Protein AF-A0A1F8B3H7-F1 (afdb_monomer)

Foldseek 3Di:
DDDDDDDDDDDDDDDPDDPPCPVVVVVVVVVVVVVVVPPPDDPPPDPPCPPDPPVRVVVVVVVVVVVCVVCVVCVVVVVLVVLVVVQLVLQVVLLVLQCVLCVVVVQFGDAAFFKDASLCCCVPRSPDDSVPRDWRPCAQPDDQDDNHGFGKIKHAAPVRNKIKIWTWGPDDPATKIWMAINVGDTAIDRDDDNGRDDDPPHPDDPDDPDDPDDDPDDDDDDDDDDDDDDDDDDDDDDDDDDPDDPDDDDDDFFDDDPQDDPFADFPPDDRDPDPPDGGDDPVRGDGQAWEKAWQPFKAFLACQAQVSQQVSLQVQCVVLVNDFRKGFQAAADDPDGDFSCNRQAAPDQQHFYAYPVGHTFARGSVRQQQQFTPAFRQAHSNRDGHFAKAFRCHFSRRGGHPFRQNNSRHQPDWTATATRRHGGNSNRGPDTDGSRDMHITMMIGRD

Structure (mmCIF, N/CA/C/O backbone):
data_AF-A0A1F8B3H7-F1
#
_entry.id   AF-A0A1F8B3H7-F1
#
loop_
_atom_site.group_PDB
_atom_site.id
_atom_site.type_symbol
_atom_site.label_atom_id
_atom_site.label_alt_id
_atom_site.label_comp_id
_atom_site.label_asym_id
_atom_site.label_entity_id
_atom_site.label_seq_id
_atom_site.pdbx_PDB_ins_code
_atom_site.Cartn_x
_atom_site.Cartn_y
_atom_site.Cartn_z
_atom_site.occupancy
_atom_site.B_iso_or_equiv
_atom_site.auth_seq_id
_atom_site.auth_comp_id
_atom_site.auth_asym_id
_atom_site.auth_atom_id
_atom_site.pdbx_PDB_model_num
ATOM 1 N N . MET A 1 1 ? 15.443 19.346 68.747 1.00 44.47 1 MET A N 1
ATOM 2 C CA . MET A 1 1 ? 15.659 18.559 69.979 1.00 44.47 1 MET A CA 1
ATOM 3 C C . MET A 1 1 ? 14.924 17.227 69.849 1.00 44.47 1 MET A C 1
ATOM 5 O O . MET A 1 1 ? 13.708 17.200 69.948 1.00 44.47 1 MET A O 1
ATOM 9 N N . LYS A 1 2 ? 15.648 16.153 69.519 1.00 32.81 2 LYS A N 1
ATOM 10 C CA . LYS A 1 2 ? 15.251 14.740 69.668 1.00 32.81 2 LYS A CA 1
ATOM 11 C C . LYS A 1 2 ? 16.515 13.912 69.421 1.00 32.81 2 LYS A C 1
ATOM 13 O O . LYS A 1 2 ? 17.081 13.976 68.337 1.00 32.81 2 LYS A O 1
ATOM 18 N N . ILE A 1 3 ? 16.984 13.225 70.457 1.00 43.12 3 ILE A N 1
ATOM 19 C CA . ILE A 1 3 ? 18.082 12.248 70.400 1.00 43.12 3 ILE A CA 1
ATOM 20 C C . ILE A 1 3 ? 17.473 10.889 70.002 1.00 43.12 3 ILE A C 1
ATOM 22 O O . ILE A 1 3 ? 16.347 10.600 70.415 1.00 43.12 3 ILE A O 1
ATOM 26 N N . PRO A 1 4 ? 18.183 10.056 69.223 1.00 43.84 4 PRO A N 1
ATOM 27 C CA . PRO A 1 4 ? 18.566 8.723 69.720 1.00 43.84 4 PRO A CA 1
ATOM 28 C C . PRO A 1 4 ? 20.065 8.448 69.437 1.00 43.84 4 PRO A C 1
ATOM 30 O O . PRO A 1 4 ? 20.554 8.764 68.361 1.00 43.84 4 PRO A O 1
ATOM 33 N N . ARG A 1 5 ? 20.887 8.071 70.433 1.00 36.88 5 ARG A N 1
ATOM 34 C CA . ARG A 1 5 ? 21.118 6.694 70.948 1.00 36.88 5 ARG A CA 1
ATOM 35 C C . ARG A 1 5 ? 21.700 5.781 69.855 1.00 36.88 5 ARG A C 1
ATOM 37 O O . ARG A 1 5 ? 21.081 5.655 68.814 1.00 36.88 5 ARG A O 1
ATOM 44 N N . LEU A 1 6 ? 22.821 5.074 69.992 1.00 39.44 6 LEU A N 1
ATOM 45 C CA . LEU A 1 6 ? 23.669 4.558 71.088 1.00 39.44 6 LEU A CA 1
ATOM 46 C C . LEU A 1 6 ? 25.025 4.157 70.406 1.00 39.44 6 LEU A C 1
ATOM 48 O O . LEU A 1 6 ? 25.104 4.208 69.185 1.00 39.44 6 LEU A O 1
ATOM 52 N N . PHE A 1 7 ? 26.141 3.774 71.029 1.00 36.94 7 PHE A N 1
ATOM 53 C CA . PHE A 1 7 ? 26.380 2.668 71.962 1.00 36.94 7 PHE A CA 1
ATOM 54 C C . PHE A 1 7 ? 27.835 2.760 72.453 1.00 36.94 7 PHE A C 1
ATOM 56 O O . PHE A 1 7 ? 28.733 3.080 71.679 1.00 36.94 7 PHE A O 1
ATOM 63 N N . VAL A 1 8 ? 28.050 2.418 73.723 1.00 42.19 8 VAL A N 1
ATOM 64 C CA . VAL A 1 8 ? 29.364 2.181 74.334 1.00 42.19 8 VAL A CA 1
ATOM 65 C C . VAL A 1 8 ? 29.568 0.670 74.427 1.00 42.19 8 VAL A C 1
ATOM 67 O O . VAL A 1 8 ? 28.670 -0.034 74.892 1.00 42.19 8 VAL A O 1
ATOM 70 N N . ARG A 1 9 ? 30.743 0.178 74.023 1.00 37.53 9 ARG A N 1
ATOM 71 C CA . ARG A 1 9 ? 31.258 -1.141 74.408 1.00 37.53 9 ARG A CA 1
ATOM 72 C C . ARG A 1 9 ? 32.765 -1.014 74.663 1.00 37.53 9 ARG A C 1
ATOM 74 O O . ARG A 1 9 ? 33.465 -0.446 73.835 1.00 37.53 9 ARG A O 1
ATOM 81 N N . ASP A 1 10 ? 33.198 -1.507 75.821 1.00 45.53 10 ASP A N 1
ATOM 82 C CA . ASP A 1 10 ? 34.590 -1.763 76.229 1.00 45.53 10 ASP A CA 1
ATOM 83 C C . ASP A 1 10 ? 35.521 -0.568 76.516 1.00 45.53 10 ASP A C 1
ATOM 85 O O . ASP A 1 10 ? 36.687 -0.585 76.154 1.00 45.53 10 ASP A O 1
ATOM 89 N N . GLY A 1 11 ? 35.042 0.434 77.264 1.00 53.44 11 GLY A N 1
ATOM 90 C CA . GLY A 1 11 ? 35.881 1.165 78.237 1.00 53.44 11 GLY A CA 1
ATOM 91 C C . GLY A 1 11 ? 37.085 1.988 77.744 1.00 53.44 11 GLY A C 1
ATOM 92 O O . GLY A 1 11 ? 37.795 2.529 78.586 1.00 53.44 11 GLY A O 1
ATOM 93 N N . GLU A 1 12 ? 37.299 2.146 76.439 1.00 45.22 12 GLU A N 1
ATOM 94 C CA . GLU A 1 12 ? 38.399 2.934 75.869 1.00 45.22 12 GLU A CA 1
ATOM 95 C C . GLU A 1 12 ? 37.857 4.041 74.944 1.00 45.22 12 GLU A C 1
ATOM 97 O O . GLU A 1 12 ? 37.026 3.801 74.064 1.00 45.22 12 GLU A O 1
ATOM 102 N N . LEU A 1 13 ? 38.301 5.285 75.161 1.00 39.88 13 LEU A N 1
ATOM 103 C CA . LEU A 1 13 ? 37.990 6.441 74.312 1.00 39.88 13 LEU A CA 1
ATOM 104 C C . LEU A 1 13 ? 38.676 6.268 72.948 1.00 39.88 13 LEU A C 1
ATOM 106 O O . LEU A 1 13 ? 39.828 6.655 72.776 1.00 39.88 13 LEU A O 1
ATOM 110 N N . VAL A 1 14 ? 37.974 5.701 71.968 1.00 42.25 14 VAL A N 1
ATOM 111 C CA . VAL A 1 14 ? 38.456 5.658 70.582 1.00 42.25 14 VAL A CA 1
ATOM 112 C C . VAL A 1 14 ? 38.002 6.927 69.860 1.00 42.25 14 VAL A C 1
ATOM 114 O O . VAL A 1 14 ? 36.823 7.104 69.552 1.00 42.25 14 VAL A O 1
ATOM 117 N N . GLU A 1 15 ? 38.953 7.828 69.606 1.00 50.34 15 GLU A N 1
ATOM 118 C CA . GLU A 1 15 ? 38.793 8.974 68.705 1.00 50.34 15 GLU A CA 1
ATOM 119 C C . GLU A 1 15 ? 38.276 8.507 67.326 1.00 50.34 15 GLU A C 1
ATOM 121 O O . GLU A 1 15 ? 38.740 7.484 66.809 1.00 50.34 15 GLU A O 1
ATOM 126 N N . PRO A 1 16 ? 37.340 9.226 66.676 1.00 46.50 16 PRO A N 1
ATOM 127 C CA . PRO A 1 16 ? 36.876 8.848 65.348 1.00 46.50 16 PRO A CA 1
ATOM 128 C C . PRO A 1 16 ? 38.030 8.924 64.337 1.00 46.50 16 PRO A C 1
ATOM 130 O O . PRO A 1 16 ? 38.616 9.983 64.110 1.00 46.50 16 PRO A O 1
ATOM 133 N N . LEU A 1 17 ? 38.331 7.780 63.712 1.00 41.91 17 LEU A N 1
ATOM 134 C CA . LEU A 1 17 ? 39.289 7.620 62.617 1.00 41.91 17 LEU A CA 1
ATOM 135 C C . LEU A 1 17 ? 39.127 8.734 61.570 1.00 41.91 17 LEU A C 1
ATOM 137 O O . LEU A 1 17 ? 38.157 8.761 60.809 1.00 41.91 17 LEU A O 1
ATOM 141 N N . LYS A 1 18 ? 40.115 9.636 61.513 1.00 45.16 18 LYS A N 1
ATOM 142 C CA . LYS A 1 18 ? 40.239 10.652 60.464 1.00 45.16 18 LYS A CA 1
ATOM 143 C C . LYS A 1 18 ? 40.274 9.983 59.092 1.00 45.16 18 LYS A C 1
ATOM 145 O O . LYS A 1 18 ? 41.116 9.131 58.801 1.00 45.16 18 LYS A O 1
ATOM 150 N N . LEU A 1 19 ? 39.368 10.429 58.232 1.00 51.59 19 LEU A N 1
ATOM 151 C CA . LEU A 1 19 ? 39.150 9.963 56.867 1.00 51.59 19 LEU A CA 1
ATOM 152 C C . LEU A 1 19 ? 40.251 10.429 55.886 1.00 51.59 19 LEU A C 1
ATOM 154 O O . LEU A 1 19 ? 39.952 10.769 54.749 1.00 51.59 19 LEU A O 1
ATOM 158 N N . GLU A 1 20 ? 41.523 10.472 56.291 1.00 55.72 20 GLU A N 1
ATOM 159 C CA . GLU A 1 20 ? 42.613 10.969 55.429 1.00 55.72 20 GLU A CA 1
ATOM 160 C C . GLU A 1 20 ? 43.365 9.858 54.677 1.00 55.72 20 GLU A C 1
ATOM 162 O O . GLU A 1 20 ? 44.097 10.138 53.733 1.00 55.72 20 GLU A O 1
ATOM 167 N N . ASN A 1 21 ? 43.128 8.577 54.990 1.00 53.25 21 ASN A N 1
ATOM 168 C CA . ASN A 1 21 ? 43.921 7.467 54.433 1.00 53.25 21 ASN A CA 1
ATOM 169 C C . ASN A 1 21 ? 43.150 6.440 53.581 1.00 53.25 21 ASN A C 1
ATOM 171 O O . ASN A 1 21 ? 43.709 5.405 53.202 1.00 53.25 21 ASN A O 1
ATOM 175 N N . VAL A 1 22 ? 41.909 6.736 53.169 1.00 57.75 22 VAL A N 1
ATOM 176 C CA . VAL A 1 22 ? 41.135 5.868 52.251 1.00 57.75 22 VAL A CA 1
ATOM 177 C C . VAL A 1 22 ? 41.874 5.665 50.918 1.00 57.75 22 VAL A C 1
ATOM 179 O O . VAL A 1 22 ? 41.870 4.568 50.360 1.00 57.75 22 VAL A O 1
ATOM 182 N N . GLY A 1 23 ? 42.610 6.678 50.443 1.00 59.00 23 GLY A N 1
ATOM 183 C CA . GLY A 1 23 ? 43.410 6.588 49.217 1.00 59.00 23 GLY A CA 1
ATOM 184 C C . GLY A 1 23 ? 44.588 5.606 49.300 1.00 59.00 23 GLY A C 1
ATOM 185 O O . GLY A 1 23 ? 44.913 4.945 48.307 1.00 59.00 23 GLY A O 1
ATOM 186 N N . ALA A 1 24 ? 45.209 5.460 50.476 1.00 59.91 24 ALA A N 1
ATOM 187 C CA . ALA A 1 24 ? 46.300 4.509 50.692 1.00 59.91 24 ALA A CA 1
ATOM 188 C C . ALA A 1 24 ? 45.775 3.065 50.727 1.00 59.91 24 ALA A C 1
ATOM 190 O O . ALA A 1 24 ? 46.341 2.177 50.083 1.00 59.91 24 ALA A O 1
ATOM 191 N N . ILE A 1 25 ? 44.632 2.853 51.385 1.00 59.12 25 ILE A N 1
ATOM 192 C CA . ILE A 1 25 ? 43.960 1.552 51.466 1.00 59.12 25 ILE A CA 1
ATOM 193 C C . ILE A 1 25 ? 43.436 1.122 50.082 1.00 59.12 25 ILE A C 1
ATOM 195 O O . ILE A 1 25 ? 43.655 -0.024 49.680 1.00 59.12 25 ILE A O 1
ATOM 199 N N . LEU A 1 26 ? 42.874 2.042 49.283 1.00 58.91 26 LEU A N 1
ATOM 200 C CA . LEU A 1 26 ? 42.486 1.758 47.893 1.00 58.91 26 LEU A CA 1
ATOM 201 C C . LEU A 1 26 ? 43.695 1.411 47.012 1.00 58.91 26 LEU A C 1
ATOM 203 O O . LEU A 1 26 ? 43.603 0.514 46.177 1.00 58.91 26 LEU A O 1
ATOM 207 N N . LYS A 1 27 ? 44.845 2.078 47.188 1.00 61.81 27 LYS A N 1
ATOM 208 C CA . LYS A 1 27 ? 46.074 1.764 46.432 1.00 61.81 27 LYS A CA 1
ATOM 209 C C . LYS A 1 27 ? 46.621 0.376 46.767 1.00 61.81 27 LYS A C 1
ATOM 211 O O . LYS A 1 27 ? 47.060 -0.328 45.855 1.00 61.81 27 LYS A O 1
ATOM 216 N N . ILE A 1 28 ? 46.584 -0.031 48.037 1.00 62.78 28 ILE A N 1
ATOM 217 C CA . ILE A 1 28 ? 47.039 -1.362 48.466 1.00 62.78 28 ILE A CA 1
ATOM 218 C C . ILE A 1 28 ? 46.075 -2.441 47.963 1.00 62.78 28 ILE A C 1
ATOM 220 O O . ILE A 1 28 ? 46.531 -3.422 47.371 1.00 62.78 28 ILE A O 1
ATOM 224 N N . MET A 1 29 ? 44.757 -2.235 48.090 1.00 61.22 29 MET A N 1
ATOM 225 C CA . MET A 1 29 ? 43.766 -3.171 47.548 1.00 61.22 29 MET A CA 1
ATOM 226 C C . MET A 1 29 ? 43.853 -3.271 46.022 1.00 61.22 29 MET A C 1
ATOM 228 O O . MET A 1 29 ? 43.876 -4.379 45.496 1.00 61.22 29 MET A O 1
ATOM 232 N N . ARG A 1 30 ? 44.031 -2.152 45.305 1.00 61.25 30 ARG A N 1
ATOM 233 C CA . ARG A 1 30 ? 44.196 -2.135 43.840 1.00 61.25 30 ARG A CA 1
ATOM 234 C C . ARG A 1 30 ? 45.469 -2.856 43.393 1.00 61.25 30 ARG A C 1
ATOM 236 O O . ARG A 1 30 ? 45.427 -3.595 42.414 1.00 61.25 30 ARG A O 1
ATOM 243 N N . LYS A 1 31 ? 46.587 -2.716 44.120 1.00 59.28 31 LYS A N 1
ATOM 244 C CA . LYS A 1 31 ? 47.819 -3.478 43.837 1.00 59.28 31 LYS A CA 1
ATOM 245 C C . LYS A 1 31 ? 47.649 -4.977 44.100 1.00 59.28 31 LYS A C 1
ATOM 247 O O . LYS A 1 31 ? 48.152 -5.774 43.313 1.00 59.28 31 LYS A O 1
ATOM 252 N N . LYS A 1 32 ? 46.936 -5.371 45.161 1.00 57.06 32 LYS A N 1
ATOM 253 C CA . LYS A 1 32 ? 46.705 -6.788 45.501 1.00 57.06 32 LYS A CA 1
ATOM 254 C C . LYS A 1 32 ? 45.717 -7.458 44.530 1.00 57.06 32 LYS A C 1
ATOM 256 O O . LYS A 1 32 ? 45.974 -8.579 44.100 1.00 57.06 32 LYS A O 1
ATOM 261 N N . LEU A 1 33 ? 44.679 -6.739 44.086 1.00 55.28 33 LEU A N 1
ATOM 262 C CA . LEU A 1 33 ? 43.735 -7.191 43.051 1.00 55.28 33 LEU A CA 1
ATOM 263 C C . LEU A 1 33 ? 44.402 -7.328 41.674 1.00 55.28 33 LEU A C 1
ATOM 265 O O . LEU A 1 33 ? 44.228 -8.341 41.004 1.00 55.28 33 LEU A O 1
ATOM 269 N N . LEU A 1 34 ? 45.229 -6.357 41.270 1.00 56.84 34 LEU A N 1
ATOM 270 C CA . LEU A 1 34 ? 45.943 -6.416 39.988 1.00 56.84 34 LEU A CA 1
ATOM 271 C C . LEU A 1 34 ? 47.039 -7.493 39.958 1.00 56.84 34 LEU A C 1
ATOM 273 O O . LEU A 1 34 ? 47.350 -8.010 38.887 1.00 56.84 34 LEU A O 1
ATOM 277 N N . LYS A 1 35 ? 47.618 -7.856 41.112 1.00 56.50 35 LYS A N 1
ATOM 278 C CA . LYS A 1 35 ? 48.628 -8.923 41.189 1.00 56.50 35 LYS A CA 1
ATOM 279 C C . LYS A 1 35 ? 48.000 -10.320 41.072 1.00 56.50 35 LYS A C 1
ATOM 281 O O . LYS A 1 35 ? 48.575 -11.159 40.388 1.00 56.50 35 LYS A O 1
ATOM 286 N N . ASN A 1 36 ? 46.803 -10.533 41.632 1.00 47.34 36 ASN A N 1
ATOM 287 C CA . ASN A 1 36 ? 46.064 -11.801 41.505 1.00 47.34 36 ASN A CA 1
ATOM 288 C C . ASN A 1 36 ? 45.322 -11.968 40.169 1.00 47.34 36 ASN A C 1
ATOM 290 O O . ASN A 1 36 ? 45.057 -13.093 39.762 1.00 47.34 36 ASN A O 1
ATOM 294 N N . LEU A 1 37 ? 45.044 -10.886 39.435 1.00 52.16 37 LEU A N 1
ATOM 295 C CA . LEU A 1 37 ? 44.519 -10.978 38.064 1.00 52.16 37 LEU A CA 1
ATOM 296 C C . LEU A 1 37 ? 45.593 -11.340 37.020 1.00 52.16 37 LEU A C 1
ATOM 298 O O . LEU A 1 37 ? 45.259 -11.636 35.877 1.00 52.16 37 LEU A O 1
ATOM 302 N N . ARG A 1 38 ? 46.882 -11.341 37.396 1.00 52.66 38 ARG A N 1
ATOM 303 C CA . ARG A 1 38 ? 48.006 -11.670 36.500 1.00 52.66 38 ARG A CA 1
ATOM 304 C C . ARG A 1 38 ? 48.514 -13.112 36.610 1.00 52.66 38 ARG A C 1
ATOM 306 O O . ARG A 1 38 ? 49.355 -13.480 35.798 1.00 52.66 38 ARG A O 1
ATOM 313 N N . SER A 1 39 ? 48.039 -13.917 37.567 1.00 54.91 39 SER A N 1
ATOM 314 C CA . SER A 1 39 ? 48.552 -15.283 37.786 1.00 54.91 39 SER A CA 1
ATOM 315 C C . SER A 1 39 ? 47.704 -16.408 37.181 1.00 54.91 39 SER A C 1
ATOM 317 O O . SER A 1 39 ? 48.166 -17.540 37.189 1.00 54.91 39 SER A O 1
ATOM 319 N N . ASN A 1 40 ? 46.515 -16.120 36.632 1.00 46.81 40 ASN A N 1
ATOM 320 C CA . ASN A 1 40 ? 45.598 -17.145 36.095 1.00 46.81 40 ASN A CA 1
ATOM 321 C C . ASN A 1 40 ? 45.265 -17.002 34.598 1.00 46.81 40 ASN A C 1
ATOM 323 O O . ASN A 1 40 ? 44.392 -17.708 34.104 1.00 46.81 40 ASN A O 1
ATOM 327 N N . PHE A 1 41 ? 45.968 -16.145 33.855 1.00 53.78 41 PHE A N 1
ATOM 328 C CA . PHE A 1 41 ? 45.920 -16.177 32.392 1.00 53.78 41 PHE A CA 1
ATOM 329 C C . PHE A 1 41 ? 47.253 -16.703 31.862 1.00 53.78 41 PHE A C 1
ATOM 331 O O . PHE A 1 41 ? 48.226 -15.943 31.829 1.00 53.78 41 PHE A O 1
ATOM 338 N N . PRO A 1 42 ? 47.342 -17.986 31.462 1.00 52.88 42 PRO A N 1
ATOM 339 C CA . PRO A 1 42 ? 48.484 -18.443 30.698 1.00 52.88 42 PRO A CA 1
ATOM 340 C C . PRO A 1 42 ? 48.532 -17.604 29.422 1.00 52.88 42 PRO A C 1
ATOM 342 O O . PRO A 1 42 ? 47.614 -17.601 28.605 1.00 52.88 42 PRO A O 1
ATOM 345 N N . ILE A 1 43 ? 49.610 -16.836 29.304 1.00 50.72 43 ILE A N 1
ATOM 346 C CA . ILE A 1 43 ? 50.026 -16.153 28.089 1.00 50.72 43 ILE A CA 1
ATOM 347 C C . ILE A 1 43 ? 49.992 -17.204 26.979 1.00 50.72 43 ILE A C 1
ATOM 349 O O . ILE A 1 43 ? 50.808 -18.126 26.984 1.00 50.72 43 ILE A O 1
ATOM 353 N N . LEU A 1 44 ? 49.053 -17.069 26.038 1.00 50.69 44 LEU A N 1
ATOM 354 C CA . LEU A 1 44 ? 49.114 -17.744 24.747 1.00 50.69 44 LEU A CA 1
ATOM 355 C C . LEU A 1 44 ? 50.410 -17.287 24.066 1.00 50.69 44 LEU A C 1
ATOM 357 O O . LEU A 1 44 ? 50.469 -16.277 23.365 1.00 50.69 44 LEU A O 1
ATOM 361 N N . LYS A 1 45 ? 51.493 -18.018 24.331 1.00 53.62 45 LYS A N 1
ATOM 362 C CA . LYS A 1 45 ? 52.716 -17.997 23.542 1.00 53.62 45 LYS A CA 1
ATOM 363 C C . LYS A 1 45 ? 52.395 -18.665 22.211 1.00 53.62 45 LYS A C 1
ATOM 365 O O . LYS A 1 45 ? 52.528 -19.869 22.054 1.00 53.62 45 LYS A O 1
ATOM 370 N N . SER A 1 46 ? 51.965 -17.842 21.268 1.00 52.50 46 SER A N 1
ATOM 371 C CA . SER A 1 46 ? 52.086 -18.074 19.835 1.00 52.50 46 SER A CA 1
ATOM 372 C C . SER A 1 46 ? 51.875 -16.727 19.146 1.00 52.50 46 SER A C 1
ATOM 374 O O . SER A 1 46 ? 50.761 -16.338 18.808 1.00 52.50 46 SER A O 1
ATOM 376 N N . LYS A 1 47 ? 52.960 -15.961 18.976 1.00 58.00 47 LYS A N 1
ATOM 377 C CA . LYS A 1 47 ? 53.017 -14.965 17.902 1.00 58.00 47 LYS A CA 1
ATOM 378 C C . LYS A 1 47 ? 53.248 -15.744 16.612 1.00 58.00 47 LYS A C 1
ATOM 380 O O . LYS A 1 47 ? 54.375 -15.846 16.144 1.00 58.00 47 LYS A O 1
ATOM 385 N N . VAL A 1 48 ? 52.182 -16.289 16.050 1.00 58.44 48 VAL A N 1
ATOM 386 C CA . VAL A 1 48 ? 52.131 -16.528 14.613 1.00 58.44 48 VAL A CA 1
ATOM 387 C C . VAL A 1 48 ? 51.252 -15.412 14.074 1.00 58.44 48 VAL A C 1
ATOM 389 O O . VAL A 1 48 ? 50.034 -15.532 14.015 1.00 58.44 48 VAL A O 1
ATOM 392 N N . PHE A 1 49 ? 51.870 -14.281 13.725 1.00 58.75 49 PHE A N 1
ATOM 393 C CA . PHE A 1 49 ? 51.267 -13.433 12.704 1.00 58.75 49 PHE A CA 1
ATOM 394 C C . PHE A 1 49 ? 51.384 -14.239 11.409 1.00 58.75 49 PHE A C 1
ATOM 396 O O . PHE A 1 49 ? 52.380 -14.138 10.697 1.00 58.75 49 PHE A O 1
ATOM 403 N N . MET A 1 50 ? 50.393 -15.094 11.139 1.00 63.25 50 MET A N 1
ATOM 404 C CA . MET A 1 50 ? 50.077 -15.437 9.759 1.00 63.25 50 MET A CA 1
ATOM 405 C C . MET A 1 50 ? 49.641 -14.109 9.150 1.00 63.25 50 MET A C 1
ATOM 407 O O . MET A 1 50 ? 48.525 -13.647 9.375 1.00 63.25 50 MET A O 1
ATOM 411 N N . GLY A 1 51 ? 50.592 -13.399 8.546 1.00 65.12 51 GLY A N 1
ATOM 412 C CA . GLY A 1 51 ? 50.292 -12.183 7.817 1.00 65.12 51 GLY A CA 1
ATOM 413 C C . GLY A 1 51 ? 49.325 -12.556 6.708 1.00 65.12 51 GLY A C 1
ATOM 414 O O . GLY A 1 51 ? 49.641 -13.424 5.897 1.00 65.12 51 GLY A O 1
ATOM 415 N N . PHE A 1 52 ? 48.153 -11.927 6.701 1.00 71.31 52 PHE A N 1
ATOM 416 C CA . PHE A 1 52 ? 47.275 -11.965 5.543 1.00 71.31 52 PHE A CA 1
ATOM 417 C C . PHE A 1 52 ? 48.081 -11.486 4.336 1.00 71.31 52 PHE A C 1
ATOM 419 O O . PHE A 1 52 ? 48.824 -10.501 4.411 1.00 71.31 52 PHE A O 1
ATOM 426 N N . THR A 1 53 ? 47.988 -12.221 3.241 1.00 86.62 53 THR A N 1
ATOM 427 C CA . THR A 1 53 ? 48.636 -11.865 1.985 1.00 86.62 53 THR A CA 1
ATOM 428 C C . THR A 1 53 ? 48.160 -10.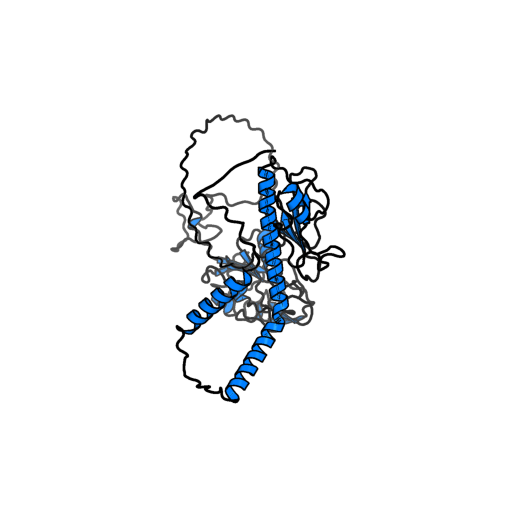480 1.528 1.00 86.62 53 THR A C 1
ATOM 430 O O . THR A 1 53 ? 47.038 -10.056 1.818 1.00 86.62 53 THR A O 1
ATOM 433 N N . PHE A 1 54 ? 49.002 -9.752 0.785 1.00 85.00 54 PHE A N 1
ATOM 434 C CA . PHE A 1 54 ? 48.624 -8.438 0.242 1.00 85.00 54 PHE A CA 1
ATOM 435 C C . PHE A 1 54 ? 47.326 -8.501 -0.581 1.00 85.00 54 PHE A C 1
ATOM 437 O O . PHE A 1 54 ? 46.535 -7.560 -0.549 1.00 85.00 54 PHE A O 1
ATOM 444 N N . ILE A 1 55 ? 47.083 -9.622 -1.270 1.00 88.56 55 ILE A N 1
ATOM 445 C CA . ILE A 1 55 ? 45.859 -9.845 -2.041 1.00 88.56 55 ILE A CA 1
ATOM 446 C C . ILE A 1 55 ? 44.627 -10.032 -1.141 1.00 88.56 55 ILE A C 1
ATOM 448 O O . ILE A 1 55 ? 43.570 -9.492 -1.455 1.00 88.56 55 ILE A O 1
ATOM 452 N N . GLU A 1 56 ? 44.750 -10.706 0.005 1.00 87.81 56 GLU A N 1
ATOM 453 C CA . GLU A 1 56 ? 43.637 -10.8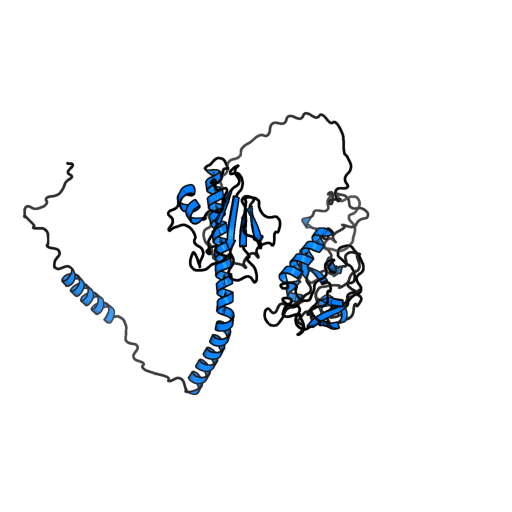89 0.948 1.00 87.81 56 GLU A CA 1
ATOM 454 C C . GLU A 1 56 ? 43.189 -9.562 1.560 1.00 87.81 56 GLU A C 1
ATOM 456 O O . GLU A 1 56 ? 41.994 -9.271 1.586 1.00 87.81 56 GLU A O 1
ATOM 461 N N . ILE A 1 57 ? 44.125 -8.713 1.994 1.00 90.00 57 ILE A N 1
ATOM 462 C CA . ILE A 1 57 ? 43.763 -7.393 2.530 1.00 90.00 57 ILE A CA 1
ATOM 463 C C . ILE A 1 57 ? 43.173 -6.498 1.431 1.00 90.00 57 ILE A C 1
ATOM 465 O O . ILE A 1 57 ? 42.206 -5.782 1.691 1.00 90.00 57 ILE A O 1
ATOM 469 N N . LEU A 1 58 ? 43.687 -6.563 0.198 1.00 88.69 58 LEU A N 1
ATOM 470 C CA . LEU A 1 58 ? 43.157 -5.783 -0.924 1.00 88.69 58 LEU A CA 1
ATOM 471 C C . LEU A 1 58 ? 41.707 -6.168 -1.246 1.00 88.69 58 LEU A C 1
ATOM 473 O O . LEU A 1 58 ? 40.856 -5.289 -1.389 1.00 88.69 58 LEU A O 1
ATOM 477 N N . VAL A 1 59 ? 41.406 -7.468 -1.302 1.00 93.06 59 VAL A N 1
ATOM 478 C CA . VAL A 1 59 ? 40.042 -7.955 -1.542 1.00 93.06 59 VAL A CA 1
ATOM 479 C C . VAL A 1 59 ? 39.116 -7.569 -0.389 1.00 93.06 59 VAL A C 1
ATOM 481 O O . VAL A 1 59 ? 38.005 -7.108 -0.637 1.00 93.06 59 VAL A O 1
ATOM 484 N N . VAL A 1 60 ? 39.565 -7.676 0.866 1.00 94.25 60 VAL A N 1
ATOM 485 C CA . VAL A 1 60 ? 38.747 -7.311 2.035 1.00 94.25 60 VAL A CA 1
ATOM 486 C C . VAL A 1 60 ? 38.424 -5.819 2.051 1.00 94.25 60 VAL A C 1
ATOM 488 O O . VAL A 1 60 ? 37.262 -5.460 2.223 1.00 94.25 60 VAL A O 1
ATOM 491 N N . VAL A 1 61 ? 39.404 -4.939 1.829 1.00 93.38 61 VAL A N 1
ATOM 492 C CA . VAL A 1 61 ? 39.150 -3.489 1.773 1.00 93.38 61 VAL A CA 1
ATOM 493 C C . VAL A 1 61 ? 38.263 -3.138 0.573 1.00 93.38 61 VAL A C 1
ATOM 495 O O . VAL A 1 61 ? 37.394 -2.276 0.697 1.00 93.38 61 VAL A O 1
ATOM 498 N N . GLY A 1 62 ? 38.401 -3.852 -0.550 1.00 94.81 62 GLY A N 1
ATOM 499 C CA . GLY A 1 62 ? 37.501 -3.735 -1.699 1.00 94.81 62 GLY A CA 1
ATOM 500 C C . GLY A 1 62 ? 36.055 -4.119 -1.369 1.00 94.81 62 GLY A C 1
ATOM 501 O O . GLY A 1 62 ? 35.138 -3.337 -1.619 1.00 94.81 62 GLY A O 1
ATOM 502 N N . ILE A 1 63 ? 35.839 -5.283 -0.748 1.00 94.56 63 ILE A N 1
ATOM 503 C CA . ILE A 1 63 ? 34.505 -5.752 -0.341 1.00 94.56 63 ILE A CA 1
ATOM 504 C C . ILE A 1 63 ? 33.903 -4.815 0.711 1.00 94.56 63 ILE A C 1
ATOM 506 O O . ILE A 1 63 ? 32.750 -4.410 0.574 1.00 94.56 63 ILE A O 1
ATOM 510 N N . VAL A 1 64 ? 34.670 -4.418 1.731 1.00 93.88 64 VAL A N 1
ATOM 511 C CA . VAL A 1 64 ? 34.209 -3.471 2.758 1.00 93.88 64 VAL A CA 1
ATOM 512 C C . VAL A 1 64 ? 33.861 -2.120 2.129 1.00 93.88 64 VAL A C 1
ATOM 514 O O . VAL A 1 64 ? 32.829 -1.554 2.474 1.00 93.88 64 VAL A O 1
ATOM 517 N N . GLY A 1 65 ? 34.644 -1.630 1.163 1.00 93.00 65 GLY A N 1
ATOM 518 C CA . GLY A 1 65 ? 34.342 -0.400 0.426 1.00 93.00 65 GLY A CA 1
ATOM 519 C C . GLY A 1 65 ? 33.014 -0.469 -0.335 1.00 93.00 65 GLY A C 1
ATOM 520 O O . GLY A 1 65 ? 32.202 0.453 -0.241 1.00 93.00 65 GLY A O 1
ATOM 521 N N . ILE A 1 66 ? 32.748 -1.586 -1.020 1.00 91.62 66 ILE A N 1
ATOM 522 C CA . ILE A 1 66 ? 31.477 -1.817 -1.728 1.00 91.62 66 ILE A CA 1
ATOM 523 C C . ILE A 1 66 ? 30.310 -1.897 -0.734 1.00 91.62 66 ILE A C 1
ATOM 525 O O . ILE A 1 66 ? 29.288 -1.238 -0.925 1.00 91.62 66 ILE A O 1
ATOM 529 N N . LEU A 1 67 ? 30.464 -2.662 0.351 1.00 90.81 67 LEU A N 1
ATOM 530 C CA . LEU A 1 67 ? 29.425 -2.818 1.372 1.00 90.81 67 LEU A CA 1
ATOM 531 C C . LEU A 1 67 ? 29.096 -1.485 2.060 1.00 90.81 67 LEU A C 1
ATOM 533 O O . LEU A 1 67 ? 27.921 -1.150 2.210 1.00 90.81 67 LEU A O 1
ATOM 537 N N . VAL A 1 68 ? 30.108 -0.690 2.425 1.00 88.25 68 VAL A N 1
ATOM 538 C CA . VAL A 1 68 ? 29.917 0.646 3.017 1.00 88.25 68 VAL A CA 1
ATOM 539 C C . VAL A 1 68 ? 29.229 1.588 2.026 1.00 88.25 68 VAL A C 1
ATOM 541 O O . VAL A 1 68 ? 28.320 2.317 2.425 1.00 88.25 68 VAL A O 1
ATOM 544 N N . GLY A 1 69 ? 29.585 1.526 0.739 1.00 83.00 69 GLY A N 1
ATOM 545 C CA . GLY A 1 69 ? 28.921 2.296 -0.317 1.00 83.00 69 GLY A CA 1
ATOM 546 C C . GLY A 1 69 ? 27.418 2.005 -0.424 1.00 83.00 69 GLY A C 1
ATOM 547 O O . GLY A 1 69 ? 26.615 2.935 -0.488 1.00 83.00 69 GLY A O 1
ATOM 548 N N . ILE A 1 70 ? 27.021 0.728 -0.366 1.00 81.06 70 ILE A N 1
ATOM 549 C CA . ILE A 1 70 ? 25.608 0.303 -0.430 1.00 81.06 70 ILE A CA 1
ATOM 550 C C . ILE A 1 70 ? 24.829 0.723 0.826 1.00 81.06 70 ILE A C 1
ATOM 552 O O . ILE A 1 70 ? 23.668 1.134 0.742 1.00 81.06 70 ILE A O 1
ATOM 556 N N . VAL A 1 71 ? 25.446 0.627 2.006 1.00 77.56 71 VAL A N 1
ATOM 557 C CA . VAL A 1 71 ? 24.791 0.988 3.271 1.00 77.56 71 VAL A CA 1
ATOM 558 C C . VAL A 1 71 ? 24.594 2.504 3.376 1.00 77.56 71 VAL A C 1
ATOM 560 O O . VAL A 1 71 ? 23.517 2.950 3.778 1.00 77.56 71 VAL A O 1
ATOM 563 N N . ALA A 1 72 ? 25.583 3.306 2.970 1.00 72.00 72 ALA A N 1
ATOM 564 C CA . ALA A 1 72 ? 25.556 4.763 3.117 1.00 72.00 72 ALA A CA 1
ATOM 565 C C . ALA A 1 72 ? 24.385 5.435 2.375 1.00 72.00 72 ALA A C 1
ATOM 567 O O . ALA A 1 72 ? 23.795 6.381 2.899 1.00 72.00 72 ALA A O 1
ATOM 568 N N . VAL A 1 73 ? 24.000 4.927 1.199 1.00 70.44 73 VAL A N 1
ATOM 569 C CA . VAL A 1 73 ? 22.911 5.513 0.393 1.00 70.44 73 VAL A CA 1
ATOM 570 C C . VAL A 1 73 ? 21.510 5.264 0.970 1.00 70.44 73 VAL A C 1
ATOM 572 O O . VAL A 1 73 ? 20.611 6.071 0.752 1.00 70.44 73 VAL A O 1
ATOM 575 N N . ASN A 1 74 ? 21.315 4.197 1.755 1.00 63.16 74 ASN A N 1
ATOM 576 C CA . ASN A 1 74 ? 19.999 3.801 2.286 1.00 63.16 74 ASN A CA 1
ATOM 577 C C . ASN A 1 74 ? 19.808 4.095 3.785 1.00 63.16 74 ASN A C 1
ATOM 579 O O . ASN A 1 74 ? 18.678 4.132 4.284 1.00 63.16 74 ASN A O 1
ATOM 583 N N . PHE A 1 75 ? 20.899 4.315 4.518 1.00 74.25 75 PHE A N 1
ATOM 584 C CA . PHE A 1 75 ? 20.881 4.477 5.971 1.00 74.25 75 PHE A CA 1
ATOM 585 C C . PHE A 1 75 ? 20.008 5.649 6.471 1.00 74.25 75 PHE A C 1
ATOM 587 O O . PHE A 1 75 ? 19.223 5.430 7.400 1.00 74.25 75 PHE A O 1
ATOM 594 N N . PRO A 1 76 ? 20.023 6.855 5.857 1.00 74.62 76 PRO A N 1
ATOM 595 C CA . PRO A 1 76 ? 19.202 7.970 6.338 1.00 74.62 76 PRO A CA 1
ATOM 596 C C . PRO A 1 76 ? 17.692 7.700 6.247 1.00 74.62 76 PRO A C 1
ATOM 598 O O . PRO A 1 76 ? 16.945 8.047 7.163 1.00 74.62 76 PRO A O 1
ATOM 601 N N . ALA A 1 77 ? 17.241 7.041 5.174 1.00 70.81 77 ALA A N 1
ATOM 602 C CA . ALA A 1 77 ? 15.832 6.699 4.976 1.00 70.81 77 ALA A CA 1
ATOM 603 C C . ALA A 1 77 ? 15.366 5.608 5.953 1.00 70.81 77 ALA A C 1
ATOM 605 O O . ALA A 1 77 ? 14.270 5.696 6.508 1.00 70.81 77 ALA A O 1
ATOM 606 N N . SER A 1 78 ? 16.214 4.605 6.213 1.00 78.31 78 SER A N 1
ATOM 607 C CA . SER A 1 78 ? 15.923 3.557 7.198 1.00 78.31 78 SER A CA 1
ATOM 608 C C . SER A 1 78 ? 15.806 4.121 8.614 1.00 78.31 78 SER A C 1
ATOM 610 O O . SER A 1 78 ? 14.904 3.740 9.361 1.00 78.31 78 SER A O 1
ATOM 612 N N . GLN A 1 79 ? 16.686 5.052 8.988 1.00 83.12 79 GLN A N 1
ATOM 613 C CA . GLN A 1 79 ? 16.614 5.697 10.296 1.00 83.12 79 GLN A CA 1
ATOM 614 C C . GLN A 1 79 ? 15.363 6.571 10.458 1.00 83.12 79 GLN A C 1
ATOM 616 O O . GLN A 1 79 ? 14.760 6.563 11.530 1.00 83.12 79 GLN A O 1
ATOM 621 N N . ALA A 1 80 ? 14.954 7.297 9.412 1.00 79.00 80 ALA A N 1
ATOM 622 C CA . ALA A 1 80 ? 13.731 8.101 9.442 1.00 79.00 80 ALA A CA 1
ATOM 623 C C . ALA A 1 80 ? 12.486 7.225 9.679 1.00 79.00 80 ALA A C 1
ATOM 625 O O . ALA A 1 80 ? 11.687 7.519 10.565 1.00 79.00 80 ALA A O 1
ATOM 626 N N . ARG A 1 81 ? 12.379 6.076 8.992 1.00 81.44 81 ARG A N 1
ATOM 627 C CA . ARG A 1 81 ? 11.286 5.103 9.203 1.00 81.44 81 ARG A CA 1
ATOM 628 C C . ARG A 1 81 ? 11.274 4.515 10.615 1.00 81.44 81 ARG A C 1
ATOM 630 O O . ARG A 1 81 ? 10.205 4.345 11.202 1.00 81.44 81 ARG A O 1
ATOM 637 N N . ALA A 1 82 ? 12.448 4.209 11.170 1.00 83.12 82 ALA A N 1
ATOM 638 C CA . ALA A 1 82 ? 12.560 3.715 12.541 1.00 83.12 82 ALA A CA 1
ATOM 639 C C . ALA A 1 82 ? 12.075 4.764 13.557 1.00 83.12 82 ALA A C 1
ATOM 641 O O . ALA A 1 82 ? 11.333 4.432 14.481 1.00 83.12 82 ALA A O 1
ATOM 642 N N . ARG A 1 83 ? 12.426 6.042 13.353 1.00 86.31 83 ARG A N 1
ATOM 643 C CA . ARG A 1 83 ? 11.931 7.152 14.182 1.00 86.31 83 ARG A CA 1
ATOM 644 C C . ARG A 1 83 ? 10.426 7.362 14.028 1.00 86.31 83 ARG A C 1
ATOM 646 O O . ARG A 1 83 ? 9.755 7.514 15.039 1.00 86.31 83 ARG A O 1
ATOM 653 N N . ASP A 1 84 ? 9.874 7.283 12.820 1.00 85.19 84 ASP A N 1
ATOM 654 C CA . ASP A 1 84 ? 8.419 7.356 12.606 1.00 85.19 84 ASP A CA 1
ATOM 655 C C . ASP A 1 84 ? 7.664 6.202 13.287 1.00 85.19 84 ASP A C 1
ATOM 657 O O . ASP A 1 84 ? 6.605 6.411 13.879 1.00 85.19 84 ASP A O 1
ATOM 661 N N . THR A 1 85 ? 8.234 4.994 13.278 1.00 86.12 85 THR A N 1
ATOM 662 C CA . THR A 1 85 ? 7.676 3.842 14.009 1.00 86.12 85 THR A CA 1
ATOM 663 C C . THR A 1 85 ? 7.691 4.095 15.518 1.00 86.12 85 THR A C 1
ATOM 665 O O . THR A 1 85 ? 6.703 3.836 16.207 1.00 86.12 85 THR A O 1
ATOM 668 N N . LYS A 1 86 ? 8.788 4.667 16.035 1.00 89.38 86 LYS A N 1
ATOM 669 C CA . LYS A 1 86 ? 8.894 5.079 17.439 1.00 89.38 86 LYS A CA 1
ATOM 670 C C . LYS A 1 86 ? 7.852 6.143 17.799 1.00 89.38 86 LYS A C 1
ATOM 672 O O . LYS A 1 86 ? 7.206 5.999 18.830 1.00 89.38 86 LYS A O 1
ATOM 677 N N . ARG A 1 87 ? 7.622 7.140 16.936 1.00 88.75 87 ARG A N 1
ATOM 678 C CA . ARG A 1 87 ? 6.584 8.170 17.128 1.00 88.75 87 ARG A CA 1
ATOM 679 C C . ARG A 1 87 ? 5.194 7.573 17.291 1.00 88.75 87 ARG A C 1
ATOM 681 O O . ARG A 1 87 ? 4.474 7.935 18.214 1.00 88.75 87 ARG A O 1
ATOM 688 N N . LEU A 1 88 ? 4.828 6.622 16.432 1.00 87.19 88 LEU A N 1
ATOM 689 C CA . LEU A 1 88 ? 3.541 5.934 16.539 1.00 87.19 88 LEU A CA 1
ATOM 690 C C . LEU A 1 88 ? 3.435 5.112 17.834 1.00 87.19 88 LEU A C 1
ATOM 692 O O . LEU A 1 88 ? 2.391 5.121 18.485 1.00 87.19 88 LEU A O 1
ATOM 696 N N . SER A 1 89 ? 4.510 4.425 18.228 1.00 90.38 89 SER A N 1
ATOM 697 C CA . SER A 1 89 ? 4.564 3.708 19.508 1.00 90.38 89 SER A CA 1
ATOM 698 C C . SER A 1 89 ? 4.349 4.648 20.698 1.00 90.38 89 SER A C 1
ATOM 700 O O . SER A 1 89 ? 3.613 4.301 21.619 1.00 90.38 89 SER A O 1
ATOM 702 N N . ASP A 1 90 ? 4.948 5.837 20.667 1.00 91.50 90 ASP A N 1
ATOM 703 C CA . ASP A 1 90 ? 4.835 6.832 21.738 1.00 91.50 90 ASP A CA 1
ATOM 704 C C . ASP A 1 90 ? 3.423 7.410 21.831 1.00 91.50 90 ASP A C 1
ATOM 706 O O . ASP A 1 90 ? 2.870 7.520 22.924 1.00 91.50 90 ASP A O 1
ATOM 710 N N . LEU A 1 91 ? 2.788 7.701 20.691 1.00 91.81 91 LEU A N 1
ATOM 711 C CA . LEU A 1 91 ? 1.386 8.124 20.659 1.00 91.81 91 LEU A CA 1
ATOM 712 C C . LEU A 1 91 ? 0.454 7.040 21.222 1.00 91.81 91 LEU A C 1
ATOM 714 O O . LEU A 1 91 ? -0.460 7.351 21.980 1.00 91.81 91 LEU A O 1
ATOM 718 N N . ASN A 1 92 ? 0.696 5.763 20.917 1.00 91.31 92 ASN A N 1
ATOM 719 C CA . ASN A 1 92 ? -0.087 4.669 21.498 1.00 91.31 92 ASN A CA 1
ATOM 720 C C . ASN A 1 92 ? 0.141 4.518 23.008 1.00 91.31 92 ASN A C 1
ATOM 722 O O . ASN A 1 92 ? -0.798 4.199 23.733 1.00 91.31 92 ASN A O 1
ATOM 726 N N . GLN A 1 93 ? 1.353 4.783 23.499 1.00 91.94 93 GLN A N 1
ATOM 727 C CA . GLN A 1 93 ? 1.612 4.827 24.936 1.00 91.94 93 GLN A CA 1
ATOM 728 C C . GLN A 1 93 ? 0.813 5.955 25.600 1.00 91.94 93 GLN A C 1
ATOM 730 O O . GLN A 1 93 ? 0.151 5.721 26.608 1.00 91.94 93 GLN A O 1
ATOM 735 N N . TYR A 1 94 ? 0.800 7.149 24.999 1.00 92.81 94 TYR A N 1
ATOM 736 C CA . TYR A 1 94 ? -0.015 8.266 25.476 1.00 92.81 94 TYR A CA 1
ATOM 737 C C . TYR A 1 94 ? -1.512 7.978 25.446 1.00 92.81 94 TYR A C 1
ATOM 739 O O . TYR A 1 94 ? -2.200 8.324 26.400 1.00 92.81 94 TYR A O 1
ATOM 747 N N . LYS A 1 95 ? -2.012 7.312 24.398 1.00 92.44 95 LYS A N 1
ATOM 748 C CA . LYS A 1 95 ? -3.400 6.841 24.338 1.00 92.44 95 LYS A CA 1
ATOM 749 C C . LYS A 1 95 ? -3.732 6.008 25.573 1.00 92.44 95 LYS A C 1
ATOM 751 O O . LYS A 1 95 ? -4.676 6.334 26.273 1.00 92.44 95 LYS A O 1
ATOM 756 N N . THR A 1 96 ? -2.937 4.983 25.877 1.00 91.81 96 THR A N 1
ATOM 757 C CA . THR A 1 96 ? -3.180 4.127 27.049 1.00 91.81 96 THR A CA 1
ATOM 758 C C . THR A 1 96 ? -3.223 4.928 28.351 1.00 91.81 96 THR A C 1
ATOM 760 O O . THR A 1 96 ? -4.091 4.681 29.182 1.00 91.81 96 THR A O 1
ATOM 763 N N . LEU A 1 97 ? -2.331 5.911 28.518 1.00 91.56 97 LEU A N 1
ATOM 764 C CA . LEU A 1 97 ? -2.325 6.771 29.704 1.00 91.56 97 LEU A CA 1
ATOM 765 C C . LEU A 1 97 ? -3.551 7.695 29.774 1.00 91.56 97 LEU A C 1
ATOM 767 O O . LEU A 1 97 ? -4.087 7.909 30.855 1.00 91.56 97 LEU A O 1
ATOM 771 N N . LEU A 1 98 ? -4.012 8.224 28.639 1.00 93.00 98 LEU A N 1
ATOM 772 C CA . LEU A 1 98 ? -5.217 9.055 28.568 1.00 93.00 98 LEU A CA 1
ATOM 773 C C . LEU A 1 98 ? -6.486 8.245 28.853 1.00 93.00 98 LEU A C 1
ATOM 775 O O . LEU A 1 98 ? -7.362 8.733 29.560 1.00 93.00 98 LEU A O 1
ATOM 779 N N . GLU A 1 99 ? -6.570 7.006 28.361 1.00 92.44 99 GLU A N 1
ATOM 780 C CA . GLU A 1 99 ? -7.679 6.106 28.700 1.00 92.44 99 GLU A CA 1
ATOM 781 C C . GLU A 1 99 ? -7.653 5.720 30.182 1.00 92.44 99 GLU A C 1
ATOM 783 O O . GLU A 1 99 ? -8.695 5.685 30.832 1.00 92.44 99 GLU A O 1
ATOM 788 N N . GLN A 1 100 ? -6.468 5.475 30.751 1.00 91.44 100 GLN A N 1
ATOM 789 C CA . GLN A 1 100 ? -6.338 5.251 32.190 1.00 91.44 100 GLN A CA 1
ATOM 790 C C . GLN A 1 100 ? -6.810 6.474 32.986 1.00 91.44 100 GLN A C 1
ATOM 792 O O . GLN A 1 100 ? -7.605 6.323 33.909 1.00 91.44 100 GLN A O 1
ATOM 797 N N . TYR A 1 101 ? -6.375 7.675 32.603 1.00 93.44 101 TYR A N 1
ATOM 798 C CA . TYR A 1 101 ? -6.811 8.914 33.241 1.00 93.44 101 TYR A CA 1
ATOM 799 C C . TYR A 1 101 ? -8.335 9.065 33.201 1.00 93.44 101 TYR A C 1
ATOM 801 O O . TYR A 1 101 ? -8.943 9.355 34.228 1.00 93.44 101 TYR A O 1
ATOM 809 N N . ALA A 1 102 ? -8.961 8.821 32.045 1.00 93.62 102 ALA A N 1
ATOM 810 C CA . ALA A 1 102 ? -10.411 8.900 31.902 1.00 93.62 102 ALA A CA 1
ATOM 811 C C . ALA A 1 102 ? -11.136 7.882 32.793 1.00 93.62 102 ALA A C 1
ATOM 813 O O . ALA A 1 102 ? -12.145 8.228 33.403 1.00 93.62 102 ALA A O 1
ATOM 814 N N . ASN A 1 103 ? -10.605 6.664 32.941 1.00 93.25 103 ASN A N 1
ATOM 815 C CA . ASN A 1 103 ? -11.160 5.671 33.869 1.00 93.25 103 ASN A CA 1
ATOM 816 C C . ASN A 1 103 ? -11.122 6.143 35.333 1.00 93.25 103 ASN A C 1
ATOM 818 O O . ASN A 1 103 ? -11.994 5.775 36.114 1.00 93.25 103 ASN A O 1
ATOM 822 N N . GLU A 1 104 ? -10.131 6.956 35.702 1.00 94.44 104 GLU A N 1
ATOM 823 C CA . GLU A 1 104 ? -9.999 7.543 37.041 1.00 94.44 104 GLU A CA 1
ATOM 824 C C . GLU A 1 104 ? -10.816 8.843 37.213 1.00 94.44 104 GLU A C 1
ATOM 826 O O . GLU A 1 104 ? -11.003 9.299 38.339 1.00 94.44 104 GLU A O 1
ATOM 831 N N . HIS A 1 105 ? -11.327 9.427 36.120 1.00 92.62 105 HIS A N 1
ATOM 832 C CA . HIS A 1 105 ? -12.006 10.731 36.083 1.00 92.62 105 HIS A CA 1
ATOM 833 C C . HIS A 1 105 ? -13.369 10.666 35.369 1.00 92.62 105 HIS A C 1
ATOM 835 O O . HIS A 1 105 ? -13.678 11.511 34.528 1.00 92.62 105 HIS A O 1
ATOM 841 N N . ASP A 1 106 ? -14.188 9.659 35.684 1.00 93.31 106 ASP A N 1
ATOM 842 C CA . ASP A 1 106 ? -15.581 9.523 35.212 1.00 93.31 106 ASP A CA 1
ATOM 843 C C . ASP A 1 106 ? -15.759 9.570 33.677 1.00 93.31 106 ASP A C 1
ATOM 845 O O . ASP A 1 106 ? -16.788 10.002 33.157 1.00 93.31 106 ASP A O 1
ATOM 849 N N . GLY A 1 107 ? -14.748 9.127 32.926 1.00 89.50 107 GLY A N 1
ATOM 850 C CA . GLY A 1 107 ? -14.739 9.141 31.462 1.00 89.50 107 GLY A CA 1
ATOM 851 C C . GLY A 1 107 ? -14.342 10.484 30.838 1.00 89.50 107 GLY A C 1
ATOM 852 O O . GLY A 1 107 ? -14.485 10.651 29.626 1.00 89.50 107 GLY A O 1
ATOM 853 N N . PHE A 1 108 ? -13.846 11.441 31.628 1.00 94.12 108 PHE A N 1
ATOM 854 C CA . PHE A 1 108 ? -13.389 12.741 31.138 1.00 94.12 108 PHE A CA 1
ATOM 855 C C . PHE A 1 108 ? -11.871 12.796 30.936 1.00 94.12 108 PHE A C 1
ATOM 857 O O . PHE A 1 108 ? -11.086 12.409 31.797 1.00 94.12 108 PHE A O 1
ATOM 864 N N . TYR A 1 109 ? -11.451 13.368 29.809 1.00 94.56 109 TYR A N 1
ATOM 865 C CA . TYR A 1 109 ? -10.052 13.636 29.475 1.00 94.56 109 TYR A CA 1
ATOM 866 C C . TYR A 1 109 ? -9.605 15.049 29.920 1.00 94.56 109 TYR A C 1
ATOM 868 O O . TYR A 1 109 ? -10.445 15.938 30.116 1.00 94.56 109 TYR A O 1
ATOM 876 N N . PRO A 1 110 ? -8.288 15.327 30.021 1.00 95.06 110 PRO A N 1
ATOM 877 C CA . PRO A 1 110 ? -7.775 16.664 30.333 1.00 95.06 110 PRO A CA 1
ATOM 878 C C . PRO A 1 110 ? -8.276 17.736 29.352 1.00 95.06 110 PRO A C 1
ATOM 880 O O . PRO A 1 110 ? -8.311 17.515 28.136 1.00 95.06 110 PRO A O 1
ATOM 883 N N . LEU A 1 111 ? -8.669 18.912 29.850 1.00 93.81 111 LEU A N 1
ATOM 884 C CA . LEU A 1 111 ? -9.292 19.958 29.027 1.00 93.81 111 LEU A CA 1
ATOM 885 C C . LEU A 1 111 ? -8.259 20.906 28.413 1.00 93.81 111 LEU A C 1
ATOM 887 O O . LEU A 1 111 ? -7.740 21.786 29.093 1.00 93.81 111 LEU A O 1
ATOM 891 N N . TYR A 1 112 ? -8.057 20.786 27.103 1.00 92.94 112 TYR A N 1
ATOM 892 C CA . TYR A 1 112 ? -7.206 21.665 26.311 1.00 92.94 112 TYR A CA 1
ATOM 893 C C . TYR A 1 112 ? -7.829 21.846 24.928 1.00 92.94 112 TYR A C 1
ATOM 895 O O . TYR A 1 112 ? -7.607 21.048 24.024 1.00 92.94 112 TYR A O 1
ATOM 903 N N . THR A 1 113 ? -8.613 22.908 24.755 1.00 89.62 113 THR A N 1
ATOM 904 C CA . THR A 1 113 ? -9.298 23.219 23.485 1.00 89.62 113 THR A CA 1
ATOM 905 C C . THR A 1 113 ? -8.372 23.809 22.418 1.00 89.62 113 THR A C 1
ATOM 907 O O . THR A 1 113 ? -8.786 23.999 21.277 1.00 89.62 113 THR A O 1
ATOM 910 N N . SER A 1 114 ? -7.111 24.056 22.775 1.00 88.88 114 SER A N 1
ATOM 911 C CA . SER A 1 114 ? -6.046 24.520 21.890 1.00 88.88 114 SER A CA 1
ATOM 912 C C . SER A 1 114 ? -4.890 23.527 21.894 1.00 88.88 114 SER A C 1
ATOM 914 O O . SER A 1 114 ? -4.650 22.837 22.889 1.00 88.88 114 SER A O 1
ATOM 916 N N . ARG A 1 115 ? -4.131 23.502 20.792 1.00 88.31 115 ARG A N 1
ATOM 917 C CA . ARG A 1 115 ? -2.916 22.690 20.645 1.00 88.31 115 ARG A CA 1
ATOM 918 C C . ARG A 1 115 ? -2.009 22.846 21.865 1.00 88.31 115 ARG A C 1
ATOM 920 O O . ARG A 1 115 ? -1.481 23.927 22.113 1.00 88.31 115 ARG A O 1
ATOM 927 N N . THR A 1 116 ? -1.779 21.741 22.562 1.00 90.69 116 THR A N 1
ATOM 928 C CA . THR A 1 116 ? -0.926 21.684 23.751 1.00 90.69 116 THR A CA 1
ATOM 929 C C . THR A 1 116 ? 0.081 20.551 23.607 1.00 90.69 116 THR A C 1
ATOM 931 O O . THR A 1 116 ? -0.213 19.533 22.988 1.00 90.69 116 THR A O 1
ATOM 934 N N . SER A 1 117 ? 1.293 20.725 24.135 1.00 90.50 117 SER A N 1
ATOM 935 C CA . SER A 1 117 ? 2.310 19.668 24.116 1.00 90.50 117 SER A CA 1
ATOM 936 C C . SER A 1 117 ? 1.894 18.497 25.005 1.00 90.50 117 SER A C 1
ATOM 938 O O . SER A 1 117 ? 1.554 18.697 26.172 1.00 90.50 117 SER A O 1
ATOM 940 N N . LEU A 1 118 ? 2.013 17.267 24.503 1.00 91.62 118 LEU A N 1
ATOM 941 C CA . LEU A 1 118 ? 1.760 16.057 25.292 1.00 91.62 118 LEU A CA 1
ATOM 942 C C . LEU A 1 118 ? 2.707 15.922 26.490 1.00 91.62 118 LEU A C 1
ATOM 944 O O . LEU A 1 118 ? 2.332 15.329 27.495 1.00 91.62 118 LEU A O 1
ATOM 948 N N . SER A 1 119 ? 3.904 16.516 26.441 1.00 88.25 119 SER A N 1
ATOM 949 C CA . SER A 1 119 ? 4.804 16.557 27.602 1.00 88.25 119 SER A CA 1
ATOM 950 C C . SER A 1 119 ? 4.246 17.392 28.763 1.00 88.25 119 SER A C 1
ATOM 952 O O . SER A 1 119 ? 4.486 17.060 29.925 1.00 88.25 119 SER A O 1
ATOM 954 N N . THR A 1 120 ? 3.468 18.437 28.461 1.00 89.94 120 THR A N 1
ATOM 955 C CA . THR A 1 120 ? 2.764 19.253 29.459 1.00 89.94 120 THR A CA 1
ATOM 956 C C . THR A 1 120 ? 1.621 18.461 30.081 1.00 89.94 120 THR A C 1
ATOM 958 O O . THR A 1 120 ? 1.560 18.374 31.302 1.00 89.94 120 THR A O 1
ATOM 961 N N . ILE A 1 121 ? 0.795 17.812 29.253 1.00 92.75 121 ILE A N 1
ATOM 962 C CA . ILE A 1 121 ? -0.312 16.953 29.715 1.00 92.75 121 ILE A CA 1
ATOM 963 C C . ILE A 1 121 ? 0.212 15.816 30.597 1.00 92.75 121 ILE A C 1
ATOM 965 O O . ILE A 1 121 ? -0.294 15.540 31.679 1.00 92.75 121 ILE A O 1
ATOM 969 N N . CYS A 1 122 ? 1.299 15.189 30.156 1.00 92.38 122 CYS A N 1
ATOM 970 C CA . CYS A 1 122 ? 1.968 14.118 30.879 1.00 92.38 122 CYS A CA 1
ATOM 971 C C . CYS A 1 122 ? 2.406 14.520 32.292 1.00 92.38 122 CYS A C 1
ATOM 973 O O . CYS A 1 122 ? 2.288 13.724 33.221 1.00 92.38 122 CYS A O 1
ATOM 975 N N . SER A 1 123 ? 2.884 15.759 32.441 1.00 90.94 123 SER A N 1
ATOM 976 C CA . SER A 1 123 ? 3.403 16.257 33.716 1.00 90.94 123 SER A CA 1
ATOM 977 C C . SER A 1 123 ? 2.322 16.807 34.637 1.00 90.94 123 SER A C 1
ATOM 979 O O . SER A 1 123 ? 2.394 16.615 35.847 1.00 90.94 123 SER A O 1
ATOM 981 N N . ASN A 1 124 ? 1.334 17.498 34.071 1.00 90.75 124 ASN A N 1
ATOM 982 C CA . ASN A 1 124 ? 0.340 18.236 34.843 1.00 90.75 124 ASN A CA 1
ATOM 983 C C . ASN A 1 124 ? -0.918 17.414 35.137 1.00 90.75 124 ASN A C 1
ATOM 985 O O . ASN A 1 124 ? -1.500 17.583 36.204 1.00 90.75 124 ASN A O 1
ATOM 989 N N . ASP A 1 125 ? -1.322 16.539 34.213 1.00 93.12 125 ASP A N 1
ATOM 990 C CA . ASP A 1 125 ? -2.586 15.804 34.300 1.00 93.12 125 ASP A CA 1
ATOM 991 C C . ASP A 1 125 ? -2.363 14.309 34.545 1.00 93.12 125 ASP A C 1
ATOM 993 O O . ASP A 1 125 ? -3.031 13.712 35.382 1.00 93.12 125 ASP A O 1
ATOM 997 N N . LEU A 1 126 ? -1.394 13.696 33.853 1.00 90.00 126 LEU A N 1
ATOM 998 C CA . LEU A 1 126 ? -1.152 12.246 33.940 1.00 90.00 126 LEU A CA 1
ATOM 999 C C . LEU A 1 126 ? -0.248 11.838 35.117 1.00 90.00 126 LEU A C 1
ATOM 1001 O O . LEU A 1 126 ? 0.000 10.652 35.311 1.00 90.00 126 LEU A O 1
ATOM 1005 N N . GLY A 1 127 ? 0.261 12.796 35.898 1.00 85.69 127 GLY A N 1
ATOM 1006 C CA . GLY A 1 127 ? 0.997 12.526 37.139 1.00 85.69 127 GLY A CA 1
ATOM 1007 C C . GLY A 1 127 ? 2.419 11.975 36.969 1.00 85.69 127 GLY A C 1
ATOM 1008 O O . GLY A 1 127 ? 2.996 11.480 37.940 1.00 85.69 127 GLY A O 1
ATOM 1009 N N . PHE A 1 128 ? 3.014 12.063 35.774 1.00 87.25 128 PHE A N 1
ATOM 1010 C CA . PHE A 1 128 ? 4.383 11.600 35.525 1.00 87.25 128 PHE A CA 1
ATOM 1011 C C . PHE A 1 128 ? 5.394 12.753 35.579 1.00 87.25 128 PHE A C 1
ATOM 1013 O O . PHE A 1 128 ? 5.120 13.848 35.106 1.00 87.25 128 PHE A O 1
ATOM 1020 N N . PRO A 1 129 ? 6.624 12.548 36.075 1.00 84.62 129 PRO A N 1
ATOM 1021 C CA . PRO A 1 129 ? 7.673 13.549 35.928 1.00 84.62 129 PRO A CA 1
ATOM 1022 C C . PRO A 1 129 ? 8.040 13.738 34.446 1.00 84.62 129 PRO A C 1
ATOM 1024 O O . PRO A 1 129 ? 8.136 12.774 33.686 1.00 84.62 129 PRO A O 1
ATOM 1027 N N . ALA A 1 130 ? 8.364 14.972 34.045 1.00 78.81 130 ALA A N 1
ATOM 1028 C CA . ALA A 1 130 ? 8.692 15.328 32.656 1.00 78.81 130 ALA A CA 1
ATOM 1029 C C . ALA A 1 130 ? 9.847 14.513 32.023 1.00 78.81 130 ALA A C 1
ATOM 1031 O O . ALA A 1 130 ? 10.002 14.491 30.800 1.00 78.81 130 ALA A O 1
ATOM 1032 N N . SER A 1 131 ? 10.688 13.865 32.838 1.00 82.69 131 SER A N 1
ATOM 1033 C CA . SER A 1 131 ? 11.766 12.968 32.399 1.00 82.69 131 SER A CA 1
ATOM 1034 C C . SER A 1 131 ? 11.282 11.584 31.951 1.00 82.69 131 SER A C 1
ATOM 1036 O O . SER A 1 131 ? 11.997 10.919 31.208 1.00 82.69 131 SER A O 1
ATOM 1038 N N . GLN A 1 132 ? 10.096 11.154 32.388 1.00 85.81 132 GLN A N 1
ATOM 1039 C CA . GLN A 1 132 ? 9.486 9.866 32.037 1.00 85.81 132 GLN A CA 1
ATOM 1040 C C . GLN A 1 132 ? 8.514 9.971 30.857 1.00 85.81 132 GLN A C 1
ATOM 1042 O O . GLN A 1 132 ? 8.113 8.957 30.293 1.00 85.81 132 GLN A O 1
ATOM 1047 N N . CYS A 1 133 ? 8.159 11.191 30.460 1.00 87.44 133 CYS A N 1
ATOM 1048 C CA . CYS A 1 133 ? 7.279 11.447 29.332 1.00 87.44 133 CYS A CA 1
ATOM 1049 C C . CYS A 1 133 ? 7.987 11.144 28.001 1.00 87.44 133 CYS A C 1
ATOM 1051 O O . CYS A 1 133 ? 9.076 11.683 27.769 1.00 87.44 133 CYS A O 1
ATOM 1053 N N . PRO A 1 134 ? 7.390 10.326 27.112 1.00 89.62 134 PRO A N 1
ATOM 1054 C CA . PRO A 1 134 ? 7.921 10.104 25.774 1.00 89.62 134 PRO A CA 1
ATOM 1055 C C . PRO A 1 134 ? 8.139 11.419 25.014 1.00 89.62 134 PRO A C 1
ATOM 1057 O O . PRO A 1 134 ? 7.259 12.275 24.943 1.00 89.62 134 PRO A O 1
ATOM 1060 N N . LYS A 1 135 ? 9.325 11.578 24.425 1.00 87.44 135 LYS A N 1
ATOM 1061 C CA . LYS A 1 135 ? 9.698 12.746 23.617 1.00 87.44 135 LYS A CA 1
ATOM 1062 C C . LYS A 1 135 ? 9.961 12.323 22.185 1.00 87.44 135 LYS A C 1
ATOM 1064 O O . LYS A 1 135 ? 10.423 11.206 21.945 1.00 87.44 135 LYS A O 1
ATOM 1069 N N . ASP A 1 136 ? 9.684 13.221 21.245 1.00 85.81 136 ASP A N 1
ATOM 1070 C CA . ASP A 1 136 ? 10.017 12.985 19.844 1.00 85.81 136 ASP A CA 1
ATOM 1071 C C . ASP A 1 136 ? 11.535 12.739 19.700 1.00 85.81 136 ASP A C 1
ATOM 1073 O O . ASP A 1 136 ? 12.333 13.431 20.337 1.00 85.81 136 ASP A O 1
ATOM 1077 N N . PRO A 1 137 ? 11.985 11.786 18.863 1.00 82.25 137 PRO A N 1
ATOM 1078 C CA . PRO A 1 137 ? 13.414 11.550 18.629 1.00 82.25 137 PRO A CA 1
ATOM 1079 C C . PRO A 1 137 ? 14.200 12.777 18.132 1.00 82.25 137 PRO A C 1
ATOM 1081 O O . PRO A 1 137 ? 15.427 12.794 18.216 1.00 82.25 137 PRO A O 1
ATOM 1084 N N . LYS A 1 138 ? 13.504 13.776 17.584 1.00 76.44 138 LYS A N 1
ATOM 1085 C CA . LYS A 1 138 ? 14.024 15.076 17.146 1.00 76.44 138 LYS A CA 1
ATOM 1086 C C . LYS A 1 138 ? 13.362 16.235 17.899 1.00 76.44 138 LYS A C 1
ATOM 1088 O O . LYS A 1 138 ? 13.297 17.346 17.369 1.00 76.44 138 LYS A O 1
ATOM 1093 N N . ASP A 1 139 ? 12.861 15.970 19.109 1.00 66.81 139 ASP A N 1
ATOM 1094 C CA . ASP A 1 139 ? 12.158 16.944 19.942 1.00 66.81 139 ASP A CA 1
ATOM 1095 C C . ASP A 1 139 ? 12.933 18.257 19.969 1.00 66.81 139 ASP A C 1
ATOM 1097 O O . ASP A 1 139 ? 14.124 18.293 20.295 1.00 66.81 139 ASP A O 1
ATOM 1101 N N . ASN A 1 140 ? 12.248 19.336 19.589 1.00 60.84 140 ASN A N 1
ATOM 1102 C CA . ASN A 1 140 ? 12.760 20.696 19.671 1.00 60.84 140 ASN A CA 1
ATOM 1103 C C . ASN A 1 140 ? 14.016 21.024 18.822 1.00 60.84 140 ASN A C 1
ATOM 1105 O O . ASN A 1 140 ? 14.467 22.174 18.862 1.00 60.84 140 ASN A O 1
ATOM 1109 N N . ALA A 1 141 ? 14.544 20.079 18.038 1.00 61.00 141 ALA A N 1
ATOM 1110 C CA . ALA A 1 141 ? 15.740 20.251 17.207 1.00 61.00 141 ALA A CA 1
ATOM 1111 C C . ALA A 1 141 ? 15.422 20.670 15.760 1.00 61.00 141 ALA A C 1
ATOM 1113 O O . ALA A 1 141 ? 16.176 21.445 15.181 1.00 61.00 141 ALA A O 1
ATOM 1114 N N . ASP A 1 142 ? 14.292 20.208 15.213 1.00 64.69 142 ASP A N 1
ATOM 1115 C CA . ASP A 1 142 ? 13.857 20.480 13.838 1.00 64.69 142 ASP A CA 1
ATOM 1116 C C . ASP A 1 142 ? 12.471 21.162 13.807 1.00 64.69 142 ASP A C 1
ATOM 1118 O O . ASP A 1 142 ? 11.648 21.015 14.720 1.00 64.69 142 ASP A O 1
ATOM 1122 N N . ILE A 1 143 ? 12.203 21.912 12.734 1.00 67.75 143 ILE A N 1
ATOM 1123 C CA . ILE A 1 143 ? 10.870 22.430 12.400 1.00 67.75 143 ILE A CA 1
ATOM 1124 C C . ILE A 1 143 ? 10.168 21.378 11.542 1.00 67.75 143 ILE A C 1
ATOM 1126 O O . ILE A 1 143 ? 10.648 21.028 10.465 1.00 67.75 143 ILE A O 1
ATOM 1130 N N . CYS A 1 144 ? 9.037 20.874 12.027 1.00 65.38 144 CYS A N 1
ATOM 1131 C CA . CYS A 1 144 ? 8.288 19.806 11.367 1.00 65.38 144 CYS A CA 1
ATOM 1132 C C . CYS A 1 144 ? 7.034 20.304 10.623 1.00 65.38 144 CYS A C 1
ATOM 1134 O O . CYS A 1 144 ? 6.521 19.586 9.771 1.00 65.38 144 CYS A O 1
ATOM 1136 N N . ASP A 1 145 ? 6.536 21.505 10.938 1.00 61.41 145 ASP A N 1
ATOM 1137 C CA . ASP A 1 145 ? 5.318 22.086 10.354 1.00 61.41 145 ASP A CA 1
ATOM 1138 C C . ASP A 1 145 ? 5.394 23.617 10.330 1.00 61.41 145 ASP A C 1
ATOM 1140 O O . ASP A 1 145 ? 5.163 24.251 11.359 1.00 61.41 145 ASP A O 1
ATOM 1144 N N . GLY A 1 146 ? 5.722 24.216 9.181 1.00 66.56 146 GLY A N 1
ATOM 1145 C CA . GLY A 1 146 ? 5.803 25.673 9.018 1.00 66.56 146 GLY A CA 1
ATOM 1146 C C . GLY A 1 146 ? 6.793 26.337 9.985 1.00 66.56 146 GLY A C 1
ATOM 1147 O O . GLY A 1 146 ? 7.971 26.433 9.671 1.00 66.56 146 GLY A O 1
ATOM 1148 N N . ASN A 1 147 ? 6.302 26.767 11.158 1.00 62.12 147 ASN A N 1
ATOM 1149 C CA . ASN A 1 147 ? 7.058 27.350 12.284 1.00 62.12 147 ASN A CA 1
ATOM 1150 C C . ASN A 1 147 ? 6.968 26.526 13.594 1.00 62.12 147 ASN A C 1
ATOM 1152 O O . ASN A 1 147 ? 7.413 26.969 14.653 1.00 62.12 147 ASN A O 1
ATOM 1156 N N . THR A 1 148 ? 6.365 25.339 13.554 1.00 67.25 148 THR A N 1
ATOM 1157 C CA . THR A 1 148 ? 6.124 24.471 14.712 1.00 67.25 148 THR A CA 1
ATOM 1158 C C . THR A 1 148 ? 7.243 23.440 14.844 1.00 67.25 148 THR A C 1
ATOM 1160 O O . THR A 1 148 ? 7.599 22.745 13.885 1.00 67.25 148 THR A O 1
ATOM 1163 N N . ARG A 1 149 ? 7.798 23.331 16.054 1.00 73.19 149 ARG A N 1
ATOM 1164 C CA . ARG A 1 149 ? 8.859 22.372 16.391 1.00 73.19 149 ARG A CA 1
ATOM 1165 C C . ARG A 1 149 ? 8.328 20.939 16.338 1.00 73.19 149 ARG A C 1
ATOM 1167 O O . ARG A 1 149 ? 7.154 20.697 16.599 1.00 73.19 149 ARG A O 1
ATOM 1174 N N . CYS A 1 150 ? 9.190 19.987 16.005 1.00 78.50 150 CYS A N 1
ATOM 1175 C CA . CYS A 1 150 ? 8.853 18.570 16.101 1.00 78.50 150 CYS A CA 1
ATOM 1176 C C . CYS A 1 150 ? 8.518 18.203 17.552 1.00 78.50 150 CYS A C 1
ATOM 1178 O O . CYS A 1 150 ? 9.286 18.516 18.462 1.00 78.50 150 CYS A O 1
ATOM 1180 N N . GLY A 1 151 ? 7.377 17.549 17.752 1.00 86.62 151 GLY A N 1
ATOM 1181 C CA . GLY A 1 151 ? 6.866 17.179 19.064 1.00 86.62 151 GLY A CA 1
ATOM 1182 C C . GLY A 1 151 ? 5.521 16.466 18.965 1.00 86.62 151 GLY A C 1
ATOM 1183 O O . GLY A 1 151 ? 4.932 16.360 17.884 1.00 86.62 151 GLY A O 1
ATOM 1184 N N . TYR A 1 152 ? 5.045 15.985 20.110 1.00 90.44 152 TYR A N 1
ATOM 1185 C CA . TYR A 1 152 ? 3.734 15.360 20.246 1.00 90.44 152 TYR A CA 1
ATOM 1186 C C . TYR A 1 152 ? 2.733 16.356 20.826 1.00 90.44 152 TYR A C 1
ATOM 1188 O O . TYR A 1 152 ? 3.027 17.051 21.801 1.00 90.44 152 TYR A O 1
ATOM 1196 N N . TYR A 1 153 ? 1.540 16.402 20.248 1.00 90.56 153 TYR A N 1
ATOM 1197 C CA . TYR A 1 153 ? 0.514 17.381 20.585 1.00 90.56 153 TYR A CA 1
ATOM 1198 C C . TYR A 1 153 ? -0.812 16.719 20.939 1.00 90.56 153 TYR A C 1
ATOM 1200 O O . TYR A 1 153 ? -1.087 15.598 20.516 1.00 90.56 153 TYR A O 1
ATOM 1208 N N . TYR A 1 154 ? -1.612 17.442 21.716 1.00 92.94 154 TYR A N 1
ATOM 1209 C CA . TYR A 1 154 ? -2.912 17.050 22.242 1.00 92.94 154 TYR A CA 1
ATOM 1210 C C . TYR A 1 154 ? -3.915 18.198 22.094 1.00 92.94 154 TYR A C 1
ATOM 1212 O O . TYR A 1 154 ? -3.565 19.371 22.268 1.00 92.94 154 TYR A O 1
ATOM 1220 N N . VAL A 1 155 ? -5.165 17.843 21.800 1.00 92.31 155 VAL A N 1
ATOM 1221 C CA . VAL A 1 155 ? -6.332 18.725 21.894 1.00 92.31 155 VAL A CA 1
ATOM 1222 C C . VAL A 1 155 ? -7.554 17.898 22.302 1.00 92.31 155 VAL A C 1
ATOM 1224 O O . VAL A 1 155 ? -7.734 16.777 21.818 1.00 92.31 155 VAL A O 1
ATOM 1227 N N . SER A 1 156 ? -8.404 18.450 23.165 1.00 92.75 156 SER A N 1
ATOM 1228 C CA . SER A 1 156 ? -9.691 17.868 23.561 1.00 92.75 156 SER A CA 1
ATOM 1229 C C . SER A 1 156 ? -10.868 18.784 23.247 1.00 92.75 156 SER A C 1
ATOM 1231 O O . SER A 1 156 ? -10.714 19.979 22.982 1.00 92.75 156 SER A O 1
ATOM 1233 N N . ASN A 1 157 ? -12.065 18.200 23.187 1.00 91.31 157 ASN A N 1
ATOM 1234 C CA . ASN A 1 157 ? -13.285 18.969 22.992 1.00 91.31 157 ASN A CA 1
ATOM 1235 C C . ASN A 1 157 ? -13.674 19.670 24.300 1.00 91.31 157 ASN A C 1
ATOM 1237 O O . ASN A 1 157 ? -13.297 19.253 25.394 1.00 91.31 157 ASN A O 1
ATOM 1241 N N . SER A 1 158 ? -14.500 20.712 24.203 1.00 91.69 158 SER A N 1
ATOM 1242 C CA . SER A 1 158 ? -14.982 21.443 25.383 1.00 91.69 158 SER A CA 1
ATOM 1243 C C . SER A 1 158 ? -15.762 20.560 26.369 1.00 91.69 158 SER A C 1
ATOM 1245 O O . SER A 1 158 ? -15.863 20.902 27.542 1.00 91.69 158 SER A O 1
ATOM 1247 N N . ALA A 1 159 ? -16.297 19.426 25.902 1.00 90.00 159 ALA A N 1
ATOM 1248 C CA . ALA A 1 159 ? -17.010 18.451 26.723 1.00 90.00 159 ALA A CA 1
ATOM 1249 C C . ALA A 1 159 ? -16.091 17.438 27.434 1.00 90.00 159 ALA A C 1
ATOM 1251 O O . ALA A 1 159 ? -16.594 16.641 28.216 1.00 90.00 159 ALA A O 1
ATOM 1252 N N . LYS A 1 160 ? -14.771 17.455 27.183 1.00 91.75 160 LYS A N 1
ATOM 1253 C CA . LYS A 1 160 ? -13.780 16.501 27.720 1.00 91.75 160 LYS A CA 1
ATOM 1254 C C . LYS A 1 160 ? -14.034 15.030 27.364 1.00 91.75 160 LYS A C 1
ATOM 1256 O O . LYS A 1 160 ? -13.447 14.149 27.973 1.00 91.75 160 LYS A O 1
ATOM 1261 N N . THR A 1 161 ? -14.891 14.748 26.390 1.00 89.62 161 THR A N 1
ATOM 1262 C CA . THR A 1 161 ? -15.285 13.386 25.994 1.00 89.62 161 THR A CA 1
ATOM 1263 C C . THR A 1 161 ? -14.529 12.866 24.779 1.00 89.62 161 THR A C 1
ATOM 1265 O O . THR A 1 161 ? -14.638 11.691 24.444 1.00 89.62 161 THR A O 1
ATOM 1268 N N . SER A 1 162 ? -13.779 13.723 24.087 1.00 90.25 162 SER A N 1
ATOM 1269 C CA . SER A 1 162 ? -12.978 13.315 22.940 1.00 90.25 162 SER A CA 1
ATOM 1270 C C . SER A 1 162 ? -11.657 14.061 22.898 1.00 90.25 162 SER A C 1
ATOM 1272 O O . SER A 1 162 ? -11.578 15.248 23.226 1.00 90.25 162 SER A O 1
ATOM 1274 N N . TYR A 1 163 ? -10.627 13.366 22.429 1.00 92.31 163 TYR A N 1
ATOM 1275 C CA . TYR A 1 163 ? -9.318 13.940 22.157 1.00 92.31 163 TYR A CA 1
ATOM 1276 C C . TYR A 1 163 ? -8.733 13.432 20.840 1.00 92.31 163 TYR A C 1
ATOM 1278 O O . TYR A 1 163 ? -9.108 12.364 20.333 1.00 92.31 163 TYR A O 1
ATOM 1286 N N . VAL A 1 164 ? -7.768 14.201 20.336 1.00 92.12 164 VAL A N 1
ATOM 1287 C CA . VAL A 1 164 ? -6.860 13.822 19.252 1.00 92.12 164 VAL A CA 1
ATOM 1288 C C . VAL A 1 164 ? -5.432 14.103 19.709 1.00 92.12 164 VAL A C 1
ATOM 1290 O O . VAL A 1 164 ? -5.135 15.192 20.205 1.00 92.12 164 VAL A O 1
ATOM 1293 N N . ILE A 1 165 ? -4.549 13.121 19.530 1.00 93.06 165 ILE A N 1
ATOM 1294 C CA . ILE A 1 165 ? -3.102 13.282 19.692 1.00 93.06 165 ILE A CA 1
ATOM 1295 C C . ILE A 1 165 ? -2.397 13.058 18.366 1.00 93.06 165 ILE A C 1
ATOM 1297 O O . ILE A 1 165 ? -2.816 12.215 17.573 1.00 93.06 165 ILE A O 1
ATOM 1301 N N . TRP A 1 166 ? -1.324 13.802 18.115 1.00 90.25 166 TRP A N 1
ATOM 1302 C CA . TRP A 1 166 ? -0.587 13.677 16.863 1.00 90.25 166 TRP A CA 1
ATOM 1303 C C . TRP A 1 166 ? 0.886 14.055 16.990 1.00 90.25 166 TRP A C 1
ATOM 1305 O O . TRP A 1 166 ? 1.300 14.744 17.921 1.00 90.25 166 TRP A O 1
ATOM 1315 N N . GLY A 1 167 ? 1.675 13.613 16.013 1.00 88.62 167 GLY A N 1
ATOM 1316 C CA . GLY A 1 167 ? 3.067 14.005 15.816 1.00 88.62 167 GLY A CA 1
ATOM 1317 C C . GLY A 1 167 ? 3.400 14.055 14.328 1.00 88.62 167 GLY A C 1
ATOM 1318 O O . GLY A 1 167 ? 2.860 13.282 13.537 1.00 88.62 167 GLY A O 1
ATOM 1319 N N . ALA A 1 168 ? 4.268 14.979 13.929 1.00 84.88 168 ALA A N 1
ATOM 1320 C CA . ALA A 1 168 ? 4.686 15.114 12.537 1.00 84.88 168 ALA A CA 1
ATOM 1321 C C . ALA A 1 168 ? 5.702 14.028 12.145 1.00 84.88 168 ALA A C 1
ATOM 1323 O O . ALA A 1 168 ? 6.596 13.686 12.921 1.00 84.88 168 ALA A O 1
ATOM 1324 N N . LYS A 1 169 ? 5.574 13.492 10.929 1.00 81.94 169 LYS A N 1
ATOM 1325 C CA . LYS A 1 169 ? 6.492 12.486 10.381 1.00 81.94 169 LYS A CA 1
ATOM 1326 C C . LYS A 1 169 ? 7.734 13.131 9.776 1.00 81.94 169 LYS A C 1
ATOM 1328 O O . LYS A 1 169 ? 7.710 14.276 9.328 1.00 81.94 169 LYS A O 1
ATOM 1333 N N . GLU A 1 170 ? 8.833 12.383 9.726 1.00 75.81 170 GLU A N 1
ATOM 1334 C CA . GLU A 1 170 ? 10.083 12.899 9.173 1.00 75.81 170 GLU A CA 1
ATOM 1335 C C . GLU A 1 170 ? 10.098 12.867 7.637 1.00 75.81 170 GLU A C 1
ATOM 1337 O O . GLU A 1 170 ? 10.045 11.805 7.023 1.00 75.81 170 GLU A O 1
ATOM 1342 N N . LYS A 1 171 ? 10.244 14.054 7.027 1.00 65.62 171 LYS A N 1
ATOM 1343 C CA . LYS A 1 171 ? 10.395 14.286 5.577 1.00 65.62 171 LYS A CA 1
ATOM 1344 C C . LYS A 1 171 ? 9.323 13.649 4.672 1.00 65.62 171 LYS A C 1
ATOM 1346 O O . LYS A 1 171 ? 9.657 12.792 3.848 1.00 65.62 171 LYS A O 1
ATOM 1351 N N . PRO A 1 172 ? 8.072 14.116 4.682 1.00 54.97 172 PRO A N 1
ATOM 1352 C CA . PRO A 1 172 ? 7.206 13.927 3.534 1.00 54.97 172 PRO A CA 1
ATOM 1353 C C . PRO A 1 172 ? 7.366 15.116 2.566 1.00 54.97 172 PRO A C 1
ATOM 1355 O O . PRO A 1 172 ? 7.829 16.195 2.930 1.00 54.97 172 PRO A O 1
ATOM 1358 N N . VAL A 1 173 ? 7.007 14.909 1.299 1.00 51.41 173 VAL A N 1
ATOM 1359 C CA . VAL A 1 173 ? 6.986 15.949 0.245 1.00 51.41 173 VAL A CA 1
ATOM 1360 C C . VAL A 1 173 ? 5.962 17.064 0.582 1.00 51.41 173 VAL A C 1
ATOM 1362 O O . VAL A 1 173 ? 5.968 18.128 -0.027 1.00 51.41 173 VAL A O 1
ATOM 1365 N N . GLN A 1 174 ? 5.102 16.818 1.582 1.00 64.00 174 GLN A N 1
ATOM 1366 C CA . GLN A 1 174 ? 4.123 17.715 2.210 1.00 64.00 174 GLN A CA 1
ATOM 1367 C C . GLN A 1 174 ? 4.111 17.471 3.731 1.00 64.00 174 GLN A C 1
ATOM 1369 O O . GLN A 1 174 ? 4.670 16.480 4.185 1.00 64.00 174 GLN A O 1
ATOM 1374 N N . TYR A 1 175 ? 3.471 18.318 4.539 1.00 68.75 175 TYR A N 1
ATOM 1375 C CA . TYR A 1 175 ? 3.293 18.028 5.968 1.00 68.75 175 TYR A CA 1
ATOM 1376 C C . TYR A 1 175 ? 2.433 16.764 6.134 1.00 68.75 175 TYR A C 1
ATOM 1378 O O . TYR A 1 175 ? 1.380 16.645 5.521 1.00 68.75 175 TYR A O 1
ATOM 1386 N N . THR A 1 176 ? 2.901 15.772 6.894 1.00 80.12 176 THR A N 1
ATOM 1387 C CA . THR A 1 176 ? 2.146 14.542 7.191 1.00 80.12 176 THR A CA 1
ATOM 1388 C C . THR A 1 176 ? 2.260 14.247 8.675 1.00 80.12 176 THR A C 1
ATOM 1390 O O . THR A 1 176 ? 3.364 14.223 9.224 1.00 80.12 176 THR A O 1
ATOM 1393 N N . TYR A 1 177 ? 1.127 13.995 9.316 1.00 83.00 177 TYR A N 1
ATOM 1394 C CA . TYR A 1 177 ? 1.020 13.767 10.749 1.00 83.00 177 TYR A CA 1
ATOM 1395 C C . TYR A 1 177 ? 0.496 12.365 11.008 1.00 83.00 177 TYR A C 1
ATOM 1397 O O . TYR A 1 177 ? -0.468 11.943 10.380 1.00 83.00 177 TYR A O 1
ATOM 1405 N N . SER A 1 178 ? 1.109 11.668 11.958 1.00 86.94 178 SER A N 1
ATOM 1406 C CA . SER A 1 178 ? 0.533 10.467 12.557 1.00 86.94 178 SER A CA 1
ATOM 1407 C C . SER A 1 178 ? -0.413 10.899 13.665 1.00 86.94 178 SER A C 1
ATOM 1409 O O . SER A 1 178 ? 0.002 11.648 14.551 1.00 86.94 178 SER A O 1
ATOM 1411 N N . LEU A 1 179 ? -1.655 10.428 13.632 1.00 88.19 179 LEU A N 1
ATOM 1412 C CA . LEU A 1 179 ? -2.692 10.794 14.590 1.00 88.19 179 LEU A CA 1
ATOM 1413 C C . LEU A 1 179 ? -3.353 9.572 15.231 1.00 88.19 179 LEU A C 1
ATOM 1415 O O . LEU A 1 179 ? -3.454 8.501 14.630 1.00 88.19 179 LEU A O 1
ATOM 1419 N N . VAL A 1 180 ? -3.770 9.743 16.484 1.00 90.06 180 VAL A N 1
ATOM 1420 C CA . VAL A 1 180 ? -4.493 8.753 17.285 1.00 90.06 180 VAL A CA 1
ATOM 1421 C C . VAL A 1 180 ? -5.645 9.458 17.994 1.00 90.06 180 VAL A C 1
ATOM 1423 O O . VAL A 1 180 ? -5.485 10.535 18.567 1.00 90.06 180 VAL A O 1
ATOM 1426 N N . CYS A 1 181 ? -6.813 8.839 17.945 1.00 89.56 181 CYS A N 1
ATOM 1427 C CA . CYS A 1 181 ? -8.060 9.375 18.459 1.00 89.56 181 CYS A CA 1
ATOM 1428 C C . CYS A 1 181 ? -8.566 8.608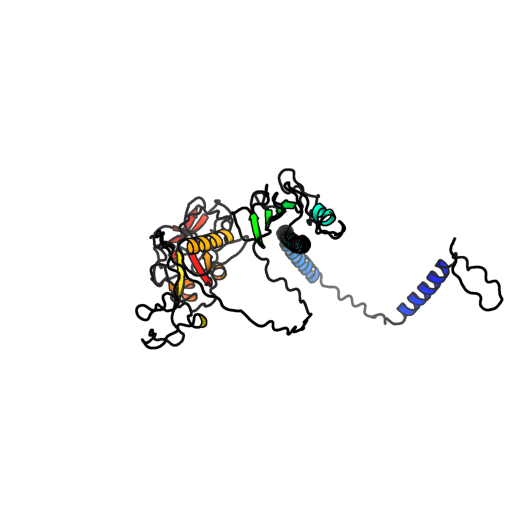 19.684 1.00 89.56 181 CYS A C 1
ATOM 1430 O O . CYS A 1 181 ? -8.334 7.404 19.814 1.00 89.56 181 CYS A O 1
ATOM 1432 N N . SER A 1 182 ? -9.348 9.301 20.516 1.00 88.88 182 SER A N 1
ATOM 1433 C CA . SER A 1 182 ? -10.124 8.735 21.643 1.00 88.88 182 SER A CA 1
ATOM 1434 C C . SER A 1 182 ? -11.030 7.553 21.263 1.00 88.88 182 SER A C 1
ATOM 1436 O O . SER A 1 182 ? -11.147 6.587 22.001 1.00 88.88 182 SER A O 1
ATOM 1438 N N . ASN A 1 183 ? -11.616 7.542 20.062 1.00 83.25 183 ASN A N 1
ATOM 1439 C CA . ASN A 1 183 ? -12.414 6.403 19.568 1.00 83.25 183 ASN A CA 1
ATOM 1440 C C . ASN A 1 183 ? -11.569 5.172 19.165 1.00 83.25 183 ASN A C 1
ATOM 1442 O O . ASN A 1 183 ? -12.066 4.233 18.546 1.00 83.25 183 ASN A O 1
ATOM 1446 N N . GLY A 1 184 ? -10.267 5.206 19.442 1.00 80.81 184 GLY A N 1
ATOM 1447 C CA . GLY A 1 184 ? -9.322 4.141 19.165 1.00 80.81 184 GLY A CA 1
ATOM 1448 C C . GLY A 1 184 ? -8.776 4.104 17.742 1.00 80.81 184 GLY A C 1
ATOM 1449 O O . GLY A 1 184 ? -7.852 3.326 17.494 1.00 80.81 184 GLY A O 1
ATOM 1450 N N . THR A 1 185 ? -9.284 4.945 16.842 1.00 82.69 185 THR A N 1
ATOM 1451 C CA . THR A 1 185 ? -8.785 5.036 15.467 1.00 82.69 185 THR A CA 1
ATOM 1452 C C . THR A 1 185 ? -7.415 5.713 15.413 1.00 82.69 185 THR A C 1
ATOM 1454 O O . THR A 1 185 ? -7.099 6.601 16.206 1.00 82.69 185 THR A O 1
ATOM 1457 N N . SER A 1 186 ? -6.577 5.277 14.477 1.00 85.62 186 SER A N 1
ATOM 1458 C CA . SER A 1 186 ? -5.283 5.890 14.181 1.00 85.62 186 SER A CA 1
ATOM 1459 C C . SER A 1 186 ? -5.076 5.963 12.672 1.00 85.62 186 SER A C 1
ATOM 1461 O O . SER A 1 186 ? -5.664 5.193 11.908 1.00 85.62 186 SER A O 1
ATOM 1463 N N . GLY A 1 187 ? -4.272 6.918 12.222 1.00 81.50 187 GLY A N 1
ATOM 1464 C CA . GLY A 1 187 ? -4.116 7.196 10.800 1.00 81.50 187 GLY A CA 1
ATOM 1465 C C . GLY A 1 187 ? -3.097 8.285 10.516 1.00 81.50 187 GLY A C 1
ATOM 1466 O O . GLY A 1 187 ? -2.391 8.749 11.413 1.00 81.50 187 GLY A O 1
ATOM 1467 N N . GLU A 1 188 ? -3.020 8.665 9.246 1.00 84.81 188 GLU A N 1
ATOM 1468 C CA . GLU A 1 188 ? -2.186 9.765 8.771 1.00 84.81 188 GLU A CA 1
ATOM 1469 C C . GLU A 1 188 ? -3.051 10.855 8.140 1.00 84.81 188 GLU A C 1
ATOM 1471 O O . GLU A 1 188 ? -4.020 10.538 7.451 1.00 84.81 188 GLU A O 1
ATOM 1476 N N . ASP A 1 189 ? -2.675 12.117 8.335 1.00 81.31 189 ASP A N 1
ATOM 1477 C CA . ASP A 1 189 ? -3.326 13.266 7.697 1.00 81.31 189 ASP A CA 1
ATOM 1478 C C . ASP A 1 189 ? -2.292 14.292 7.216 1.00 81.31 189 ASP A C 1
ATOM 1480 O O . ASP A 1 189 ? -1.147 14.302 7.673 1.00 81.31 189 ASP A O 1
ATOM 1484 N N . VAL A 1 190 ? -2.687 15.136 6.265 1.00 78.56 190 VAL A N 1
ATOM 1485 C CA . VAL A 1 190 ? -1.847 16.170 5.637 1.00 78.56 190 VAL A CA 1
ATOM 1486 C C . VAL A 1 190 ? -2.009 17.553 6.274 1.00 78.56 190 VAL A C 1
ATOM 1488 O O . VAL A 1 190 ? -1.274 18.482 5.945 1.00 78.56 190 VAL A O 1
ATOM 1491 N N . ALA A 1 191 ? -2.952 17.693 7.207 1.00 78.44 191 ALA A N 1
ATOM 1492 C CA . ALA A 1 191 ? -3.163 18.895 8.002 1.00 78.44 191 ALA A CA 1
ATOM 1493 C C . ALA A 1 191 ? -3.041 18.581 9.497 1.00 78.44 191 ALA A C 1
ATOM 1495 O O . ALA A 1 191 ? -3.396 17.495 9.956 1.00 78.44 191 ALA A O 1
ATOM 1496 N N . SER A 1 192 ? -2.536 19.542 10.273 1.00 76.31 192 SER A N 1
ATOM 1497 C CA . SER A 1 192 ? -2.522 19.399 11.725 1.00 76.31 192 SER A CA 1
ATOM 1498 C C . SER A 1 192 ? -3.938 19.585 12.291 1.00 76.31 192 SER A C 1
ATOM 1500 O O . SER A 1 192 ? -4.642 20.508 11.873 1.00 76.31 192 SER A O 1
ATOM 1502 N N . PRO A 1 193 ? -4.364 18.760 13.264 1.00 78.88 193 PRO A N 1
ATOM 1503 C CA . PRO A 1 193 ? -5.655 18.930 13.919 1.00 78.88 193 PRO A CA 1
ATOM 1504 C C . PRO A 1 193 ? -5.808 20.324 14.546 1.00 78.88 193 PRO A C 1
ATOM 1506 O O . PRO A 1 193 ? -4.922 20.805 15.261 1.00 78.88 193 PRO A O 1
ATOM 1509 N N . SER A 1 194 ? -6.948 20.970 14.288 1.00 71.88 194 SER A N 1
ATOM 1510 C CA . SER A 1 194 ? -7.332 22.261 14.882 1.00 71.88 194 SER A CA 1
ATOM 1511 C C . SER A 1 194 ? -8.404 22.131 15.970 1.00 71.88 194 SER A C 1
ATOM 1513 O O . SER A 1 194 ? -8.703 23.105 16.653 1.00 71.88 194 SER A O 1
ATOM 1515 N N . ALA A 1 195 ? -8.991 20.945 16.127 1.00 74.25 195 ALA A N 1
ATOM 1516 C CA . ALA A 1 195 ? -10.011 20.624 17.117 1.00 74.25 195 ALA A CA 1
ATOM 1517 C C . ALA A 1 195 ? -9.954 19.126 17.453 1.00 74.25 195 ALA A C 1
ATOM 1519 O O . ALA A 1 195 ? -9.339 18.342 16.734 1.00 74.25 195 ALA A O 1
ATOM 1520 N N . ALA A 1 196 ? -10.637 18.712 18.521 1.00 71.12 196 ALA A N 1
ATOM 1521 C CA . ALA A 1 196 ? -10.719 17.307 18.934 1.00 71.12 196 ALA A CA 1
ATOM 1522 C C . ALA A 1 196 ? -11.685 16.451 18.097 1.00 71.12 196 ALA A C 1
ATOM 1524 O O . ALA A 1 196 ? -12.155 15.405 18.549 1.00 71.12 196 ALA A O 1
ATOM 1525 N N . THR A 1 197 ? -12.013 16.913 16.892 1.00 70.69 197 THR A N 1
ATOM 1526 C CA . THR A 1 197 ? -12.723 16.146 15.875 1.00 70.69 197 THR A CA 1
ATOM 1527 C C . THR A 1 197 ? -11.702 15.317 15.110 1.00 70.69 197 THR A C 1
ATOM 1529 O O . THR A 1 197 ? -10.762 15.860 14.538 1.00 70.69 197 THR A O 1
ATOM 1532 N N . CYS A 1 198 ? -11.881 13.999 15.093 1.00 68.06 198 CYS A N 1
ATOM 1533 C CA . CYS A 1 198 ? -11.050 13.119 14.279 1.00 68.06 198 CYS A CA 1
ATOM 1534 C C . CYS A 1 198 ? -11.294 13.421 12.793 1.00 68.06 198 CYS A C 1
ATOM 1536 O O . CYS A 1 198 ? -12.438 13.291 12.346 1.00 68.06 198 CYS A O 1
ATOM 1538 N N . PRO A 1 199 ? -10.276 13.844 12.027 1.00 62.47 199 PRO A N 1
ATOM 1539 C CA . PRO A 1 199 ? -10.455 14.140 10.614 1.00 62.47 199 PRO A CA 1
ATOM 1540 C C . PRO A 1 199 ? -10.787 12.858 9.835 1.00 62.47 199 PRO A C 1
ATOM 1542 O O . PRO A 1 199 ? -10.127 11.828 9.966 1.00 62.47 199 PRO A O 1
ATOM 1545 N N . PHE A 1 200 ? -11.845 12.914 9.022 1.00 50.06 200 PHE A N 1
ATOM 1546 C CA . PHE A 1 200 ? -12.344 11.794 8.215 1.00 50.06 200 PHE A CA 1
ATOM 1547 C C . PHE A 1 200 ? -11.618 11.675 6.864 1.00 50.06 200 PHE A C 1
ATOM 1549 O O . PHE A 1 200 ? -12.242 11.625 5.805 1.00 50.06 200 PHE A O 1
ATOM 1556 N N . THR A 1 201 ? -10.291 11.593 6.886 1.00 50.84 201 THR A N 1
ATOM 1557 C CA . THR A 1 201 ? -9.454 11.274 5.716 1.00 50.84 201 THR A CA 1
ATOM 1558 C C . THR A 1 201 ? -8.496 10.139 6.073 1.00 50.84 201 THR A C 1
ATOM 1560 O O . THR A 1 201 ? -7.282 10.258 5.973 1.00 50.84 201 THR A O 1
ATOM 1563 N N . PHE A 1 202 ? -9.039 9.004 6.526 1.00 43.31 202 PHE A N 1
ATOM 1564 C CA . PHE A 1 202 ? -8.232 7.858 6.949 1.00 43.31 202 PHE A CA 1
ATOM 1565 C C . PHE A 1 202 ? -7.379 7.296 5.802 1.00 43.31 202 PHE A C 1
ATOM 1567 O O . PHE A 1 202 ? -7.861 6.536 4.960 1.00 43.31 202 PHE A O 1
ATOM 1574 N N . ARG A 1 203 ? -6.073 7.581 5.830 1.00 53.16 203 ARG A N 1
ATOM 1575 C CA . ARG A 1 203 ? -5.056 6.653 5.332 1.00 53.16 203 ARG A CA 1
ATOM 1576 C C . ARG A 1 203 ? -4.635 5.791 6.527 1.00 53.16 203 ARG A C 1
ATOM 1578 O O . ARG A 1 203 ? -4.068 6.344 7.472 1.00 53.16 203 ARG A O 1
ATOM 1585 N N . PRO A 1 204 ? -4.946 4.481 6.564 1.00 46.22 204 PRO A N 1
ATOM 1586 C CA . PRO A 1 204 ? -4.484 3.631 7.654 1.00 46.22 204 PRO A CA 1
ATOM 1587 C C . PRO A 1 204 ? -2.957 3.699 7.699 1.00 46.22 204 PRO A C 1
ATOM 1589 O O . PRO A 1 204 ? -2.291 3.484 6.683 1.00 46.22 204 PRO A O 1
ATOM 1592 N N . SER A 1 205 ? -2.409 4.045 8.866 1.00 45.75 205 SER A N 1
ATOM 1593 C CA . SER A 1 205 ? -0.963 4.020 9.066 1.00 45.75 205 SER A CA 1
ATOM 1594 C C . SER A 1 205 ? -0.493 2.574 8.856 1.00 45.75 205 SER A C 1
ATOM 1596 O O . SER A 1 205 ? -1.091 1.666 9.443 1.00 45.75 205 SER A O 1
ATOM 1598 N N . PRO A 1 206 ? 0.502 2.314 7.989 1.00 41.38 206 PRO A N 1
ATOM 1599 C CA . PRO A 1 206 ? 0.960 0.959 7.733 1.00 41.38 206 PRO A CA 1
ATOM 1600 C C . PRO A 1 206 ? 1.449 0.349 9.046 1.00 41.38 206 PRO A C 1
ATOM 1602 O O . PRO A 1 206 ? 2.420 0.817 9.639 1.00 41.38 206 PRO A O 1
ATOM 1605 N N . THR A 1 207 ? 0.754 -0.690 9.508 1.00 41.97 207 THR A N 1
ATOM 1606 C CA . THR A 1 207 ? 1.173 -1.491 10.654 1.00 41.97 207 THR A CA 1
ATOM 1607 C C . THR A 1 207 ? 2.587 -1.992 10.376 1.00 41.97 207 THR A C 1
ATOM 1609 O O . THR A 1 207 ? 2.817 -2.705 9.398 1.00 41.97 207 THR A O 1
ATOM 1612 N N . ALA A 1 208 ? 3.545 -1.550 11.193 1.00 40.03 208 ALA A N 1
ATOM 1613 C CA . ALA A 1 208 ? 4.926 -1.993 11.110 1.00 40.03 208 ALA A CA 1
ATOM 1614 C C . ALA A 1 208 ? 4.975 -3.530 11.140 1.00 40.03 208 ALA A C 1
ATOM 1616 O O . ALA A 1 208 ? 4.222 -4.170 11.877 1.00 40.03 208 ALA A O 1
ATOM 1617 N N . GLY A 1 209 ? 5.844 -4.106 10.305 1.00 44.03 209 GLY A N 1
ATOM 1618 C CA . GLY A 1 209 ? 6.085 -5.546 10.244 1.00 44.03 209 GLY A CA 1
ATOM 1619 C C . GLY A 1 209 ? 6.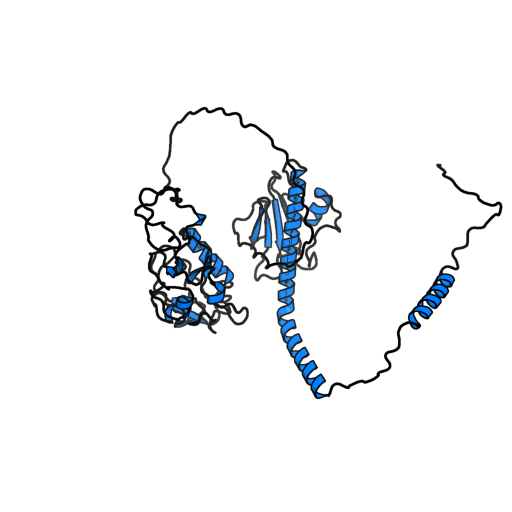460 -6.151 11.606 1.00 44.03 209 GLY A C 1
ATOM 1620 O O . GLY A 1 209 ? 6.739 -5.423 12.563 1.00 44.03 209 GLY A O 1
ATOM 1621 N N . PRO A 1 210 ? 6.463 -7.491 11.709 1.00 33.44 210 PRO A N 1
ATOM 1622 C CA . PRO A 1 210 ? 6.522 -8.196 12.982 1.00 33.44 210 PRO A CA 1
ATOM 1623 C C . PRO A 1 210 ? 7.781 -7.806 13.759 1.00 33.44 210 PRO A C 1
ATOM 1625 O O . PRO A 1 210 ? 8.906 -8.099 13.356 1.00 33.44 210 PRO A O 1
ATOM 1628 N N . THR A 1 211 ? 7.579 -7.141 14.894 1.00 37.00 211 THR A N 1
ATOM 1629 C CA . THR A 1 211 ? 8.627 -6.929 15.889 1.00 37.00 211 THR A CA 1
ATOM 1630 C C . THR A 1 211 ? 8.785 -8.234 16.658 1.00 37.00 211 THR A C 1
ATOM 1632 O O . THR A 1 211 ? 7.930 -8.603 17.460 1.00 37.00 211 THR A O 1
ATOM 1635 N N . ILE A 1 212 ? 9.870 -8.960 16.386 1.00 44.38 212 ILE A N 1
ATOM 1636 C CA . ILE A 1 212 ? 10.316 -10.089 17.205 1.00 44.38 212 ILE A CA 1
ATOM 1637 C C . ILE A 1 212 ? 10.888 -9.563 18.525 1.00 44.38 212 ILE A C 1
ATOM 1639 O O . ILE A 1 212 ? 12.093 -9.400 18.688 1.00 44.38 212 IL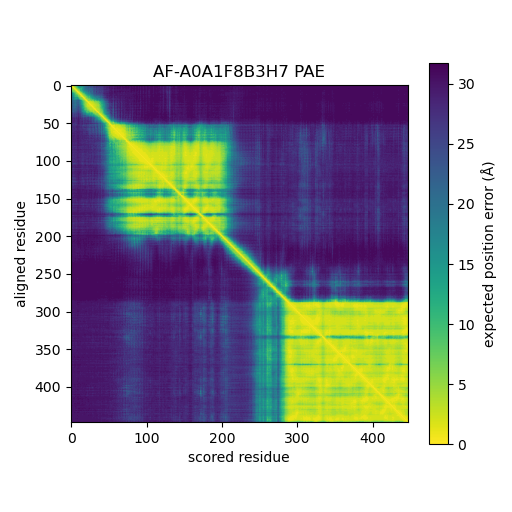E A O 1
ATOM 1643 N N . THR A 1 213 ? 10.019 -9.301 19.491 1.00 37.72 213 THR A N 1
ATOM 1644 C CA . THR A 1 213 ? 10.420 -9.223 20.898 1.00 37.72 213 THR A CA 1
ATOM 1645 C C . THR A 1 213 ? 9.804 -10.409 21.631 1.00 37.72 213 THR A C 1
ATOM 1647 O O . THR A 1 213 ? 8.577 -10.487 21.704 1.00 37.72 213 THR A O 1
ATOM 1650 N N . PRO A 1 214 ? 10.605 -11.358 22.148 1.00 34.22 214 PRO A N 1
ATOM 1651 C CA . PRO A 1 214 ? 10.076 -12.481 22.902 1.00 34.22 214 PRO A CA 1
ATOM 1652 C C . PRO A 1 214 ? 9.650 -11.987 24.288 1.00 34.22 214 PRO A C 1
ATOM 1654 O O . PRO A 1 214 ? 10.485 -11.587 25.097 1.00 34.22 214 PRO A O 1
ATOM 1657 N N . THR A 1 215 ? 8.351 -12.015 24.577 1.00 38.31 215 THR A N 1
ATOM 1658 C CA . THR A 1 215 ? 7.840 -11.864 25.944 1.00 38.31 215 THR A CA 1
ATOM 1659 C C . THR A 1 215 ? 7.606 -13.257 26.515 1.00 38.31 215 THR A C 1
ATOM 1661 O O . THR A 1 215 ? 6.609 -13.909 26.219 1.00 38.31 215 THR A O 1
ATOM 1664 N N . SER A 1 216 ? 8.553 -13.738 27.318 1.00 44.78 216 SER A N 1
ATOM 1665 C CA . SER A 1 216 ? 8.426 -14.968 28.098 1.00 44.78 216 SER A CA 1
ATOM 1666 C C . SER A 1 216 ? 7.887 -14.652 29.492 1.00 44.78 216 SER A C 1
ATOM 1668 O O . SER A 1 216 ? 8.668 -14.548 30.434 1.00 44.78 216 SER A O 1
ATOM 1670 N N . VAL A 1 217 ? 6.569 -14.503 29.638 1.00 45.91 217 VAL A N 1
ATOM 1671 C CA . VAL A 1 217 ? 5.898 -14.661 30.941 1.00 45.91 217 VAL A CA 1
ATOM 1672 C C . VAL A 1 217 ? 4.482 -15.209 30.712 1.00 45.91 217 VAL A C 1
ATOM 1674 O O . VAL A 1 217 ? 3.646 -14.492 30.164 1.00 45.91 217 VAL A O 1
ATOM 1677 N N . PRO A 1 218 ? 4.176 -16.457 31.113 1.00 35.50 218 PRO A N 1
ATOM 1678 C CA . PRO A 1 218 ? 2.810 -16.946 31.182 1.00 35.50 218 PRO A CA 1
ATOM 1679 C C . PRO A 1 218 ? 2.244 -16.633 32.573 1.00 35.50 218 PRO A C 1
ATOM 1681 O O . PRO A 1 218 ? 2.683 -17.211 33.565 1.00 35.50 218 PRO A O 1
ATOM 1684 N N . THR A 1 219 ? 1.253 -15.748 32.658 1.00 43.12 219 THR A N 1
ATOM 1685 C CA . THR A 1 219 ? 0.461 -15.588 33.886 1.00 43.12 219 THR A CA 1
ATOM 1686 C C . THR A 1 219 ? -0.877 -16.281 33.688 1.00 43.12 219 THR A C 1
ATOM 1688 O O . THR A 1 219 ? -1.807 -15.724 33.110 1.00 43.12 219 THR A O 1
ATOM 1691 N N . ALA A 1 220 ? -0.955 -17.526 34.154 1.00 42.12 220 ALA A N 1
ATOM 1692 C CA . ALA A 1 220 ? -2.212 -18.220 34.373 1.00 42.12 220 ALA A CA 1
ATOM 1693 C C . ALA A 1 220 ? -2.754 -17.821 35.751 1.00 42.12 220 ALA A C 1
ATOM 1695 O O . ALA A 1 220 ? -2.174 -18.185 36.771 1.00 42.12 220 ALA A O 1
ATOM 1696 N N . VAL A 1 221 ? -3.877 -17.107 35.777 1.00 45.06 221 VAL A N 1
ATOM 1697 C CA . VAL A 1 221 ? -4.774 -17.071 36.938 1.00 45.06 221 VAL A CA 1
ATOM 1698 C C . VAL A 1 221 ? -6.207 -17.177 36.408 1.00 45.06 221 VAL A C 1
ATOM 1700 O O . VAL A 1 221 ? -6.656 -16.266 35.713 1.00 45.06 221 VAL A O 1
ATOM 1703 N N . PRO A 1 222 ? -6.928 -18.279 36.679 1.00 36.09 222 PRO A N 1
ATOM 1704 C CA . PRO A 1 222 ? -8.346 -18.383 36.383 1.00 36.09 222 PRO A CA 1
ATOM 1705 C C . PRO A 1 222 ? -9.135 -17.820 37.568 1.00 36.09 222 PRO A C 1
ATOM 1707 O O . PRO A 1 222 ? -9.092 -18.374 38.665 1.00 36.09 222 PRO A O 1
ATOM 1710 N N . THR A 1 223 ? -9.876 -16.735 37.360 1.00 42.72 223 THR A N 1
ATOM 1711 C CA . THR A 1 223 ? -10.825 -16.245 38.366 1.00 42.72 223 THR A CA 1
ATOM 1712 C C . THR A 1 223 ? -12.214 -16.766 38.020 1.00 42.72 223 THR A C 1
ATOM 1714 O O . THR A 1 223 ? -12.864 -16.295 37.090 1.00 42.72 223 THR A O 1
ATOM 1717 N N . SER A 1 224 ? -12.656 -17.779 38.760 1.00 41.62 224 SER A N 1
ATOM 1718 C CA . SER A 1 224 ? -14.013 -18.317 38.733 1.00 41.62 224 SER A CA 1
ATOM 1719 C C . SER A 1 224 ? -14.920 -17.495 39.649 1.00 41.62 224 SER A C 1
ATOM 1721 O O . SER A 1 224 ? -14.875 -17.667 40.867 1.00 41.62 224 SER A O 1
ATOM 1723 N N . VAL A 1 225 ? -15.774 -16.643 39.084 1.00 46.09 225 VAL A N 1
ATOM 1724 C CA . VAL A 1 225 ? -16.959 -16.138 39.793 1.00 46.09 225 VAL A CA 1
ATOM 1725 C C . VAL A 1 225 ? -18.152 -16.153 38.831 1.00 46.09 225 VAL A C 1
ATOM 1727 O O . VAL A 1 225 ? -18.125 -15.436 37.832 1.00 46.09 225 VAL A O 1
ATOM 1730 N N . PRO A 1 226 ? -19.186 -16.974 39.090 1.00 38.34 226 PRO A N 1
ATOM 1731 C CA . PRO A 1 226 ? -20.433 -16.954 38.343 1.00 38.34 226 PRO A CA 1
ATOM 1732 C C . PRO A 1 226 ? -21.417 -15.974 38.996 1.00 38.34 226 PRO A C 1
ATOM 1734 O O . PRO A 1 226 ? -21.699 -16.074 40.189 1.00 38.34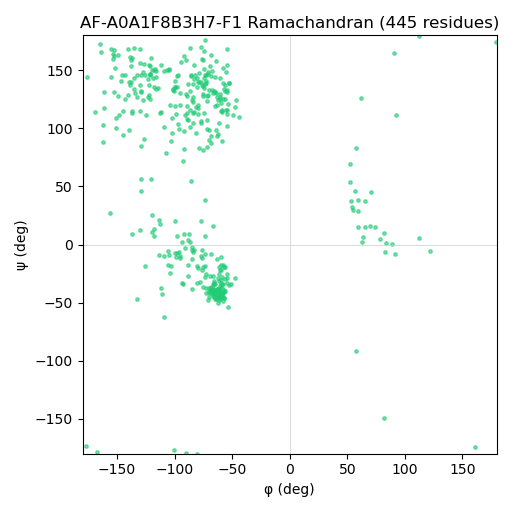 226 PRO A O 1
ATOM 1737 N N . THR A 1 227 ? -21.992 -15.067 38.210 1.00 44.97 227 THR A N 1
ATOM 1738 C CA . THR A 1 227 ? -23.144 -14.254 38.632 1.00 44.97 227 THR A CA 1
ATOM 1739 C C . THR A 1 227 ? -24.400 -14.812 37.961 1.00 44.97 227 THR A C 1
ATOM 1741 O O . THR A 1 227 ? -24.430 -14.866 36.729 1.00 44.97 227 THR A O 1
ATOM 1744 N N . PRO A 1 228 ? -25.429 -15.258 38.706 1.00 45.22 228 PRO A N 1
ATOM 1745 C CA . PRO A 1 228 ? -26.647 -15.781 38.106 1.00 45.22 228 PRO A CA 1
ATOM 1746 C C . PRO A 1 228 ? -27.748 -14.714 37.968 1.00 45.22 228 PRO A C 1
ATOM 1748 O O . PRO A 1 228 ? -27.839 -13.778 38.758 1.00 45.22 228 PRO A O 1
ATOM 1751 N N . VAL A 1 229 ? -28.646 -15.009 37.019 1.00 44.19 229 VAL A N 1
ATOM 1752 C CA . VAL A 1 229 ? -30.036 -14.538 36.835 1.00 44.19 229 VAL A CA 1
ATOM 1753 C C . VAL A 1 229 ? -30.270 -13.294 35.953 1.00 44.19 229 VAL A C 1
ATOM 1755 O O . VAL A 1 229 ? -30.033 -12.168 36.382 1.00 44.19 229 VAL A O 1
ATOM 1758 N N . PRO A 1 230 ? -30.901 -13.474 34.773 1.00 36.81 230 PRO A N 1
ATOM 1759 C CA . PRO A 1 230 ? -31.744 -12.471 34.135 1.00 36.81 230 PRO A CA 1
ATOM 1760 C C . PRO A 1 230 ? -33.232 -12.765 34.407 1.00 36.81 230 PRO A C 1
ATOM 1762 O O . PRO A 1 230 ? -33.759 -13.810 34.021 1.00 36.81 230 PRO A O 1
ATOM 1765 N N . THR A 1 231 ? -33.922 -11.829 35.058 1.00 43.22 231 THR A N 1
ATOM 1766 C CA . THR A 1 231 ? -35.382 -11.860 35.226 1.00 43.22 231 THR A CA 1
ATOM 1767 C C . THR A 1 231 ? -36.049 -11.251 33.995 1.00 43.22 231 THR A C 1
ATOM 1769 O O . THR A 1 231 ? -35.768 -10.115 33.618 1.00 43.22 231 THR A O 1
ATOM 1772 N N . ALA A 1 232 ? -36.935 -12.025 33.373 1.00 39.31 232 ALA A N 1
ATOM 1773 C CA . ALA A 1 232 ? -37.762 -11.629 32.244 1.00 39.31 232 ALA A CA 1
ATOM 1774 C C . ALA A 1 232 ? -38.887 -10.671 32.660 1.00 39.31 232 ALA A C 1
ATOM 1776 O O . ALA A 1 232 ? -39.582 -10.936 33.638 1.00 39.31 232 ALA A O 1
ATOM 1777 N N . VAL A 1 233 ? -39.143 -9.646 31.840 1.00 42.25 233 VAL A N 1
ATOM 1778 C CA . VAL A 1 233 ? -40.483 -9.063 31.658 1.00 42.25 233 VAL A CA 1
ATOM 1779 C C . VAL A 1 233 ? -40.645 -8.655 30.183 1.00 42.25 233 VAL A C 1
ATOM 1781 O O . VAL A 1 233 ? -39.812 -7.899 29.680 1.00 42.25 233 VAL A O 1
ATOM 1784 N N . PRO A 1 234 ? -41.687 -9.133 29.477 1.00 40.66 234 PRO A N 1
ATOM 1785 C CA . PRO A 1 234 ? -42.038 -8.698 28.131 1.00 40.66 234 PRO A CA 1
ATOM 1786 C C . PRO A 1 234 ? -43.179 -7.673 28.173 1.00 40.66 234 PRO A C 1
ATOM 1788 O O . PRO A 1 234 ? -44.197 -7.921 28.815 1.00 40.66 234 PRO A O 1
ATOM 1791 N N . THR A 1 235 ? -43.078 -6.586 27.406 1.00 41.91 235 THR A N 1
ATOM 1792 C CA . THR A 1 235 ? -44.267 -5.803 27.036 1.00 41.91 235 THR A CA 1
ATOM 1793 C C . THR A 1 235 ? -44.117 -5.250 25.625 1.00 41.91 235 THR A C 1
ATOM 1795 O O . THR A 1 235 ? -43.237 -4.442 25.340 1.00 41.91 235 THR A O 1
ATOM 1798 N N . ALA A 1 236 ? -44.987 -5.728 24.739 1.00 37.31 236 ALA A N 1
ATOM 1799 C CA . ALA A 1 236 ? -45.156 -5.272 23.371 1.00 37.31 236 ALA A CA 1
ATOM 1800 C C . ALA A 1 236 ? -46.056 -4.033 23.313 1.00 37.31 236 ALA A C 1
ATOM 1802 O O . ALA A 1 236 ? -47.083 -4.017 23.984 1.00 37.31 236 ALA A O 1
ATOM 1803 N N . VAL A 1 237 ? -45.738 -3.083 22.426 1.00 40.69 237 VAL A N 1
ATOM 1804 C CA . VAL A 1 237 ? -46.726 -2.293 21.665 1.00 40.69 237 VAL A CA 1
ATOM 1805 C C . VAL A 1 237 ? -46.102 -1.921 20.304 1.00 40.69 237 VAL A C 1
ATOM 1807 O O . VAL A 1 237 ? -44.996 -1.380 20.285 1.00 40.69 237 VAL A O 1
ATOM 1810 N N . PRO A 1 238 ? -46.773 -2.192 19.167 1.00 43.16 238 PRO A N 1
ATOM 1811 C CA . PRO A 1 238 ? -46.342 -1.784 17.833 1.00 43.16 238 PRO A CA 1
ATOM 1812 C C . PRO A 1 238 ? -47.093 -0.526 17.372 1.00 43.16 238 PRO A C 1
ATOM 1814 O O . PRO A 1 238 ? -48.305 -0.439 17.547 1.00 43.16 238 PRO A O 1
ATOM 1817 N N . THR A 1 239 ? -46.436 0.418 16.696 1.00 39.81 239 THR A N 1
ATOM 1818 C CA . THR A 1 239 ? -47.121 1.303 15.733 1.00 39.81 239 THR A CA 1
ATOM 1819 C C . THR A 1 239 ? -46.145 1.775 14.655 1.00 39.81 239 THR A C 1
ATOM 1821 O O . THR A 1 239 ? -45.016 2.169 14.931 1.00 39.81 239 THR A O 1
ATOM 1824 N N . ALA A 1 240 ? -46.602 1.629 13.415 1.00 38.59 240 ALA A N 1
ATOM 1825 C CA . ALA A 1 240 ? -45.885 1.715 12.155 1.00 38.59 240 ALA A CA 1
ATOM 1826 C C . ALA A 1 240 ? -45.489 3.138 11.738 1.00 38.59 240 ALA A C 1
ATOM 1828 O O . ALA A 1 240 ? -46.290 4.043 11.926 1.00 38.59 240 ALA A O 1
ATOM 1829 N N . VAL A 1 241 ? -44.329 3.268 11.071 1.00 38.00 241 VAL A N 1
ATOM 1830 C CA . VAL A 1 241 ? -44.161 3.764 9.680 1.00 38.00 241 VAL A CA 1
ATOM 1831 C C . VAL A 1 241 ? -42.772 3.316 9.168 1.00 38.00 241 VAL A C 1
ATOM 1833 O O . VAL A 1 241 ? -41.770 3.765 9.722 1.00 38.00 241 VAL A O 1
ATOM 1836 N N . PRO A 1 242 ? -42.649 2.491 8.107 1.00 35.28 242 PRO A N 1
ATOM 1837 C CA . PRO A 1 242 ? -41.410 2.370 7.347 1.00 35.28 242 PRO A CA 1
ATOM 1838 C C . PRO A 1 242 ? -41.524 3.157 6.035 1.00 35.28 242 PRO A C 1
ATOM 1840 O O . PRO A 1 242 ? -42.214 2.752 5.101 1.00 35.28 242 PRO A O 1
ATOM 1843 N N . THR A 1 243 ? -40.800 4.271 5.942 1.00 41.06 243 THR A N 1
ATOM 1844 C CA . THR A 1 243 ? -40.445 4.867 4.651 1.00 41.06 243 THR A CA 1
ATOM 1845 C C . THR A 1 243 ? -39.307 4.025 4.084 1.00 41.06 243 THR A C 1
ATOM 1847 O O . THR A 1 243 ? -38.185 4.073 4.586 1.00 41.06 243 THR A O 1
ATOM 1850 N N . ALA A 1 244 ? -39.609 3.189 3.090 1.00 37.75 244 ALA A N 1
ATOM 1851 C CA . ALA A 1 244 ? -38.633 2.330 2.433 1.00 37.75 244 ALA A CA 1
ATOM 1852 C C . ALA A 1 244 ? -37.572 3.172 1.703 1.00 37.75 244 ALA A C 1
ATOM 1854 O O . ALA A 1 244 ? -37.778 3.636 0.583 1.00 37.75 244 ALA A O 1
ATOM 1855 N N . VAL A 1 245 ? -36.421 3.347 2.346 1.00 37.75 245 VAL A N 1
ATOM 1856 C CA . VAL A 1 245 ? -35.141 3.567 1.669 1.00 37.75 245 VAL A CA 1
ATOM 1857 C C . VAL A 1 245 ? -34.576 2.173 1.376 1.00 37.75 245 VAL A C 1
ATOM 1859 O O . VAL A 1 245 ? -34.598 1.332 2.275 1.00 37.75 245 VAL A O 1
ATOM 1862 N N . PRO A 1 246 ? -34.103 1.870 0.154 1.00 39.16 246 PRO A N 1
ATOM 1863 C CA . PRO A 1 246 ? -33.550 0.558 -0.146 1.00 39.16 246 PRO A CA 1
ATOM 1864 C C . PRO A 1 246 ? -32.208 0.400 0.577 1.00 39.16 246 PRO A C 1
ATOM 1866 O O . PRO A 1 246 ? -31.176 0.894 0.127 1.00 39.16 246 PRO A O 1
ATOM 1869 N N . THR A 1 247 ? -32.224 -0.276 1.721 1.00 35.00 247 THR A N 1
ATOM 1870 C CA . THR A 1 247 ? -31.023 -0.780 2.392 1.00 35.00 247 THR A CA 1
ATOM 1871 C C . THR A 1 247 ? -30.528 -2.021 1.634 1.00 35.00 247 THR A C 1
ATOM 1873 O O . THR A 1 247 ? -31.339 -2.864 1.240 1.00 35.00 247 THR A O 1
ATOM 1876 N N . PRO A 1 248 ? -29.212 -2.144 1.389 1.00 39.19 248 PRO A N 1
ATOM 1877 C CA . PRO A 1 248 ? -28.632 -3.217 0.592 1.00 39.19 248 PRO A CA 1
ATOM 1878 C C . PRO A 1 248 ? -28.822 -4.550 1.301 1.00 39.19 248 PRO A C 1
ATOM 1880 O O . PRO A 1 248 ? -28.520 -4.656 2.483 1.00 39.19 248 PRO A O 1
ATOM 1883 N N . ASN A 1 249 ? -29.303 -5.543 0.557 1.00 34.59 249 ASN A N 1
ATOM 1884 C CA . ASN A 1 249 ? -29.553 -6.907 1.003 1.00 34.59 249 ASN A CA 1
ATOM 1885 C C . ASN A 1 249 ? -28.277 -7.513 1.637 1.00 34.59 249 ASN A C 1
ATOM 1887 O O . ASN A 1 249 ? -27.373 -7.914 0.897 1.00 34.59 249 ASN A O 1
ATOM 1891 N N . PRO A 1 250 ? -28.155 -7.601 2.976 1.00 37.03 250 PRO A N 1
ATOM 1892 C CA . PRO A 1 250 ? -27.139 -8.426 3.604 1.00 37.03 250 PRO A CA 1
ATOM 1893 C C . PRO A 1 250 ? -27.660 -9.863 3.540 1.00 37.03 250 PRO A C 1
ATOM 1895 O O . PRO A 1 250 ? -28.852 -10.105 3.721 1.00 37.03 250 PRO A O 1
ATOM 1898 N N . CYS A 1 251 ? -26.794 -10.829 3.254 1.00 29.92 251 CYS A N 1
ATOM 1899 C CA . CYS A 1 251 ? -27.196 -12.233 3.208 1.00 29.92 251 CYS A CA 1
ATOM 1900 C C . CYS A 1 251 ? -27.874 -12.644 4.527 1.00 29.92 251 CYS A C 1
ATOM 1902 O O . CYS A 1 251 ? -27.221 -12.710 5.567 1.00 29.92 251 CYS A O 1
ATOM 1904 N N . THR A 1 252 ? -29.175 -12.926 4.487 1.00 36.41 252 THR A N 1
ATOM 1905 C CA . THR A 1 252 ? -29.896 -13.588 5.572 1.00 36.41 252 THR A CA 1
ATOM 1906 C C . THR A 1 252 ? -29.549 -15.073 5.559 1.00 36.41 252 THR A C 1
ATOM 1908 O O . THR A 1 252 ? -29.608 -15.745 4.526 1.00 36.41 252 THR A O 1
ATOM 1911 N N . VAL A 1 253 ? -29.159 -15.588 6.725 1.00 35.62 253 VAL A N 1
ATOM 1912 C CA . VAL A 1 253 ? -28.946 -17.019 6.967 1.00 35.62 253 VAL A CA 1
ATOM 1913 C C . VAL A 1 253 ? -30.216 -17.772 6.549 1.00 35.62 253 VAL A C 1
ATOM 1915 O O . VAL A 1 253 ? -31.291 -17.483 7.066 1.00 35.62 253 VAL A O 1
ATOM 1918 N N . GLY A 1 254 ? -30.097 -18.704 5.596 1.00 37.38 254 GLY A N 1
ATOM 1919 C CA . GLY A 1 254 ? -31.180 -19.630 5.231 1.00 37.38 254 GLY A CA 1
ATOM 1920 C C . GLY A 1 254 ? -31.825 -19.482 3.846 1.00 37.38 254 GLY A C 1
ATOM 1921 O O . GLY A 1 254 ? -32.758 -20.222 3.565 1.00 37.38 254 GLY A O 1
ATOM 1922 N N . SER A 1 255 ? -31.350 -18.610 2.949 1.00 40.28 255 SER A N 1
ATOM 1923 C CA . SER A 1 255 ? -31.933 -18.501 1.593 1.00 40.28 255 SER A CA 1
ATOM 1924 C C . SER A 1 255 ? -31.012 -19.078 0.511 1.00 40.28 255 SER A C 1
ATOM 1926 O O . SER A 1 255 ? -30.333 -18.339 -0.199 1.00 40.28 255 SER A O 1
ATOM 1928 N N . CYS A 1 256 ? -30.983 -20.405 0.367 1.00 37.28 256 CYS A N 1
ATOM 1929 C CA . CYS A 1 256 ? -30.466 -21.047 -0.845 1.00 37.28 256 CYS A CA 1
ATOM 1930 C C . CYS A 1 256 ? -31.567 -21.036 -1.914 1.00 37.28 256 CYS A C 1
ATOM 1932 O O . CYS A 1 256 ? -32.406 -21.931 -1.934 1.00 37.28 256 CYS A O 1
ATOM 1934 N N . ASN A 1 257 ? -31.572 -20.059 -2.821 1.00 38.41 257 ASN A N 1
ATOM 1935 C CA . ASN A 1 257 ? -32.364 -20.192 -4.043 1.00 38.41 257 ASN A CA 1
ATOM 1936 C C . ASN A 1 257 ? -31.572 -21.046 -5.043 1.00 38.41 257 ASN A C 1
ATOM 1938 O O . ASN A 1 257 ? -30.472 -20.681 -5.451 1.00 38.41 257 ASN A O 1
ATOM 1942 N N . SER A 1 258 ? -32.137 -22.196 -5.418 1.00 41.19 258 SER A N 1
ATOM 1943 C CA . SER A 1 258 ? -31.641 -23.068 -6.495 1.00 41.19 258 SER A CA 1
ATOM 1944 C C . SER A 1 258 ? -30.271 -23.730 -6.264 1.00 41.19 258 SER A C 1
ATOM 1946 O O . SER A 1 258 ? -29.495 -23.891 -7.202 1.00 41.19 258 SER A O 1
ATOM 1948 N N . GLY A 1 259 ? -29.965 -24.149 -5.029 1.00 37.81 259 GLY A N 1
ATOM 1949 C CA . GLY A 1 259 ? -28.843 -25.065 -4.760 1.00 37.81 259 GLY A CA 1
ATOM 1950 C C . GLY A 1 259 ? -27.433 -24.490 -4.964 1.00 37.81 259 GLY A C 1
ATOM 1951 O O . GLY A 1 259 ? -26.472 -25.256 -5.016 1.00 37.81 259 GLY A O 1
ATOM 1952 N N . ALA A 1 260 ? -27.292 -23.165 -5.050 1.00 40.66 260 ALA A N 1
ATOM 1953 C CA . ALA A 1 260 ? -26.003 -22.488 -5.116 1.00 40.66 260 ALA A CA 1
ATOM 1954 C C . ALA A 1 260 ? -25.849 -21.505 -3.949 1.00 40.66 260 ALA A C 1
ATOM 1956 O O . ALA A 1 260 ? -26.651 -20.586 -3.783 1.00 40.66 260 ALA A O 1
ATOM 1957 N N . CYS A 1 261 ? -24.772 -21.653 -3.174 1.00 39.19 261 CYS A N 1
ATOM 1958 C CA . CYS A 1 261 ? -24.281 -20.552 -2.358 1.00 39.19 261 CYS A CA 1
ATOM 1959 C C . CYS A 1 261 ? -23.818 -19.440 -3.316 1.00 39.19 261 CYS A C 1
ATOM 1961 O O . CYS A 1 261 ? -23.018 -19.725 -4.211 1.00 39.19 261 CYS A O 1
ATOM 1963 N N . PRO A 1 262 ? -24.217 -18.170 -3.126 1.00 46.50 262 PRO A N 1
ATOM 1964 C CA . PRO A 1 262 ? -23.749 -17.071 -3.976 1.00 46.50 262 PRO A CA 1
ATOM 1965 C C . PRO A 1 262 ? -22.215 -16.878 -3.955 1.00 46.50 262 PRO A C 1
ATOM 1967 O O . PRO A 1 262 ? -21.676 -16.160 -4.799 1.00 46.50 262 PRO A O 1
ATOM 1970 N N . PHE A 1 263 ? -21.500 -17.550 -3.036 1.00 49.00 263 PHE A N 1
ATOM 1971 C CA . PHE A 1 263 ? -20.076 -17.344 -2.761 1.00 49.00 263 PHE A CA 1
ATOM 1972 C C . PHE A 1 263 ? -19.183 -18.597 -2.732 1.00 49.00 263 PHE A C 1
ATOM 1974 O O . PHE A 1 263 ? -18.040 -18.459 -2.318 1.00 49.00 263 PHE A O 1
ATOM 1981 N N . GLY A 1 264 ? -19.596 -19.794 -3.173 1.00 51.41 264 GLY A N 1
ATOM 1982 C CA . GLY A 1 264 ? -18.636 -20.914 -3.248 1.00 51.41 264 GLY A CA 1
ATOM 1983 C C . GLY A 1 264 ? -19.209 -22.328 -3.318 1.00 51.41 264 GLY A C 1
ATOM 1984 O O . GLY A 1 264 ? -20.417 -22.520 -3.413 1.00 51.41 264 GLY A O 1
ATOM 1985 N N . SER A 1 265 ? -18.305 -23.311 -3.266 1.00 44.53 265 SER A N 1
ATOM 1986 C CA . SER A 1 265 ? -18.589 -24.753 -3.269 1.00 44.53 265 SER A CA 1
ATOM 1987 C C . SER A 1 265 ? -17.974 -25.419 -2.036 1.00 44.53 265 SER A C 1
ATOM 1989 O O . SER A 1 265 ? -16.860 -25.075 -1.642 1.00 44.53 265 SER A O 1
ATOM 1991 N N . VAL A 1 266 ? -18.668 -26.398 -1.454 1.00 37.91 266 VAL A N 1
ATOM 1992 C CA . VAL A 1 266 ? -18.129 -27.240 -0.372 1.00 37.91 266 VAL A CA 1
ATOM 1993 C C . VAL A 1 266 ? -17.053 -28.214 -0.893 1.00 37.91 266 VAL A C 1
ATOM 1995 O O . VAL A 1 266 ? -17.139 -28.654 -2.046 1.00 37.91 266 VAL A O 1
ATOM 1998 N N . PRO A 1 267 ? -16.038 -28.576 -0.082 1.00 37.91 267 PRO A N 1
ATOM 1999 C CA . PRO A 1 267 ? -15.042 -29.582 -0.455 1.00 37.91 267 PRO A CA 1
ATOM 2000 C C . PRO A 1 267 ? -15.712 -30.948 -0.678 1.00 37.91 267 PRO A C 1
ATOM 2002 O O . PRO A 1 267 ? -16.391 -31.442 0.216 1.00 37.91 267 PRO A O 1
ATOM 2005 N N . GLY A 1 268 ? -15.528 -31.554 -1.856 1.00 43.03 268 GLY A N 1
ATOM 2006 C CA . GLY A 1 268 ? -16.089 -32.876 -2.189 1.00 43.03 268 GLY A CA 1
ATOM 2007 C C . GLY A 1 268 ? -17.002 -32.930 -3.418 1.00 43.03 268 GLY A C 1
ATOM 2008 O O . GLY A 1 268 ? -17.350 -34.022 -3.837 1.00 43.03 268 GLY A O 1
ATOM 2009 N N . GLY A 1 269 ? -17.331 -31.790 -4.035 1.00 44.81 269 GLY A N 1
ATOM 2010 C CA . GLY A 1 269 ? -17.847 -31.734 -5.407 1.00 44.81 269 GLY A CA 1
ATOM 2011 C C . GLY A 1 269 ? -19.120 -32.540 -5.698 1.00 44.81 269 GLY A C 1
ATOM 2012 O O . GLY A 1 269 ? -19.048 -33.590 -6.307 1.00 44.81 269 GLY A O 1
ATOM 2013 N N . THR A 1 270 ? -20.277 -31.959 -5.397 1.00 35.31 270 THR A N 1
ATOM 2014 C CA . THR A 1 270 ? -21.419 -31.790 -6.315 1.00 35.31 270 THR A CA 1
ATOM 2015 C C . THR A 1 270 ? -22.285 -30.700 -5.701 1.00 35.31 270 THR A C 1
ATOM 2017 O O . THR A 1 270 ? -22.548 -30.706 -4.500 1.00 35.31 270 THR A O 1
ATOM 2020 N N . THR A 1 271 ? -22.683 -29.719 -6.501 1.00 44.53 271 THR A N 1
ATOM 2021 C CA . THR A 1 271 ? -23.638 -28.678 -6.113 1.00 44.53 271 THR A CA 1
ATOM 2022 C C . THR A 1 271 ? -24.986 -29.312 -5.790 1.00 44.53 271 THR A C 1
ATOM 2024 O O . THR A 1 271 ? -25.787 -29.545 -6.690 1.00 44.53 271 THR A O 1
ATOM 2027 N N . SER A 1 272 ? -25.239 -29.598 -4.517 1.00 38.53 272 SER A N 1
ATOM 2028 C CA . SER A 1 272 ? -26.590 -29.827 -4.013 1.00 38.53 272 SER A CA 1
ATOM 2029 C C . SER A 1 272 ? -26.619 -29.692 -2.494 1.00 38.53 272 SER A C 1
ATOM 2031 O O . SER A 1 272 ? -26.259 -30.617 -1.770 1.00 38.53 272 SER A O 1
ATOM 2033 N N . CYS A 1 273 ? -27.112 -28.559 -2.001 1.00 37.50 273 CYS A N 1
ATOM 2034 C CA . CYS A 1 273 ? -27.867 -28.580 -0.754 1.00 37.50 273 CYS A CA 1
ATOM 2035 C C . CYS A 1 273 ? -29.209 -29.239 -1.106 1.00 37.50 273 CYS A C 1
ATOM 2037 O O . CYS A 1 273 ? -29.999 -28.659 -1.851 1.00 37.50 273 CYS A O 1
ATOM 2039 N N . GLY A 1 274 ? -29.425 -30.486 -0.683 1.00 36.47 274 GLY A N 1
ATOM 2040 C CA . GLY A 1 274 ? -30.719 -31.146 -0.852 1.00 36.47 274 GLY A CA 1
ATOM 2041 C C . GLY A 1 274 ? -31.810 -30.426 -0.042 1.00 36.47 274 GLY A C 1
ATOM 2042 O O . GLY A 1 274 ? -31.488 -29.757 0.940 1.00 36.47 274 GLY A O 1
ATOM 2043 N N . PRO A 1 275 ? -33.099 -30.575 -0.396 1.00 39.69 275 PRO A N 1
ATOM 2044 C CA . PRO A 1 275 ? -34.230 -29.887 0.247 1.00 39.69 275 PRO A CA 1
ATOM 2045 C C . PRO A 1 275 ? -34.495 -30.296 1.715 1.00 39.69 275 PRO A C 1
ATOM 2047 O O . PRO A 1 275 ? -35.576 -30.037 2.238 1.00 39.69 275 PRO A O 1
ATOM 2050 N N . SER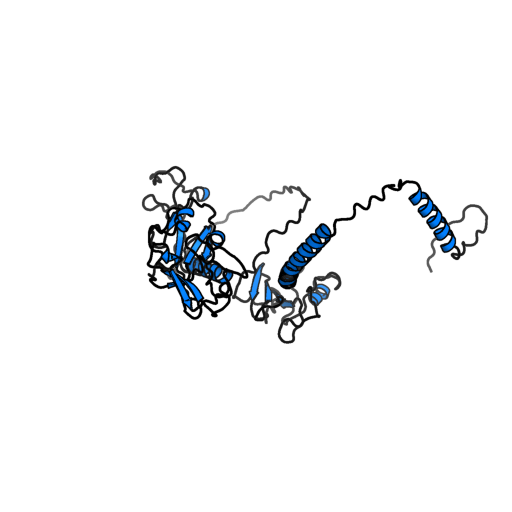 A 1 276 ? -33.548 -30.951 2.394 1.00 38.47 276 SER A N 1
ATOM 2051 C CA . SER A 1 276 ? -33.724 -31.493 3.750 1.00 38.47 276 SER A CA 1
ATOM 2052 C C . SER A 1 276 ? -32.541 -31.248 4.700 1.00 38.47 276 SER A C 1
ATOM 2054 O O . SER A 1 276 ? -32.551 -31.764 5.811 1.00 38.47 276 SER A O 1
ATOM 2056 N N . GLU A 1 277 ? -31.553 -30.432 4.321 1.00 36.28 277 GLU A N 1
ATOM 2057 C CA . GLU A 1 277 ? -30.421 -30.060 5.187 1.00 36.28 277 GLU A CA 1
ATOM 2058 C C . GLU A 1 277 ? -30.505 -28.558 5.525 1.00 36.28 277 GLU A C 1
ATOM 2060 O O . GLU A 1 277 ? -30.407 -27.700 4.650 1.00 36.28 277 GLU A O 1
ATOM 2065 N N . VAL A 1 278 ? -30.745 -28.236 6.802 1.00 39.62 278 VAL A N 1
ATOM 2066 C CA . VAL A 1 278 ? -31.215 -26.913 7.273 1.00 39.62 278 VAL A CA 1
ATOM 2067 C C . VAL A 1 278 ? -30.091 -25.897 7.546 1.00 39.62 278 VAL A C 1
ATOM 2069 O O . VAL A 1 278 ? -30.379 -24.774 7.948 1.00 39.62 278 VAL A O 1
ATOM 2072 N N . SER A 1 279 ? -28.805 -26.194 7.320 1.00 40.78 279 SER A N 1
ATOM 2073 C CA . SER A 1 279 ? -27.768 -25.216 7.691 1.00 40.78 279 SER A CA 1
ATOM 2074 C C . SER A 1 279 ? -26.497 -25.257 6.844 1.00 40.78 279 SER A C 1
ATOM 2076 O O . SER A 1 279 ? -25.645 -26.127 7.005 1.00 40.78 279 SER A O 1
ATOM 2078 N N . CYS A 1 280 ? -26.305 -24.232 6.007 1.00 38.84 280 CYS A N 1
ATOM 2079 C CA . CYS A 1 280 ? -24.981 -23.862 5.510 1.00 38.84 280 CYS A CA 1
ATOM 2080 C C . CYS A 1 280 ? -24.196 -23.232 6.668 1.00 38.84 280 CYS A C 1
ATOM 2082 O O . CYS A 1 280 ? -24.384 -22.058 6.985 1.00 38.84 280 CYS A O 1
ATOM 2084 N N . ILE A 1 281 ? -23.325 -23.998 7.327 1.00 44.44 281 ILE A N 1
ATOM 2085 C CA . ILE A 1 281 ? -22.445 -23.447 8.363 1.00 44.44 281 ILE A CA 1
ATOM 2086 C C . ILE A 1 281 ? -21.379 -22.577 7.661 1.00 44.44 281 ILE A C 1
ATOM 2088 O O . ILE A 1 281 ? -20.652 -23.105 6.809 1.00 44.44 281 ILE A O 1
ATOM 2092 N N . PRO A 1 282 ? -21.228 -21.278 7.998 1.00 43.28 282 PRO A N 1
ATOM 2093 C CA . PRO A 1 282 ? -20.283 -20.363 7.340 1.00 43.28 282 PRO A CA 1
ATOM 2094 C C . PRO A 1 282 ? -18.828 -20.853 7.322 1.00 43.28 282 PRO A C 1
ATOM 2096 O O . PRO A 1 282 ? -18.069 -20.495 6.428 1.00 43.28 282 PRO A O 1
ATOM 2099 N N . SER A 1 283 ? -18.441 -21.706 8.274 1.00 43.78 283 SER A N 1
ATOM 2100 C CA . SER A 1 283 ? -17.092 -22.274 8.400 1.00 43.78 283 SER A CA 1
ATOM 2101 C C . SER A 1 283 ? -16.747 -23.354 7.365 1.00 43.78 283 SER A C 1
ATOM 2103 O O . SER A 1 283 ? -15.595 -23.772 7.297 1.00 43.78 283 SER A O 1
ATOM 2105 N N . SER A 1 284 ? -17.713 -23.805 6.558 1.00 45.25 284 SER A N 1
ATOM 2106 C CA . SER A 1 284 ? -17.524 -24.846 5.530 1.00 45.25 284 SER A CA 1
ATOM 2107 C C . SER A 1 284 ? -17.585 -24.322 4.088 1.00 45.25 284 SER A C 1
ATOM 2109 O O . SER A 1 284 ? -17.241 -25.038 3.146 1.00 45.25 284 SER A O 1
ATOM 2111 N N . CYS A 1 285 ? -17.997 -23.065 3.898 1.00 46.19 285 CYS A N 1
ATOM 2112 C CA . CYS A 1 285 ? -18.091 -22.440 2.583 1.00 46.19 285 CYS A CA 1
ATOM 2113 C C . CYS A 1 285 ? -16.745 -21.819 2.209 1.00 46.19 285 CYS A C 1
ATOM 2115 O O . CYS A 1 285 ? -16.394 -20.734 2.669 1.00 46.19 285 CYS A O 1
ATOM 2117 N N . VAL A 1 286 ? -15.986 -22.506 1.358 1.00 55.28 286 VAL A N 1
ATOM 2118 C CA . VAL A 1 286 ? -14.747 -21.962 0.800 1.00 55.28 286 VAL A CA 1
ATOM 2119 C C . VAL A 1 286 ? -15.091 -21.217 -0.493 1.00 55.28 286 VAL A C 1
ATOM 2121 O O . VAL A 1 286 ? -15.735 -21.804 -1.370 1.00 55.28 286 VAL A O 1
ATOM 2124 N N . PRO A 1 287 ? -14.678 -19.947 -0.659 1.00 63.06 287 PRO A N 1
ATOM 2125 C CA . PRO A 1 287 ? -14.896 -19.253 -1.915 1.00 63.06 287 PRO A CA 1
ATOM 2126 C C . PRO A 1 287 ? -14.195 -19.986 -3.057 1.00 63.06 287 PRO A C 1
ATOM 2128 O O . PRO A 1 287 ? -13.002 -20.282 -2.993 1.00 63.06 287 PRO A O 1
ATOM 2131 N N . ALA A 1 288 ? -14.967 -20.318 -4.093 1.00 72.38 288 ALA A N 1
ATOM 2132 C CA . ALA A 1 288 ? -14.505 -21.133 -5.220 1.00 72.38 288 ALA A CA 1
ATOM 2133 C C . ALA A 1 288 ? -13.610 -20.350 -6.200 1.00 72.38 288 ALA A C 1
ATOM 2135 O O . ALA A 1 288 ? -12.991 -20.932 -7.090 1.00 72.38 288 ALA A O 1
ATOM 2136 N N . PHE A 1 289 ? -13.557 -19.026 -6.054 1.00 85.19 289 PHE A N 1
ATOM 2137 C CA . PHE A 1 289 ? -12.840 -18.120 -6.939 1.00 85.19 289 PHE A CA 1
ATOM 2138 C C . PHE A 1 289 ? -12.425 -16.847 -6.194 1.00 85.19 289 PHE A C 1
ATOM 2140 O O . PHE A 1 289 ? -13.016 -16.477 -5.180 1.00 85.19 289 PHE A O 1
ATOM 2147 N N . TYR A 1 290 ? -11.434 -16.167 -6.753 1.00 93.19 290 TYR A N 1
ATOM 2148 C CA . TYR A 1 290 ? -11.048 -14.799 -6.457 1.00 93.19 290 TYR A CA 1
ATOM 2149 C C . TYR A 1 290 ? -11.663 -13.842 -7.473 1.00 93.19 290 TYR A C 1
ATOM 2151 O O . TYR A 1 290 ? -11.794 -14.173 -8.652 1.00 93.19 290 TYR A O 1
ATOM 2159 N N . TYR A 1 291 ? -12.016 -12.637 -7.040 1.00 94.88 291 TYR A N 1
ATOM 2160 C CA . TYR A 1 291 ? -12.461 -11.585 -7.947 1.00 94.88 291 TYR A CA 1
ATOM 2161 C C . TYR A 1 291 ? -11.287 -10.841 -8.590 1.00 94.88 291 TYR A C 1
ATOM 2163 O O . TYR A 1 291 ? -10.258 -10.593 -7.960 1.00 94.88 291 TYR A O 1
ATOM 2171 N N . ALA A 1 292 ? -11.475 -10.420 -9.838 1.00 97.44 292 ALA A N 1
ATOM 2172 C CA . ALA A 1 292 ? -10.588 -9.495 -10.530 1.00 97.44 292 ALA A CA 1
ATOM 2173 C C . ALA A 1 292 ? -11.393 -8.483 -11.351 1.00 97.44 292 ALA A C 1
ATOM 2175 O O . ALA A 1 292 ? -12.394 -8.832 -11.983 1.00 97.44 292 ALA A O 1
ATOM 2176 N N . PHE A 1 293 ? -10.962 -7.224 -11.352 1.00 98.06 293 PHE A N 1
ATOM 2177 C CA . PHE A 1 293 ? -11.626 -6.149 -12.090 1.00 98.06 293 PHE A CA 1
ATOM 2178 C C . PHE A 1 293 ? -10.668 -5.002 -12.428 1.00 98.06 293 PHE A C 1
ATOM 2180 O O . PHE A 1 293 ? -9.563 -4.904 -11.904 1.00 98.06 293 PHE A O 1
ATOM 2187 N N . VAL A 1 294 ? -11.113 -4.103 -13.299 1.00 98.31 294 VAL A N 1
ATOM 2188 C CA . VAL A 1 294 ? -10.455 -2.832 -13.625 1.00 98.31 294 VAL A CA 1
ATOM 2189 C C . VAL A 1 294 ? -10.941 -1.739 -12.667 1.00 98.31 294 VAL A C 1
ATOM 2191 O O . VAL A 1 294 ? -12.138 -1.642 -12.388 1.00 98.31 294 VAL A O 1
ATOM 2194 N N . SER A 1 295 ? -10.052 -0.882 -12.166 1.00 97.12 295 SER A N 1
ATOM 2195 C CA . SER A 1 295 ? -10.451 0.262 -11.334 1.00 97.12 295 SER A CA 1
ATOM 2196 C C . SER A 1 295 ? -11.496 1.142 -12.042 1.00 97.12 295 SER A C 1
ATOM 2198 O O . SER A 1 295 ? -11.604 1.173 -13.266 1.00 97.12 295 SER A O 1
ATOM 2200 N N . THR A 1 296 ? -12.318 1.870 -11.293 1.00 93.62 296 THR A N 1
ATOM 2201 C CA . THR A 1 296 ? -13.213 2.894 -11.865 1.00 93.62 296 THR A CA 1
ATOM 2202 C C . THR A 1 296 ? -12.518 4.249 -11.962 1.00 93.62 296 THR A C 1
ATOM 2204 O O . THR A 1 296 ? -12.807 5.031 -12.868 1.00 93.62 296 THR A O 1
ATOM 2207 N N . THR A 1 297 ? -11.546 4.479 -11.085 1.00 92.44 297 THR A N 1
ATOM 2208 C CA . THR A 1 297 ? -10.647 5.630 -11.070 1.00 92.44 297 THR A CA 1
ATOM 2209 C C . THR A 1 297 ? -9.499 5.485 -12.059 1.00 92.44 297 THR A C 1
ATOM 2211 O O . THR A 1 297 ? -8.975 4.394 -12.302 1.00 92.44 297 THR A O 1
ATOM 2214 N N . THR A 1 298 ? -9.136 6.618 -12.652 1.00 94.44 298 THR A N 1
ATOM 2215 C CA . THR A 1 298 ? -8.010 6.776 -13.572 1.00 94.44 298 THR A CA 1
ATOM 2216 C C . THR A 1 298 ? -6.858 7.478 -12.870 1.00 94.44 298 THR A C 1
ATOM 2218 O O . THR A 1 298 ? -7.079 8.337 -12.019 1.00 94.44 298 THR A O 1
ATOM 2221 N N . PHE A 1 299 ? -5.645 7.165 -13.292 1.00 94.75 299 PHE A N 1
ATOM 2222 C CA . PHE A 1 299 ? -4.405 7.664 -12.733 1.00 94.75 299 PHE A CA 1
ATOM 2223 C C . PHE A 1 299 ? -3.492 8.133 -13.845 1.00 94.75 299 PHE A C 1
ATOM 2225 O O . PHE A 1 299 ? -3.426 7.497 -14.895 1.00 94.75 299 PHE A O 1
ATOM 2232 N N . THR A 1 300 ? -2.722 9.181 -13.583 1.00 94.50 300 THR A N 1
ATOM 2233 C CA . THR A 1 300 ? -1.462 9.373 -14.301 1.00 94.50 300 THR A CA 1
ATOM 2234 C C . THR A 1 300 ? -0.424 8.370 -13.781 1.00 94.50 300 THR A C 1
ATOM 2236 O O . THR A 1 300 ? -0.672 7.628 -12.831 1.00 94.50 300 THR A O 1
ATOM 2239 N N . GLY A 1 301 ? 0.764 8.341 -14.379 1.00 89.75 301 GLY A N 1
ATOM 2240 C CA . GLY A 1 301 ? 1.881 7.523 -13.905 1.00 89.75 301 GLY A CA 1
ATOM 2241 C C . GLY A 1 301 ? 2.301 7.817 -12.460 1.00 89.75 301 GLY A C 1
ATOM 2242 O O . GLY A 1 301 ? 2.927 6.966 -11.837 1.00 89.75 301 GLY A O 1
ATOM 2243 N N . ASN A 1 302 ? 1.904 8.962 -11.892 1.00 91.56 302 ASN A N 1
ATOM 2244 C CA . ASN A 1 302 ? 2.103 9.259 -10.481 1.00 91.56 302 ASN A CA 1
ATOM 2245 C C . ASN A 1 302 ? 0.892 8.820 -9.641 1.00 91.56 302 ASN A C 1
ATOM 2247 O O . ASN A 1 302 ? -0.090 9.548 -9.497 1.00 91.56 302 ASN A O 1
ATOM 2251 N N . MET A 1 303 ? 0.997 7.642 -9.031 1.00 92.62 303 MET A N 1
ATOM 2252 C CA . MET A 1 303 ? 0.043 7.136 -8.039 1.00 92.62 303 MET A CA 1
ATOM 2253 C C . MET A 1 303 ? 0.522 7.382 -6.601 1.00 92.62 303 MET A C 1
ATOM 2255 O O . MET A 1 303 ? -0.087 6.894 -5.649 1.00 92.62 303 MET A O 1
ATOM 2259 N N . ASN A 1 304 ? 1.617 8.127 -6.411 1.00 87.00 304 ASN A N 1
ATOM 2260 C CA . ASN A 1 304 ? 2.346 8.225 -5.147 1.00 87.00 304 ASN A CA 1
ATOM 2261 C C . ASN A 1 304 ? 2.721 6.826 -4.598 1.00 87.00 304 ASN A C 1
ATOM 2263 O O . ASN A 1 304 ? 2.674 6.568 -3.391 1.00 87.00 304 ASN A O 1
ATOM 2267 N N . GLY A 1 305 ? 3.069 5.911 -5.510 1.00 87.81 305 GLY A N 1
ATOM 2268 C CA . GLY A 1 305 ? 3.502 4.544 -5.230 1.00 87.81 305 GLY A CA 1
ATOM 2269 C C . GLY A 1 305 ? 2.393 3.483 -5.188 1.00 87.81 305 GLY A C 1
ATOM 2270 O O . GLY A 1 305 ? 1.200 3.756 -5.043 1.00 87.81 305 GLY A O 1
ATOM 2271 N N . ILE A 1 306 ? 2.820 2.217 -5.259 1.00 91.62 306 ILE A N 1
ATOM 2272 C CA . ILE A 1 306 ? 1.943 1.033 -5.339 1.00 91.62 306 ILE A CA 1
ATOM 2273 C C . ILE A 1 306 ? 0.974 0.889 -4.154 1.00 91.62 306 ILE A C 1
ATOM 2275 O O . ILE A 1 306 ? -0.123 0.354 -4.305 1.00 91.62 306 ILE A O 1
ATOM 2279 N N . SER A 1 307 ? 1.330 1.405 -2.973 1.00 91.75 307 SER A N 1
ATOM 2280 C CA . SER A 1 307 ? 0.457 1.342 -1.794 1.00 91.75 307 SER A CA 1
ATOM 2281 C C . SER A 1 307 ? -0.870 2.062 -2.018 1.00 91.75 307 SER A C 1
ATOM 2283 O O . SER A 1 307 ? -1.897 1.586 -1.546 1.00 91.75 307 SER A O 1
ATOM 2285 N N . ASN A 1 308 ? -0.872 3.192 -2.724 1.00 90.56 308 ASN A N 1
ATOM 2286 C CA . ASN A 1 308 ? -2.111 3.925 -2.973 1.00 90.56 308 ASN A CA 1
ATOM 2287 C C . ASN A 1 308 ? -2.934 3.267 -4.079 1.00 90.56 308 ASN A C 1
ATOM 2289 O O . ASN A 1 308 ? -4.157 3.252 -3.986 1.00 90.56 308 ASN A O 1
ATOM 2293 N N . ALA A 1 309 ? -2.280 2.651 -5.065 1.00 94.75 309 ALA A N 1
ATOM 2294 C CA . ALA A 1 309 ? -2.957 1.807 -6.042 1.00 94.75 309 ALA A CA 1
ATOM 2295 C C . ALA A 1 309 ? -3.671 0.620 -5.361 1.00 94.75 309 ALA A C 1
ATOM 2297 O O . ALA A 1 309 ? -4.827 0.332 -5.667 1.00 94.75 309 ALA A O 1
ATOM 2298 N N . ASN A 1 310 ? -3.033 -0.014 -4.367 1.00 95.88 310 ASN A N 1
ATOM 2299 C CA . ASN A 1 310 ? -3.659 -1.053 -3.542 1.00 95.88 310 ASN A CA 1
ATOM 2300 C C . ASN A 1 310 ? -4.867 -0.511 -2.755 1.00 95.88 310 ASN A C 1
ATOM 2302 O O . ASN A 1 310 ? -5.938 -1.118 -2.785 1.00 95.88 310 ASN A O 1
ATOM 2306 N N . THR A 1 311 ? -4.721 0.641 -2.088 1.00 95.25 311 THR A N 1
ATOM 2307 C CA . THR A 1 311 ? -5.827 1.298 -1.367 1.00 95.25 311 THR A CA 1
ATOM 2308 C C . THR A 1 311 ? -6.999 1.597 -2.292 1.00 95.25 311 THR A C 1
ATOM 2310 O O . THR A 1 311 ? -8.150 1.358 -1.931 1.00 95.25 311 THR A O 1
ATOM 2313 N N . GLU A 1 312 ? -6.724 2.074 -3.503 1.00 94.06 312 GLU A N 1
ATOM 2314 C CA . GLU A 1 312 ? -7.770 2.377 -4.468 1.00 94.06 312 GLU A CA 1
ATOM 2315 C C . GLU A 1 312 ? -8.491 1.112 -4.942 1.00 94.06 312 GLU A C 1
ATOM 2317 O O . GLU A 1 312 ? -9.719 1.111 -5.047 1.00 94.06 312 GLU A O 1
ATOM 2322 N N . CYS A 1 313 ? -7.769 0.011 -5.157 1.00 97.81 313 CYS A N 1
ATOM 2323 C CA . CYS A 1 313 ? -8.388 -1.276 -5.457 1.00 97.81 313 CYS A CA 1
ATOM 2324 C C . CYS A 1 313 ? -9.341 -1.732 -4.349 1.00 97.81 313 CYS A C 1
ATOM 2326 O O . CYS A 1 313 ? -10.475 -2.118 -4.643 1.00 97.81 313 CYS A O 1
ATOM 2328 N N . GLN A 1 314 ? -8.933 -1.617 -3.081 1.00 96.62 314 GLN A N 1
ATOM 2329 C CA . GLN A 1 314 ? -9.813 -1.941 -1.959 1.00 96.62 314 GLN A CA 1
ATOM 2330 C C . GLN A 1 314 ? -11.022 -0.999 -1.890 1.00 96.62 314 GLN A C 1
ATOM 2332 O O . GLN A 1 314 ? -12.145 -1.447 -1.669 1.00 96.62 314 GLN A O 1
ATOM 2337 N N . LYS A 1 315 ? -10.819 0.302 -2.123 1.00 94.06 315 LYS A N 1
ATOM 2338 C CA . LYS A 1 315 ? -11.903 1.290 -2.155 1.00 94.06 315 LYS A CA 1
ATOM 2339 C C . LYS A 1 315 ? -12.932 0.961 -3.235 1.00 94.06 315 LYS A C 1
ATOM 2341 O O . LYS A 1 315 ? -14.124 0.976 -2.953 1.00 94.06 315 LYS A O 1
ATOM 2346 N N . ASN A 1 316 ? -12.482 0.611 -4.439 1.00 92.88 316 ASN A N 1
ATOM 2347 C CA . ASN A 1 316 ? -13.361 0.221 -5.541 1.00 92.88 316 ASN A CA 1
ATOM 2348 C C . ASN A 1 316 ? -14.171 -1.028 -5.188 1.00 92.88 316 ASN A C 1
ATOM 2350 O O . ASN A 1 316 ? -15.379 -1.037 -5.397 1.00 92.88 316 ASN A O 1
ATOM 2354 N N . ALA A 1 317 ? -13.536 -2.048 -4.608 1.00 89.88 317 ALA A N 1
ATOM 2355 C CA . ALA A 1 317 ? -14.243 -3.243 -4.159 1.00 89.88 317 ALA A CA 1
ATOM 2356 C C . ALA A 1 317 ? -15.343 -2.896 -3.143 1.00 89.88 317 ALA A C 1
ATOM 2358 O O . ALA A 1 317 ? -16.499 -3.268 -3.334 1.00 89.88 317 ALA A O 1
ATOM 2359 N N . ASN A 1 318 ? -15.012 -2.090 -2.129 1.00 86.88 318 ASN A N 1
ATOM 2360 C CA . ASN A 1 318 ? -15.957 -1.678 -1.092 1.00 86.88 318 ASN A CA 1
ATOM 2361 C C . ASN A 1 318 ? -17.128 -0.856 -1.659 1.00 86.88 318 ASN A C 1
ATOM 2363 O O . ASN A 1 318 ? -18.275 -1.093 -1.289 1.00 86.88 318 ASN A O 1
ATOM 2367 N N . SER A 1 319 ? -16.861 0.086 -2.573 1.00 85.38 319 SER A N 1
ATOM 2368 C CA . SER A 1 319 ? -17.894 0.943 -3.177 1.00 85.38 319 SER A CA 1
ATOM 2369 C C . SER A 1 319 ? -18.937 0.169 -3.983 1.00 85.38 319 SER A C 1
ATOM 2371 O O . SER A 1 319 ? -20.077 0.614 -4.069 1.00 85.38 319 SER A O 1
ATOM 2373 N N . TYR A 1 320 ? -18.562 -0.977 -4.555 1.00 84.19 320 TYR A N 1
ATOM 2374 C CA . TYR A 1 320 ? -19.457 -1.821 -5.353 1.00 84.19 320 TYR A CA 1
ATOM 2375 C C . TYR A 1 320 ? -19.760 -3.165 -4.684 1.00 84.19 320 TYR A C 1
ATOM 2377 O O . TYR A 1 320 ? -20.225 -4.088 -5.346 1.00 84.19 320 TYR A O 1
ATOM 2385 N N . LEU A 1 321 ? -19.515 -3.266 -3.371 1.00 80.44 321 LEU A N 1
ATOM 2386 C CA . LEU A 1 321 ? -19.815 -4.441 -2.548 1.00 80.44 321 LEU A CA 1
ATOM 2387 C C . LEU A 1 321 ? -19.201 -5.747 -3.088 1.00 80.44 321 LEU A C 1
ATOM 2389 O O . LEU A 1 321 ? -19.765 -6.828 -2.919 1.00 80.44 321 LEU A O 1
ATOM 2393 N N . VAL A 1 322 ? -18.031 -5.659 -3.727 1.00 82.81 322 VAL A N 1
ATOM 2394 C CA . VAL A 1 322 ? -17.259 -6.833 -4.142 1.00 82.81 322 VAL A CA 1
ATOM 2395 C C . VAL A 1 322 ? -16.507 -7.356 -2.910 1.00 82.81 322 VAL A C 1
ATOM 2397 O O . VAL A 1 322 ? -15.682 -6.626 -2.356 1.00 82.81 322 VAL A O 1
ATOM 2400 N N . PRO A 1 323 ? -16.775 -8.587 -2.439 1.00 81.56 323 PRO A N 1
ATOM 2401 C CA . PRO A 1 323 ? -16.188 -9.089 -1.203 1.00 81.56 323 PRO A CA 1
ATOM 2402 C C . PRO A 1 323 ? -14.711 -9.458 -1.381 1.00 81.56 323 PRO A C 1
ATOM 2404 O O . PRO A 1 323 ? -14.290 -9.888 -2.455 1.00 81.56 323 PRO A O 1
ATOM 2407 N N . GLY A 1 324 ? -13.947 -9.351 -0.293 1.00 86.00 324 GLY A N 1
ATOM 2408 C CA . GLY A 1 324 ? -12.551 -9.784 -0.226 1.00 86.00 324 GLY A CA 1
ATOM 2409 C C . GLY A 1 324 ? -11.544 -8.651 -0.073 1.00 86.00 324 GLY A C 1
ATOM 2410 O O . GLY A 1 324 ? -11.892 -7.466 -0.017 1.00 86.00 324 GLY A O 1
ATOM 2411 N N . LYS A 1 325 ? -10.267 -9.033 0.010 1.00 91.81 325 LYS A N 1
ATOM 2412 C CA . LYS A 1 325 ? -9.153 -8.079 0.059 1.00 91.81 325 LYS A CA 1
ATOM 2413 C C . LYS A 1 325 ? -8.486 -7.958 -1.298 1.00 91.81 325 LYS A C 1
ATOM 2415 O O . LYS A 1 325 ? -8.134 -8.972 -1.896 1.00 91.81 325 LYS A O 1
ATOM 2420 N N . PHE A 1 326 ? -8.256 -6.726 -1.744 1.00 97.25 326 PHE A N 1
ATOM 2421 C CA . PHE A 1 326 ? -7.763 -6.425 -3.085 1.00 97.25 326 PHE A CA 1
ATOM 2422 C C . PHE A 1 326 ? -6.449 -5.660 -3.071 1.00 97.25 326 PHE A C 1
ATOM 2424 O O . PHE A 1 326 ? -6.196 -4.817 -2.210 1.00 97.25 326 PHE A O 1
ATOM 2431 N N . LYS A 1 327 ? -5.630 -5.935 -4.082 1.00 97.56 327 LYS A N 1
ATOM 2432 C CA . LYS A 1 327 ? -4.398 -5.209 -4.387 1.00 97.56 327 LYS A CA 1
ATOM 2433 C C . LYS A 1 327 ? -4.265 -5.012 -5.894 1.00 97.56 327 LYS A C 1
ATOM 2435 O O . LYS A 1 327 ? -4.921 -5.694 -6.682 1.00 97.56 327 LYS A O 1
ATOM 2440 N N . ALA A 1 328 ? -3.432 -4.060 -6.284 1.00 97.88 328 ALA A N 1
ATOM 2441 C CA . ALA A 1 328 ? -3.204 -3.710 -7.673 1.00 97.88 328 ALA A CA 1
ATOM 2442 C C . ALA A 1 328 ? -2.235 -4.687 -8.354 1.00 97.88 328 ALA A C 1
ATOM 2444 O O . ALA A 1 328 ? -1.207 -5.061 -7.788 1.00 97.88 328 ALA A O 1
ATOM 2445 N N . TRP A 1 329 ? -2.516 -5.050 -9.602 1.00 97.44 329 TRP A N 1
ATOM 2446 C CA . TRP A 1 329 ? -1.531 -5.702 -10.467 1.00 97.44 329 TRP A CA 1
ATOM 2447 C C . TRP A 1 329 ? -0.584 -4.647 -11.029 1.00 97.44 329 TRP A C 1
ATOM 2449 O O . TRP A 1 329 ? -0.790 -4.110 -12.118 1.00 97.44 329 TRP A O 1
ATOM 2459 N N . LEU A 1 330 ? 0.414 -4.300 -10.225 1.00 96.12 330 LEU A N 1
ATOM 2460 C CA . LEU A 1 330 ? 1.448 -3.351 -10.590 1.00 96.12 330 LEU A CA 1
ATOM 2461 C C . LEU A 1 330 ? 2.800 -3.867 -10.127 1.00 96.12 330 LEU A C 1
ATOM 2463 O O . LEU A 1 330 ? 2.923 -4.363 -9.007 1.00 96.12 330 LEU A O 1
ATOM 2467 N N . SER A 1 331 ? 3.818 -3.693 -10.959 1.00 96.31 331 SER A N 1
ATOM 2468 C CA . SER A 1 331 ? 5.202 -3.877 -10.535 1.00 96.31 331 SER A CA 1
ATOM 2469 C C . SER A 1 331 ? 5.907 -2.529 -10.400 1.00 96.31 331 SER A C 1
ATOM 2471 O O . SER A 1 331 ? 5.599 -1.571 -11.111 1.00 96.31 331 SER A O 1
ATOM 2473 N N . THR A 1 332 ? 6.879 -2.449 -9.499 1.00 93.44 332 THR A N 1
ATOM 2474 C CA . THR A 1 332 ? 7.739 -1.277 -9.299 1.00 93.44 332 THR A CA 1
ATOM 2475 C C . THR A 1 332 ? 9.203 -1.657 -9.496 1.00 93.44 332 THR A C 1
ATOM 2477 O O . THR A 1 332 ? 9.611 -2.776 -9.188 1.00 93.44 332 THR A O 1
ATOM 2480 N N . SER A 1 333 ? 10.003 -0.739 -10.035 1.00 84.38 333 SER A N 1
ATOM 2481 C CA . SER A 1 333 ? 11.469 -0.811 -10.111 1.00 84.38 333 SER A CA 1
ATOM 2482 C C . SER A 1 333 ? 12.033 0.594 -10.433 1.00 84.38 333 SER A C 1
ATOM 2484 O O . SER A 1 333 ? 11.262 1.477 -10.811 1.00 84.38 333 SER A O 1
ATOM 2486 N N . PRO A 1 334 ? 13.341 0.871 -10.280 1.00 70.00 334 PRO A N 1
ATOM 2487 C CA . PRO A 1 334 ? 14.354 0.068 -9.596 1.00 70.00 334 PRO A CA 1
ATOM 2488 C C . PRO A 1 334 ? 14.458 0.372 -8.089 1.00 70.00 334 PRO A C 1
ATOM 2490 O O . PRO A 1 334 ? 15.014 -0.432 -7.350 1.00 70.00 334 PRO A O 1
ATOM 2493 N N . PHE A 1 335 ? 13.931 1.509 -7.617 1.00 65.56 335 PHE A N 1
ATOM 2494 C CA . PHE A 1 335 ? 14.167 2.017 -6.254 1.00 65.56 335 PHE A CA 1
ATOM 2495 C C . PHE A 1 335 ? 13.420 1.248 -5.158 1.00 65.56 335 PHE A C 1
ATOM 2497 O O . PHE A 1 335 ? 13.867 1.178 -4.016 1.00 65.56 335 PHE A O 1
ATOM 2504 N N . SER A 1 336 ? 12.280 0.657 -5.502 1.00 72.62 336 SER A N 1
ATOM 2505 C CA . SER A 1 336 ? 11.541 -0.266 -4.650 1.00 72.62 336 SER A CA 1
ATOM 2506 C C . SER A 1 336 ? 11.041 -1.375 -5.553 1.00 72.62 336 SER A C 1
ATOM 2508 O O . SER A 1 336 ? 10.088 -1.170 -6.294 1.00 72.62 336 SER A O 1
ATOM 2510 N N . VAL A 1 337 ? 11.733 -2.513 -5.584 1.00 84.88 337 VAL A N 1
ATOM 2511 C CA . VAL A 1 337 ? 11.337 -3.621 -6.456 1.00 84.88 337 VAL A CA 1
ATOM 2512 C C . VAL A 1 337 ? 10.187 -4.379 -5.806 1.00 84.88 337 VAL A C 1
ATOM 2514 O O . VAL A 1 337 ? 10.367 -5.009 -4.767 1.00 84.88 337 VAL A O 1
ATOM 2517 N N . VAL A 1 338 ? 9.009 -4.303 -6.419 1.00 92.31 338 VAL A N 1
ATOM 2518 C CA . VAL A 1 338 ? 7.843 -5.119 -6.069 1.00 92.31 338 VAL A CA 1
ATOM 2519 C C . VAL A 1 338 ? 7.365 -5.768 -7.354 1.00 92.31 338 VAL A C 1
ATOM 2521 O O . VAL A 1 338 ? 7.099 -5.078 -8.337 1.00 92.31 338 VAL A O 1
ATOM 2524 N N . ASN A 1 339 ? 7.277 -7.093 -7.360 1.00 95.00 339 ASN A N 1
ATOM 2525 C CA . ASN A 1 339 ? 6.697 -7.828 -8.475 1.00 95.00 339 ASN A CA 1
ATOM 2526 C C . ASN A 1 339 ? 5.176 -7.848 -8.298 1.00 95.00 339 ASN A C 1
ATOM 2528 O O . ASN A 1 339 ? 4.698 -8.096 -7.188 1.00 95.00 339 ASN A O 1
ATOM 2532 N N . ALA A 1 340 ? 4.406 -7.659 -9.370 1.00 96.00 340 ALA A N 1
ATOM 2533 C CA . ALA A 1 340 ? 2.948 -7.737 -9.301 1.00 96.00 340 ALA A CA 1
ATOM 2534 C C . ALA A 1 340 ? 2.478 -9.084 -8.733 1.00 96.00 340 ALA A C 1
ATOM 2536 O O . ALA A 1 340 ? 1.592 -9.112 -7.881 1.00 96.00 340 ALA A O 1
ATOM 2537 N N . LYS A 1 341 ? 3.140 -10.184 -9.127 1.00 94.62 341 LYS A N 1
ATOM 2538 C CA . LYS A 1 341 ? 2.853 -11.534 -8.615 1.00 94.62 341 LYS A CA 1
ATOM 2539 C C . LYS A 1 341 ? 3.017 -11.657 -7.095 1.00 94.62 341 LYS A C 1
ATOM 2541 O O . LYS A 1 341 ? 2.213 -12.317 -6.449 1.00 94.62 341 LYS A O 1
ATOM 2546 N N . ASP A 1 342 ? 4.008 -10.982 -6.516 1.00 94.75 342 ASP A N 1
ATOM 2547 C CA . ASP A 1 342 ? 4.242 -11.019 -5.070 1.00 94.75 342 ASP A CA 1
ATOM 2548 C C . ASP A 1 342 ? 3.282 -10.059 -4.353 1.00 94.75 342 ASP A C 1
ATOM 2550 O O . ASP A 1 342 ? 2.813 -10.339 -3.251 1.00 94.75 342 ASP A O 1
ATOM 2554 N N . ASN A 1 343 ? 2.926 -8.937 -4.994 1.00 94.56 343 ASN A N 1
ATOM 2555 C CA . ASN A 1 343 ? 1.953 -7.996 -4.446 1.00 94.56 343 ASN A CA 1
ATOM 2556 C C . ASN A 1 343 ? 0.583 -8.665 -4.265 1.00 94.56 343 ASN A C 1
ATOM 2558 O O . ASN A 1 343 ? -0.021 -8.521 -3.201 1.00 94.56 343 ASN A O 1
ATOM 2562 N N . ILE A 1 344 ? 0.119 -9.416 -5.269 1.00 95.88 344 ILE A N 1
ATOM 2563 C CA . ILE A 1 344 ? -1.198 -10.069 -5.272 1.00 95.88 344 ILE A CA 1
ATOM 2564 C C . ILE A 1 344 ? -1.156 -11.560 -4.902 1.00 95.88 344 ILE A C 1
ATOM 2566 O O . ILE A 1 344 ? -2.087 -12.285 -5.247 1.00 95.88 344 ILE A O 1
ATOM 2570 N N . GLN A 1 345 ? -0.096 -12.028 -4.231 1.00 94.19 345 GLN A N 1
ATOM 2571 C CA . GLN A 1 345 ? 0.068 -13.445 -3.902 1.00 94.19 345 GLN A CA 1
ATOM 2572 C C . GLN A 1 345 ? -1.157 -13.978 -3.128 1.00 94.19 345 GLN A C 1
ATOM 2574 O O . GLN A 1 345 ? -1.412 -13.513 -2.012 1.00 94.19 345 GLN A O 1
ATOM 2579 N N . PRO A 1 346 ? -1.922 -14.930 -3.695 1.00 93.56 346 PRO A N 1
ATOM 2580 C CA . PRO A 1 346 ? -3.162 -15.394 -3.086 1.00 93.56 346 PRO A CA 1
ATOM 2581 C C . PRO A 1 346 ? -2.921 -16.375 -1.938 1.00 93.56 346 PRO A C 1
ATOM 2583 O O . PRO A 1 346 ? -2.024 -17.217 -2.007 1.00 93.56 346 PRO A O 1
ATOM 2586 N N . THR A 1 347 ? -3.798 -16.345 -0.933 1.00 90.50 347 THR A N 1
ATOM 2587 C CA . THR A 1 347 ? -3.812 -17.314 0.177 1.00 90.50 347 THR A CA 1
ATOM 2588 C C . THR A 1 347 ? -4.009 -18.754 -0.322 1.00 90.50 347 THR A C 1
ATOM 2590 O O . THR A 1 347 ? -3.440 -19.689 0.238 1.00 90.50 347 THR A O 1
ATOM 2593 N N . VAL A 1 348 ? -4.789 -18.951 -1.394 1.00 87.12 348 VAL A N 1
ATOM 2594 C CA . VAL A 1 348 ? -5.049 -20.265 -2.006 1.00 87.12 348 VAL A CA 1
ATOM 2595 C C . VAL A 1 348 ? -4.732 -20.223 -3.510 1.00 87.12 348 VAL A C 1
ATOM 2597 O O . VAL A 1 348 ? -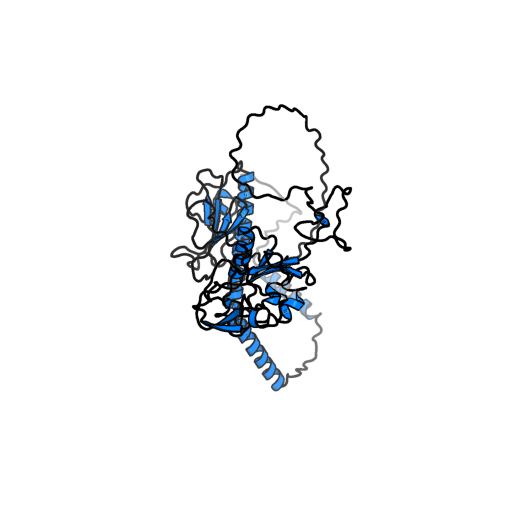5.617 -19.925 -4.314 1.00 87.12 348 VAL A O 1
ATOM 2600 N N . PRO A 1 349 ? -3.492 -20.546 -3.930 1.00 90.81 349 PRO A N 1
ATOM 2601 C CA . PRO A 1 349 ? -3.042 -20.387 -5.321 1.00 90.81 349 PRO A CA 1
ATOM 2602 C C . PRO A 1 349 ? -3.801 -21.204 -6.371 1.00 90.81 349 PRO A C 1
ATOM 2604 O O . PRO A 1 349 ? -3.737 -20.884 -7.555 1.00 90.81 349 PRO A O 1
ATOM 2607 N N . THR A 1 350 ? -4.515 -22.252 -5.959 1.00 89.12 350 THR A N 1
ATOM 2608 C CA . THR A 1 350 ? -5.297 -23.132 -6.840 1.00 89.12 350 THR A CA 1
ATOM 2609 C C . THR A 1 350 ? -6.695 -22.599 -7.163 1.00 89.12 350 THR A C 1
ATOM 2611 O O . THR A 1 350 ? -7.392 -23.200 -7.978 1.00 89.12 350 THR A O 1
ATOM 2614 N N . ARG A 1 351 ? -7.135 -21.497 -6.537 1.00 86.00 351 ARG A N 1
ATOM 2615 C CA . ARG A 1 351 ? -8.448 -20.897 -6.815 1.00 86.00 351 ARG A CA 1
ATOM 2616 C C . ARG A 1 351 ? -8.457 -20.163 -8.153 1.00 86.00 351 ARG A C 1
ATOM 2618 O O . ARG A 1 351 ? -7.503 -19.471 -8.499 1.00 86.00 351 ARG A O 1
ATOM 2625 N N . LYS A 1 352 ? -9.591 -20.253 -8.847 1.00 92.44 352 LYS A N 1
ATOM 2626 C CA . LYS A 1 352 ? -9.840 -19.559 -10.118 1.00 92.44 352 LYS A CA 1
ATOM 2627 C C . LYS A 1 352 ? -9.971 -18.055 -9.914 1.00 92.44 352 LYS A C 1
ATOM 2629 O O . LYS A 1 352 ? -10.453 -17.625 -8.871 1.00 92.44 352 LYS A O 1
ATOM 2634 N N . TYR A 1 353 ? -9.660 -17.261 -10.930 1.00 95.06 353 TYR A N 1
ATOM 2635 C CA . TYR A 1 353 ? -9.989 -15.838 -10.968 1.00 95.06 353 TYR A CA 1
ATOM 2636 C C . TYR A 1 353 ? -11.210 -15.588 -11.849 1.00 95.06 353 TYR A C 1
ATOM 2638 O O . TYR A 1 353 ? -11.307 -16.086 -12.972 1.00 95.06 353 TYR A O 1
ATOM 2646 N N . ARG A 1 354 ? -12.142 -14.782 -11.345 1.00 94.06 354 ARG A N 1
ATOM 2647 C CA . ARG A 1 354 ? -13.425 -14.475 -11.973 1.00 94.06 354 ARG A CA 1
ATOM 2648 C C . ARG A 1 354 ? -13.654 -12.968 -12.019 1.00 94.06 354 ARG A C 1
ATOM 2650 O O . ARG A 1 354 ? -13.431 -12.257 -11.042 1.00 94.06 354 ARG A O 1
ATOM 2657 N N . ARG A 1 355 ? -14.157 -12.476 -13.146 1.00 93.50 355 ARG A N 1
ATOM 2658 C CA . ARG A 1 355 ? -14.670 -11.110 -13.278 1.00 93.50 355 ARG A CA 1
ATOM 2659 C C . ARG A 1 355 ? -15.945 -10.906 -12.469 1.00 93.50 355 ARG A C 1
ATOM 2661 O O . ARG A 1 355 ? -16.650 -11.855 -12.130 1.00 93.50 355 ARG A O 1
ATOM 2668 N N . VAL A 1 356 ? -16.295 -9.645 -12.240 1.00 88.81 356 VAL A N 1
ATOM 2669 C CA . VAL A 1 356 ? -17.548 -9.277 -11.557 1.00 88.81 356 VAL A CA 1
ATOM 2670 C C . VAL A 1 356 ? -18.817 -9.749 -12.278 1.00 88.81 356 VAL A C 1
ATOM 2672 O O . VAL A 1 356 ? -19.845 -9.907 -11.635 1.00 88.81 356 VAL A O 1
ATOM 2675 N N . ASP A 1 357 ? -18.753 -10.025 -13.584 1.00 85.19 357 ASP A N 1
ATOM 2676 C CA . ASP A 1 357 ? -19.879 -10.535 -14.378 1.00 85.19 357 ASP A CA 1
ATOM 2677 C C . ASP A 1 357 ? -19.942 -12.068 -14.466 1.00 85.19 357 ASP A C 1
ATOM 2679 O O . ASP A 1 357 ? -20.721 -12.617 -15.238 1.00 85.19 357 ASP A O 1
ATOM 2683 N N . GLY A 1 358 ? -19.116 -12.769 -13.686 1.00 85.12 358 GLY A N 1
ATOM 2684 C CA . GLY A 1 358 ? -19.123 -14.229 -13.605 1.00 85.12 358 GLY A CA 1
ATOM 2685 C C . GLY A 1 358 ? -18.178 -14.936 -14.580 1.00 85.12 358 GLY A C 1
ATOM 2686 O O . GLY A 1 358 ? -17.965 -16.138 -14.435 1.00 85.12 358 GLY A O 1
ATOM 2687 N N . THR A 1 359 ? -17.553 -14.218 -15.515 1.00 90.38 359 THR A N 1
ATOM 2688 C CA . THR A 1 359 ? -16.616 -14.812 -16.484 1.00 90.38 359 THR A CA 1
ATOM 2689 C C . THR A 1 359 ? -15.306 -15.225 -15.805 1.00 90.38 359 THR A C 1
ATOM 2691 O O . THR A 1 359 ? -14.681 -14.406 -15.129 1.00 90.38 359 THR A O 1
ATOM 2694 N N . ILE A 1 360 ? -14.856 -16.470 -15.993 1.00 92.50 360 ILE A N 1
ATOM 2695 C CA . ILE A 1 360 ? -13.545 -16.938 -15.509 1.00 92.50 360 ILE A CA 1
ATOM 2696 C C . ILE A 1 360 ? -12.441 -16.369 -16.404 1.00 92.50 360 ILE A C 1
ATOM 2698 O O . ILE A 1 360 ? -12.501 -16.513 -17.622 1.00 92.50 360 ILE A O 1
ATOM 2702 N N . ILE A 1 361 ? -11.441 -15.724 -15.800 1.00 96.25 361 ILE A N 1
ATOM 2703 C CA . ILE A 1 361 ? -10.297 -15.137 -16.517 1.00 96.25 361 ILE A CA 1
ATOM 2704 C C . ILE A 1 361 ? -9.017 -15.960 -16.383 1.00 96.25 361 ILE A C 1
ATOM 2706 O O . ILE A 1 361 ? -8.162 -15.853 -17.250 1.00 96.25 361 ILE A O 1
ATOM 2710 N N . ALA A 1 362 ? -8.889 -16.764 -15.328 1.00 95.69 362 ALA A N 1
ATOM 2711 C CA . ALA A 1 362 ? -7.768 -17.675 -15.129 1.00 95.69 362 ALA A CA 1
ATOM 2712 C C . ALA A 1 362 ? -8.200 -18.838 -14.228 1.00 95.69 362 ALA A C 1
ATOM 2714 O O . ALA A 1 362 ? -8.979 -18.641 -13.289 1.00 95.69 362 ALA A O 1
ATOM 2715 N N . ASP A 1 363 ? -7.701 -20.043 -14.485 1.00 93.25 363 ASP A N 1
ATOM 2716 C CA . ASP A 1 363 ? -8.061 -21.240 -13.714 1.00 93.25 363 ASP A CA 1
ATOM 2717 C C . ASP A 1 363 ? -7.303 -21.366 -12.387 1.00 93.25 363 ASP A C 1
ATOM 2719 O O . ASP A 1 363 ? -7.737 -22.093 -11.496 1.00 93.25 363 ASP A O 1
ATOM 2723 N N . ASN A 1 364 ? -6.186 -20.661 -12.231 1.00 93.12 364 ASN A N 1
ATOM 2724 C CA . ASN A 1 364 ? -5.426 -20.564 -10.986 1.00 93.12 364 ASN A CA 1
ATOM 2725 C C . ASN A 1 364 ? -4.395 -19.427 -11.078 1.00 93.12 364 ASN A C 1
ATOM 2727 O O . ASN A 1 364 ? -4.298 -18.728 -12.087 1.00 93.12 364 ASN A O 1
ATOM 2731 N N . PHE A 1 365 ? -3.606 -19.237 -10.021 1.00 94.88 365 PHE A N 1
ATOM 2732 C CA . PHE A 1 365 ? -2.572 -18.207 -10.002 1.00 94.88 365 PHE A CA 1
ATOM 2733 C C . PHE A 1 365 ? -1.438 -18.457 -11.008 1.00 94.88 365 PHE A C 1
ATOM 2735 O O . PHE A 1 365 ? -0.918 -17.504 -11.574 1.00 94.88 365 PHE A O 1
ATOM 2742 N N . ALA A 1 366 ? -1.066 -19.713 -11.273 1.00 94.50 366 ALA A N 1
ATOM 2743 C CA . ALA A 1 366 ? -0.034 -20.020 -12.266 1.00 94.50 366 ALA A CA 1
ATOM 2744 C C . ALA A 1 366 ? -0.509 -19.709 -13.695 1.00 94.50 366 ALA A C 1
ATOM 2746 O O . ALA A 1 366 ? 0.268 -19.201 -14.497 1.00 94.50 366 ALA A O 1
ATOM 2747 N N . ASP A 1 367 ? -1.791 -19.943 -13.982 1.00 93.50 367 ASP A N 1
ATOM 2748 C CA . ASP A 1 367 ? -2.428 -19.584 -15.250 1.00 93.50 367 ASP A CA 1
ATOM 2749 C C . ASP A 1 367 ? -2.404 -18.064 -15.483 1.00 93.50 367 ASP A C 1
ATOM 2751 O O . ASP A 1 367 ? -2.022 -17.606 -16.556 1.00 93.50 367 ASP A O 1
ATOM 2755 N N . LEU A 1 368 ? -2.643 -17.265 -14.434 1.00 92.50 368 LEU A N 1
ATOM 2756 C CA . LEU A 1 368 ? -2.498 -15.804 -14.487 1.00 92.50 368 LEU A CA 1
ATOM 2757 C C . LEU A 1 368 ? -1.066 -15.353 -14.858 1.00 92.50 368 LEU A C 1
ATOM 2759 O O . LEU A 1 368 ? -0.892 -14.309 -15.485 1.00 92.50 368 LEU A O 1
ATOM 2763 N N . LEU A 1 369 ? -0.044 -16.137 -14.494 1.00 94.12 369 LEU A N 1
ATOM 2764 C CA . LEU A 1 369 ? 1.375 -15.881 -14.794 1.00 94.12 369 LEU A CA 1
ATOM 2765 C C . LEU A 1 369 ? 1.859 -16.514 -16.108 1.00 94.12 369 LEU A C 1
ATOM 2767 O O . LEU A 1 369 ? 3.015 -16.326 -16.485 1.00 94.12 369 LEU A O 1
ATOM 2771 N N . SER A 1 370 ? 1.002 -17.264 -16.804 1.00 88.69 370 SER A N 1
ATOM 2772 C CA . SER A 1 370 ? 1.350 -17.942 -18.059 1.00 88.69 370 SER A CA 1
ATOM 2773 C C . SER A 1 370 ? 1.472 -16.976 -19.242 1.00 88.69 370 SER A C 1
ATOM 2775 O O . SER A 1 370 ? 2.056 -17.310 -20.273 1.00 88.69 370 SER A O 1
ATOM 2777 N N . GLY A 1 371 ? 0.903 -15.775 -19.099 1.00 79.62 371 GLY A N 1
ATOM 2778 C CA . GLY A 1 371 ? 0.789 -14.792 -20.165 1.00 79.62 371 GLY A CA 1
ATOM 2779 C C . GLY A 1 371 ? -0.469 -14.900 -21.012 1.00 79.62 371 GLY A C 1
ATOM 2780 O O . GLY A 1 371 ? -0.633 -14.085 -21.911 1.00 79.62 371 GLY A O 1
ATOM 2781 N N . SER A 1 372 ? -1.373 -15.836 -20.739 1.00 91.25 372 SER A N 1
ATOM 2782 C CA . SER A 1 372 ? -2.689 -15.886 -21.377 1.00 91.25 372 SER A CA 1
ATOM 2783 C C . SER A 1 372 ? -3.790 -15.915 -20.323 1.00 91.25 372 SER A C 1
ATOM 2785 O O . SER A 1 372 ? -3.625 -16.484 -19.253 1.00 91.25 372 SER A O 1
ATOM 2787 N N . LEU A 1 373 ? -4.917 -15.285 -20.634 1.00 95.38 373 LEU A N 1
ATOM 2788 C CA . LEU A 1 373 ? -6.154 -15.325 -19.869 1.00 95.38 373 LEU A CA 1
ATOM 2789 C C . LEU A 1 373 ? -7.191 -16.139 -20.644 1.00 95.38 373 LEU A C 1
ATOM 2791 O O . LEU A 1 373 ? -7.248 -16.084 -21.874 1.00 95.38 373 LEU A O 1
ATOM 2795 N N . ASN A 1 374 ? -8.087 -16.802 -19.921 1.00 95.88 374 ASN A N 1
ATOM 2796 C CA . ASN A 1 374 ? -9.254 -17.468 -20.504 1.00 95.88 374 ASN A CA 1
ATOM 2797 C C . ASN A 1 374 ? -10.250 -16.454 -21.098 1.00 95.88 374 ASN A C 1
ATOM 2799 O O . ASN A 1 374 ? -10.975 -16.758 -22.043 1.00 95.88 374 ASN A O 1
ATOM 2803 N N . ALA A 1 375 ? -10.271 -15.229 -20.565 1.00 95.25 375 ALA A N 1
ATOM 2804 C CA . ALA A 1 375 ? -11.061 -14.116 -21.076 1.00 95.25 375 ALA A CA 1
ATOM 2805 C C . ALA A 1 375 ? -10.396 -12.774 -20.743 1.00 95.25 375 ALA A C 1
ATOM 2807 O O . ALA A 1 375 ? -9.715 -12.639 -19.728 1.00 95.25 375 ALA A O 1
ATOM 2808 N N . ALA A 1 376 ? -10.634 -11.757 -21.574 1.00 96.75 376 ALA A N 1
ATOM 2809 C CA . ALA A 1 376 ? -10.099 -10.415 -21.355 1.00 96.75 376 ALA A CA 1
ATOM 2810 C C . ALA A 1 376 ? -10.588 -9.810 -20.026 1.00 96.75 376 ALA A C 1
ATOM 2812 O O . ALA A 1 376 ? -11.754 -9.965 -19.650 1.00 96.75 376 ALA A O 1
ATOM 2813 N N . LEU A 1 377 ? -9.734 -9.062 -19.328 1.00 97.19 377 LEU A N 1
ATOM 2814 C CA . LEU A 1 377 ? -10.083 -8.384 -18.077 1.00 97.19 377 LEU A CA 1
ATOM 2815 C C . LEU A 1 377 ? -10.568 -6.951 -18.351 1.00 97.19 377 LEU A C 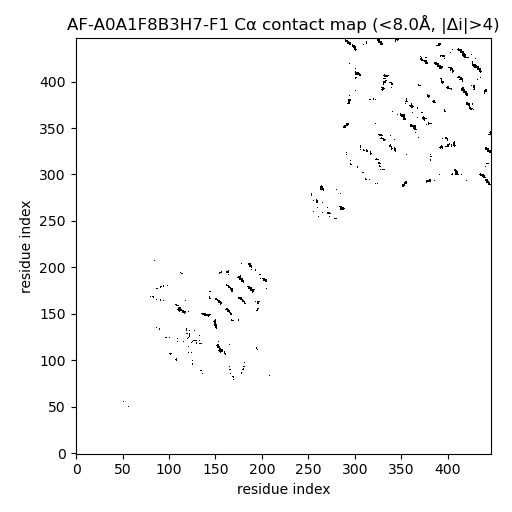1
ATOM 2817 O O . LEU A 1 377 ? -9.892 -5.973 -18.060 1.00 97.19 377 LEU A O 1
ATOM 2821 N N . ASN A 1 378 ? -11.768 -6.812 -18.917 1.00 97.06 378 ASN A N 1
ATOM 2822 C CA . ASN A 1 378 ? -12.298 -5.518 -19.371 1.00 97.06 378 ASN A CA 1
ATOM 2823 C C . ASN A 1 378 ? -13.511 -5.011 -18.585 1.00 97.06 378 ASN A C 1
ATOM 2825 O O . ASN A 1 378 ? -14.274 -4.194 -19.099 1.00 97.06 378 ASN A O 1
ATOM 2829 N N . LYS A 1 379 ? -13.729 -5.493 -17.360 1.00 96.88 379 LYS A N 1
ATOM 2830 C CA . LYS A 1 379 ? -14.866 -5.086 -16.524 1.00 96.88 379 LYS A CA 1
ATOM 2831 C C . LYS A 1 379 ? -14.411 -4.348 -15.288 1.00 96.88 379 LYS A C 1
ATOM 2833 O O . LYS A 1 379 ? -13.483 -4.789 -14.616 1.00 96.88 379 LYS A O 1
ATOM 2838 N N . THR A 1 380 ? -15.077 -3.242 -14.986 1.00 96.44 380 THR A N 1
ATOM 2839 C CA . THR A 1 380 ? -14.865 -2.506 -13.743 1.00 96.44 380 THR A CA 1
ATOM 2840 C C . THR A 1 380 ? -15.539 -3.181 -12.562 1.00 96.44 380 THR A C 1
ATOM 2842 O O . THR A 1 380 ? -16.379 -4.053 -12.756 1.00 96.44 380 THR A O 1
ATOM 2845 N N . ALA A 1 381 ? -15.254 -2.723 -11.341 1.00 89.69 381 ALA A N 1
ATOM 2846 C CA . ALA A 1 381 ? -15.984 -3.153 -10.145 1.00 89.69 381 ALA A CA 1
ATOM 2847 C C . ALA A 1 381 ? -17.517 -2.964 -10.255 1.00 89.69 381 ALA A C 1
ATOM 2849 O O . ALA A 1 381 ? -18.271 -3.749 -9.696 1.00 89.69 381 ALA A O 1
ATOM 2850 N N . SER A 1 382 ? -17.979 -1.976 -11.031 1.00 88.81 382 SER A N 1
ATOM 2851 C CA . SER A 1 382 ? -19.402 -1.738 -11.321 1.00 88.81 382 SER A CA 1
ATOM 2852 C C . SER A 1 382 ? -19.986 -2.590 -12.459 1.00 88.81 382 SER A C 1
ATOM 2854 O O . SER A 1 382 ? -21.169 -2.472 -12.761 1.00 88.81 382 SER A O 1
ATOM 2856 N N . GLY A 1 383 ? -19.170 -3.396 -13.148 1.00 88.50 383 GLY A N 1
ATOM 2857 C CA . GLY A 1 383 ? -19.577 -4.166 -14.333 1.00 88.50 383 GLY A CA 1
ATOM 2858 C C . GLY A 1 383 ? -19.539 -3.391 -15.660 1.00 88.50 383 GLY A C 1
ATOM 2859 O O . GLY A 1 383 ? -19.840 -3.958 -16.718 1.00 88.50 383 GLY A O 1
ATOM 2860 N N . ALA A 1 384 ? -19.124 -2.120 -15.646 1.00 92.75 384 ALA A N 1
ATOM 2861 C CA . ALA A 1 384 ? -18.936 -1.336 -16.863 1.00 92.75 384 ALA A CA 1
ATOM 2862 C C . ALA A 1 384 ? -17.749 -1.866 -17.684 1.00 92.75 384 ALA A C 1
ATOM 2864 O O . ALA A 1 384 ? -16.744 -2.322 -17.138 1.00 92.75 384 ALA A O 1
ATOM 2865 N N . THR A 1 385 ? -17.858 -1.805 -19.010 1.00 96.12 385 THR A N 1
ATOM 2866 C CA . THR A 1 385 ? -16.784 -2.241 -19.910 1.00 96.12 385 THR A CA 1
ATOM 2867 C C . THR A 1 385 ? -15.715 -1.155 -20.048 1.00 96.12 385 THR A C 1
ATOM 2869 O O . THR A 1 385 ? -16.035 0.012 -20.261 1.00 96.12 385 THR A O 1
ATOM 2872 N N . TYR A 1 386 ? -14.443 -1.539 -19.987 1.00 96.06 386 TYR A N 1
ATOM 2873 C CA . TYR A 1 386 ? -13.292 -0.683 -20.254 1.00 96.06 386 TYR A CA 1
ATOM 2874 C C . TYR A 1 386 ? -12.357 -1.385 -21.240 1.00 96.06 386 TYR A C 1
ATOM 2876 O O . TYR A 1 386 ? -11.804 -2.420 -20.901 1.00 96.06 386 TYR A O 1
ATOM 2884 N N . ASN A 1 387 ? -12.192 -0.822 -22.442 1.00 96.56 387 ASN A N 1
ATOM 2885 C CA . ASN A 1 387 ? -11.398 -1.395 -23.539 1.00 96.56 387 ASN A CA 1
ATOM 2886 C C . ASN A 1 387 ? -10.269 -0.438 -23.957 1.00 96.56 387 ASN A C 1
ATOM 2888 O O . ASN A 1 387 ? -10.198 0.006 -25.099 1.00 96.56 387 ASN A O 1
ATOM 2892 N N . ASN A 1 388 ? -9.426 -0.053 -23.006 1.00 95.19 388 ASN A N 1
ATOM 2893 C CA . ASN A 1 388 ? -8.356 0.928 -23.196 1.00 95.19 388 ASN A CA 1
ATOM 2894 C C . ASN A 1 388 ? -7.040 0.444 -22.557 1.00 95.19 388 ASN A C 1
ATOM 2896 O O . ASN A 1 388 ? -7.051 -0.561 -21.827 1.00 95.19 388 ASN A O 1
ATOM 2900 N N . PRO A 1 389 ? -5.902 1.116 -22.836 1.00 97.56 389 PRO A N 1
ATOM 2901 C CA . PRO A 1 389 ? -4.650 0.836 -22.144 1.00 97.56 389 PRO A CA 1
ATOM 2902 C C . PRO A 1 389 ? -4.804 0.943 -20.630 1.00 97.56 389 PRO A C 1
ATOM 2904 O O . PRO A 1 389 ? -5.599 1.736 -20.128 1.00 97.56 389 PRO A O 1
ATOM 2907 N N . ILE A 1 390 ? -4.030 0.145 -19.911 1.00 97.62 390 ILE A N 1
ATOM 2908 C CA . ILE A 1 390 ? -4.100 0.056 -18.457 1.00 97.62 390 ILE A CA 1
ATOM 2909 C C . ILE A 1 390 ? -2.693 -0.028 -17.881 1.00 97.62 390 ILE A C 1
ATOM 2911 O O . ILE A 1 390 ? -1.842 -0.717 -18.440 1.00 97.62 390 ILE A O 1
ATOM 2915 N N . TYR A 1 391 ? -2.417 0.685 -16.796 1.00 97.88 391 TYR A N 1
ATOM 2916 C CA . TYR A 1 391 ? -1.094 0.647 -16.187 1.00 97.88 391 TYR A CA 1
ATOM 2917 C C . TYR A 1 391 ? -0.842 -0.702 -15.520 1.00 97.88 391 TYR A C 1
ATOM 2919 O O . TYR A 1 391 ? -1.687 -1.207 -14.780 1.00 97.88 391 TYR A O 1
ATOM 2927 N N . THR A 1 392 ? 0.336 -1.264 -15.792 1.00 96.62 392 THR A N 1
ATOM 2928 C CA . THR A 1 392 ? 0.812 -2.516 -15.190 1.00 96.62 392 THR A CA 1
ATOM 2929 C C . THR A 1 392 ? 2.247 -2.374 -14.698 1.00 96.62 392 THR A C 1
ATOM 2931 O O . THR A 1 392 ? 2.551 -2.714 -13.563 1.00 96.62 392 THR A O 1
ATOM 2934 N N . GLY A 1 393 ? 3.163 -1.820 -15.499 1.00 96.00 393 GLY A N 1
ATOM 2935 C CA . GLY A 1 393 ? 4.589 -1.831 -15.142 1.00 96.00 393 GLY A CA 1
ATOM 2936 C C . GLY A 1 393 ? 5.166 -3.242 -15.115 1.00 96.00 393 GLY A C 1
ATOM 2937 O O . GLY A 1 393 ? 6.225 -3.442 -14.530 1.00 96.00 393 GLY A O 1
ATOM 2938 N N . THR A 1 394 ? 4.467 -4.223 -15.688 1.00 96.62 394 THR A N 1
ATOM 2939 C CA . THR A 1 394 ? 4.648 -5.646 -15.389 1.00 96.62 394 THR A CA 1
ATOM 2940 C C . THR A 1 394 ? 4.830 -6.440 -16.672 1.00 96.62 394 THR A C 1
ATOM 2942 O O . THR A 1 394 ? 4.062 -6.283 -17.619 1.00 96.62 394 THR A O 1
ATOM 2945 N N . LYS A 1 395 ? 5.843 -7.306 -16.687 1.00 95.50 395 LYS A N 1
ATOM 2946 C CA . LYS A 1 395 ? 6.083 -8.279 -17.751 1.00 95.50 395 LYS A CA 1
ATOM 2947 C C . LYS A 1 395 ? 5.094 -9.437 -17.665 1.00 95.50 395 LYS A C 1
ATOM 2949 O O . LYS A 1 395 ? 4.443 -9.652 -16.649 1.00 95.50 395 LYS A O 1
ATOM 2954 N N . THR A 1 396 ? 5.045 -10.224 -18.729 1.00 94.62 396 THR A N 1
ATOM 2955 C CA . THR A 1 396 ? 4.161 -11.394 -18.858 1.00 94.62 396 THR A CA 1
ATOM 2956 C C . THR A 1 396 ? 4.230 -12.371 -17.666 1.00 94.62 396 THR A C 1
ATOM 2958 O O . THR A 1 396 ? 3.212 -12.924 -17.271 1.00 94.62 396 THR A O 1
ATOM 2961 N N . ASP A 1 397 ? 5.399 -12.533 -17.041 1.00 92.12 397 ASP A N 1
ATOM 2962 C CA . ASP A 1 397 ? 5.650 -13.441 -15.908 1.00 92.12 397 ASP A CA 1
ATOM 2963 C C . ASP A 1 397 ? 5.358 -12.826 -14.519 1.00 92.12 397 ASP A C 1
ATOM 2965 O O . ASP A 1 397 ? 5.741 -13.378 -13.480 1.00 92.12 397 ASP A O 1
ATOM 2969 N N . GLY A 1 398 ? 4.739 -11.642 -14.479 1.00 93.81 398 GLY A N 1
ATOM 2970 C CA . GLY A 1 398 ? 4.445 -10.913 -13.246 1.00 93.81 398 GLY A CA 1
ATOM 2971 C C . GLY A 1 398 ? 5.641 -10.166 -12.642 1.00 93.81 398 GLY A C 1
ATOM 2972 O O . GLY A 1 398 ? 5.507 -9.592 -11.558 1.00 93.81 398 GLY A O 1
ATOM 2973 N N . THR A 1 399 ? 6.805 -10.153 -13.304 1.00 94.81 399 THR A N 1
ATOM 2974 C CA . THR A 1 399 ? 7.993 -9.395 -12.867 1.00 94.81 399 THR A CA 1
ATOM 2975 C C . THR A 1 399 ? 7.968 -7.946 -13.378 1.00 94.81 399 THR A C 1
ATOM 2977 O O . THR A 1 399 ? 7.105 -7.579 -14.178 1.00 94.81 399 THR A O 1
ATOM 2980 N N . PRO A 1 400 ? 8.845 -7.047 -12.901 1.00 95.56 400 PRO A N 1
ATOM 2981 C CA . PRO A 1 400 ? 8.812 -5.643 -13.271 1.00 95.56 400 PRO A CA 1
ATOM 2982 C C . PRO A 1 400 ? 9.326 -5.416 -14.689 1.00 95.56 400 PRO A C 1
ATOM 2984 O O . PRO A 1 400 ? 10.382 -5.912 -15.096 1.00 95.56 400 PRO A O 1
ATOM 2987 N N . ALA A 1 401 ? 8.594 -4.595 -15.431 1.00 92.44 401 ALA A N 1
ATOM 2988 C CA . ALA A 1 401 ? 9.098 -3.937 -16.618 1.00 92.44 401 ALA A CA 1
ATOM 2989 C C . ALA A 1 401 ? 10.024 -2.775 -16.222 1.00 92.44 401 ALA A C 1
ATOM 2991 O O . ALA A 1 401 ? 9.967 -2.246 -15.105 1.00 92.44 401 ALA A O 1
ATOM 2992 N N . ILE A 1 402 ? 10.886 -2.378 -17.161 1.00 86.94 402 ILE A N 1
ATOM 2993 C CA . ILE A 1 402 ? 11.799 -1.237 -16.992 1.00 86.94 402 ILE A CA 1
ATOM 2994 C C . ILE A 1 402 ? 10.995 0.068 -16.899 1.00 86.94 402 ILE A C 1
ATOM 2996 O O . ILE A 1 402 ? 11.273 0.915 -16.057 1.00 86.94 402 ILE A O 1
ATOM 3000 N N . ALA A 1 403 ? 9.974 0.212 -17.744 1.00 92.44 403 ALA A N 1
ATOM 3001 C CA . ALA A 1 403 ? 9.073 1.353 -17.750 1.00 92.44 403 ALA A CA 1
ATOM 3002 C C . ALA A 1 403 ? 7.970 1.174 -16.695 1.00 92.44 403 ALA A C 1
ATOM 3004 O O . ALA A 1 403 ? 7.123 0.289 -16.809 1.00 92.44 403 ALA A O 1
ATOM 3005 N N . ASN A 1 404 ? 7.962 2.014 -15.665 1.00 90.94 404 ASN A N 1
ATOM 3006 C CA . ASN A 1 404 ? 6.976 1.969 -14.576 1.00 90.94 404 ASN A CA 1
ATOM 3007 C C . ASN A 1 404 ? 6.811 3.327 -13.872 1.00 90.94 404 ASN A C 1
ATOM 3009 O O . ASN A 1 404 ? 6.475 3.375 -12.689 1.00 90.94 404 ASN A O 1
ATOM 3013 N N . CYS A 1 405 ? 7.074 4.432 -14.580 1.00 92.69 405 CYS A N 1
ATOM 3014 C CA . CYS A 1 405 ? 6.848 5.785 -14.057 1.00 92.69 405 CYS A CA 1
ATOM 3015 C C . CYS A 1 405 ? 7.582 6.075 -12.740 1.00 92.69 405 CYS A C 1
ATOM 3017 O O . CYS A 1 405 ? 7.000 6.580 -11.779 1.00 92.69 405 CYS A O 1
ATOM 3019 N N . LEU A 1 406 ? 8.865 5.692 -12.688 1.00 90.06 406 LEU A N 1
ATOM 3020 C CA . LEU A 1 406 ? 9.712 5.793 -11.497 1.00 90.06 406 LEU A CA 1
ATOM 3021 C C . LEU A 1 406 ? 9.050 5.140 -10.272 1.00 90.06 406 LEU A C 1
ATOM 3023 O O . LEU A 1 406 ? 8.898 5.762 -9.224 1.00 90.06 406 LEU A O 1
ATOM 3027 N N . SER A 1 407 ? 8.642 3.873 -10.405 1.00 90.69 407 SER A N 1
ATOM 3028 C CA . SER A 1 407 ? 7.880 3.143 -9.378 1.00 90.69 407 SER A CA 1
ATOM 3029 C C . SER A 1 407 ? 6.538 3.801 -9.017 1.00 90.69 407 SER A C 1
ATOM 3031 O O . SER A 1 407 ? 6.119 3.792 -7.857 1.00 90.69 407 SER A O 1
ATOM 3033 N N . TRP A 1 408 ? 5.855 4.344 -10.025 1.00 93.69 408 TRP A N 1
ATOM 3034 C CA . TRP A 1 408 ? 4.572 5.042 -9.915 1.00 93.69 408 TRP A CA 1
ATOM 3035 C C . TRP A 1 408 ? 4.587 6.271 -9.004 1.00 93.69 408 TRP A C 1
ATOM 3037 O O . TRP A 1 408 ? 3.580 6.587 -8.361 1.00 93.69 408 TRP A O 1
ATOM 3047 N N . ALA A 1 409 ? 5.740 6.925 -8.893 1.00 89.50 409 ALA A N 1
ATOM 3048 C CA . ALA A 1 409 ? 5.940 8.097 -8.047 1.00 89.50 409 ALA A CA 1
ATOM 3049 C C . ALA A 1 409 ? 6.024 9.403 -8.851 1.00 89.50 409 ALA A C 1
ATOM 3051 O O . ALA A 1 409 ? 6.083 10.475 -8.255 1.00 89.50 409 ALA A O 1
ATOM 3052 N N . ASP A 1 410 ? 6.033 9.328 -10.185 1.00 87.56 410 ASP A N 1
ATOM 3053 C CA . ASP A 1 410 ? 6.192 10.494 -11.047 1.00 87.56 410 ASP A CA 1
ATOM 3054 C C . ASP A 1 410 ? 5.451 10.324 -12.386 1.00 87.56 410 ASP A C 1
ATOM 3056 O O . ASP A 1 410 ? 5.065 9.233 -12.794 1.00 87.56 410 ASP A O 1
ATOM 3060 N N . THR A 1 411 ? 5.249 11.434 -13.083 1.00 93.12 411 THR A N 1
ATOM 3061 C CA . THR A 1 411 ? 4.769 11.499 -14.467 1.00 93.12 411 THR A CA 1
ATOM 3062 C C . THR A 1 411 ? 5.902 11.574 -15.498 1.00 93.12 411 THR A C 1
ATOM 3064 O O . THR A 1 411 ? 5.632 11.663 -16.696 1.00 93.12 411 THR A O 1
ATOM 3067 N N . ILE A 1 412 ? 7.164 11.531 -15.062 1.00 89.44 412 ILE A N 1
ATOM 3068 C CA . ILE A 1 412 ? 8.340 11.503 -15.938 1.00 89.44 412 ILE A CA 1
ATOM 3069 C C . ILE A 1 412 ? 8.542 10.114 -16.561 1.00 89.44 412 ILE A C 1
ATOM 3071 O O . ILE A 1 412 ? 8.496 9.081 -15.892 1.00 89.44 412 ILE A O 1
ATOM 3075 N N . GLY A 1 413 ? 8.863 10.109 -17.857 1.00 91.94 413 GLY A N 1
ATOM 3076 C CA . GLY A 1 413 ? 9.232 8.911 -18.604 1.00 91.94 413 GLY A CA 1
ATOM 3077 C C . GLY A 1 413 ? 8.026 8.100 -19.069 1.00 91.94 413 GLY A C 1
ATOM 3078 O O . GLY A 1 413 ? 6.960 8.648 -19.359 1.00 91.94 413 GLY A O 1
ATOM 3079 N N . ASN A 1 414 ? 8.220 6.784 -19.164 1.00 95.25 414 ASN A N 1
ATOM 3080 C CA . ASN A 1 414 ? 7.207 5.856 -19.651 1.00 95.25 414 ASN A CA 1
ATOM 3081 C C . ASN A 1 414 ? 6.837 4.808 -18.597 1.00 95.25 414 ASN A C 1
ATOM 3083 O O . ASN A 1 414 ? 7.655 4.398 -17.766 1.00 95.25 414 ASN A O 1
ATOM 3087 N N . GLY A 1 415 ? 5.589 4.358 -18.667 1.00 95.50 415 GLY A N 1
ATOM 3088 C CA . GLY A 1 415 ? 5.045 3.243 -17.912 1.00 95.50 415 GLY A CA 1
ATOM 3089 C C . GLY A 1 415 ? 4.627 2.136 -18.865 1.00 95.50 415 GLY A C 1
ATOM 3090 O O . GLY A 1 415 ? 3.957 2.398 -19.868 1.00 95.50 415 GLY A O 1
ATOM 3091 N N . ARG A 1 416 ? 5.003 0.897 -18.547 1.00 97.38 416 ARG A N 1
ATOM 3092 C CA . ARG A 1 416 ? 4.500 -0.277 -19.253 1.00 97.38 416 ARG A CA 1
ATOM 3093 C C . ARG A 1 416 ? 3.000 -0.378 -19.009 1.00 97.38 416 ARG A C 1
ATOM 3095 O O . ARG A 1 416 ? 2.536 -0.308 -17.865 1.00 97.38 416 ARG A O 1
ATOM 3102 N N . VAL A 1 417 ? 2.257 -0.539 -20.093 1.00 97.56 417 VAL A N 1
ATOM 3103 C CA . VAL A 1 417 ? 0.812 -0.729 -20.077 1.00 97.56 417 VAL A CA 1
ATOM 3104 C C . VAL A 1 417 ? 0.435 -2.080 -20.663 1.00 97.56 417 VAL A C 1
ATOM 3106 O O . VAL A 1 417 ? 1.098 -2.597 -21.566 1.00 97.56 417 VAL A O 1
ATOM 3109 N N . GLY A 1 418 ? -0.674 -2.615 -20.171 1.00 97.56 418 GLY A N 1
ATOM 3110 C CA . GLY A 1 418 ? -1.417 -3.700 -20.788 1.00 97.56 418 GLY A CA 1
ATOM 3111 C C . GLY A 1 418 ? -2.643 -3.193 -21.554 1.00 97.56 418 GLY A C 1
ATOM 3112 O O . GLY A 1 418 ? -2.908 -1.988 -21.640 1.00 97.56 418 GLY A O 1
ATOM 3113 N N . ARG A 1 419 ? -3.427 -4.123 -22.096 1.00 97.19 419 ARG A N 1
ATOM 3114 C CA . ARG A 1 419 ? -4.676 -3.865 -22.821 1.00 97.19 419 ARG A CA 1
ATOM 3115 C C . ARG A 1 419 ? -5.820 -4.659 -22.202 1.00 97.19 419 ARG A C 1
ATOM 3117 O O . ARG A 1 419 ? -5.893 -5.873 -22.344 1.00 97.19 419 ARG A O 1
ATOM 3124 N N . SER A 1 420 ? -6.753 -3.950 -21.576 1.00 96.88 420 SER A N 1
ATOM 3125 C CA . SER A 1 420 ? -7.909 -4.542 -20.880 1.00 96.88 420 SER A CA 1
ATOM 3126 C C . SER A 1 420 ? -8.786 -5.448 -21.749 1.00 96.88 420 SER A C 1
ATOM 3128 O O . SER A 1 420 ? -9.358 -6.410 -21.249 1.00 96.88 420 SER A O 1
ATOM 3130 N N . ASN A 1 421 ? -8.866 -5.186 -23.054 1.00 96.62 421 ASN A N 1
ATOM 3131 C CA . ASN A 1 421 ? -9.656 -5.965 -24.009 1.00 96.62 421 ASN A CA 1
ATOM 3132 C C . ASN A 1 421 ? -8.914 -7.158 -24.637 1.00 96.62 421 ASN A C 1
ATOM 3134 O O . ASN A 1 421 ? -9.479 -7.811 -25.510 1.00 96.62 421 ASN A O 1
ATOM 3138 N N . PHE A 1 422 ? -7.675 -7.434 -24.227 1.00 96.38 422 PHE A N 1
ATOM 3139 C CA . PHE A 1 422 ? -6.887 -8.563 -24.718 1.00 96.38 422 PHE A CA 1
ATOM 3140 C C . PHE A 1 422 ? -6.835 -9.667 -23.663 1.00 96.38 422 PHE A C 1
ATOM 3142 O O . PHE A 1 422 ? -6.903 -9.405 -22.463 1.00 96.38 422 PHE A O 1
ATOM 3149 N N . SER A 1 423 ? -6.712 -10.907 -24.129 1.00 95.50 423 SER A N 1
ATOM 3150 C CA . SER A 1 423 ? -6.491 -12.087 -23.290 1.00 95.50 423 SER A CA 1
ATOM 3151 C C . SER A 1 423 ? -5.121 -12.729 -23.516 1.00 95.50 423 SER A C 1
ATOM 3153 O O . SER A 1 423 ? -4.731 -13.595 -22.753 1.00 95.50 423 SER A O 1
ATOM 3155 N N . THR A 1 424 ? -4.361 -12.310 -24.527 1.00 95.56 424 THR A N 1
ATOM 3156 C CA . THR A 1 424 ? -2.958 -12.716 -24.727 1.00 95.56 424 THR A CA 1
ATOM 3157 C C . THR A 1 424 ? -2.027 -11.892 -23.838 1.00 95.56 424 THR A C 1
ATOM 3159 O O . THR A 1 424 ? -2.490 -10.984 -23.154 1.00 95.56 424 THR A O 1
ATOM 3162 N N . ASN A 1 425 ? -0.713 -12.125 -23.890 1.00 94.50 425 ASN A N 1
ATOM 3163 C CA . ASN A 1 425 ? 0.303 -11.455 -23.056 1.00 94.50 425 ASN A CA 1
ATOM 3164 C C . ASN A 1 425 ? 0.181 -9.922 -22.988 1.00 94.50 425 ASN A C 1
ATOM 3166 O O . ASN A 1 425 ? 0.487 -9.309 -21.964 1.00 94.50 425 ASN A O 1
ATOM 3170 N N . GLN A 1 426 ? -0.360 -9.313 -24.042 1.00 96.38 426 GLN A N 1
ATOM 3171 C CA . GLN A 1 426 ? -0.673 -7.891 -24.134 1.00 96.38 426 GLN A CA 1
ATOM 3172 C C . GLN A 1 426 ? -1.662 -7.401 -23.068 1.00 96.38 426 GLN A C 1
ATOM 3174 O O . GLN A 1 426 ? -1.726 -6.198 -22.824 1.00 96.38 426 GLN A O 1
ATOM 3179 N N . TRP A 1 427 ? -2.420 -8.284 -22.409 1.00 96.38 427 TRP A N 1
ATOM 3180 C CA . TRP A 1 427 ? -3.294 -7.919 -21.293 1.00 96.38 427 TRP A CA 1
ATOM 3181 C C . TRP A 1 427 ? -2.507 -7.258 -20.158 1.00 96.38 427 TRP A C 1
ATOM 3183 O O . TRP A 1 427 ? -3.025 -6.324 -19.541 1.00 96.38 427 TRP A O 1
ATOM 3193 N N . THR A 1 428 ? -1.252 -7.683 -19.943 1.00 96.50 428 THR A N 1
ATOM 3194 C CA . THR A 1 428 ? -0.331 -7.115 -18.951 1.00 96.50 428 THR A CA 1
ATOM 3195 C C . THR A 1 428 ? 0.859 -6.382 -19.569 1.00 96.50 428 THR A C 1
ATOM 3197 O O . THR A 1 428 ? 1.256 -5.347 -19.045 1.00 96.50 428 THR A O 1
ATOM 3200 N N . ASP A 1 429 ? 1.422 -6.872 -20.673 1.00 96.25 429 ASP A N 1
ATOM 3201 C CA . ASP A 1 429 ? 2.696 -6.403 -21.231 1.00 96.25 429 ASP A CA 1
ATOM 3202 C C . ASP A 1 429 ? 2.535 -6.086 -22.723 1.00 96.25 429 ASP A C 1
ATOM 3204 O O . ASP A 1 429 ? 2.757 -6.932 -23.587 1.00 96.25 429 ASP A O 1
ATOM 3208 N N . SER A 1 430 ? 2.072 -4.871 -23.036 1.00 96.44 430 SER A N 1
ATOM 3209 C CA . SER A 1 430 ? 1.784 -4.448 -24.413 1.00 96.44 430 SER A CA 1
ATOM 3210 C C . SER A 1 430 ? 2.774 -3.415 -24.944 1.00 96.44 430 SER A C 1
ATOM 3212 O O . SER A 1 430 ? 3.399 -3.646 -25.974 1.00 96.44 430 SER A O 1
ATOM 3214 N N . SER A 1 431 ? 2.844 -2.233 -24.331 1.00 96.19 431 SER A N 1
ATOM 3215 C CA . SER A 1 431 ? 3.639 -1.109 -24.845 1.00 96.19 431 SER A CA 1
ATOM 3216 C C . SER A 1 431 ? 4.071 -0.172 -23.727 1.00 96.19 431 SER A C 1
ATOM 3218 O O . SER A 1 431 ? 3.516 -0.205 -22.632 1.00 96.19 431 SER A O 1
ATOM 3220 N N . ASP A 1 432 ? 5.049 0.683 -24.009 1.00 97.19 432 ASP A N 1
ATOM 3221 C CA . ASP A 1 432 ? 5.452 1.762 -23.111 1.00 97.19 432 ASP A CA 1
ATOM 3222 C C . ASP A 1 432 ? 4.741 3.049 -23.510 1.00 97.19 432 ASP A C 1
ATOM 3224 O O . ASP A 1 432 ? 4.898 3.530 -24.632 1.00 97.19 432 ASP A O 1
ATOM 3228 N N . ASN A 1 433 ? 3.961 3.607 -22.588 1.00 96.62 433 ASN A N 1
ATOM 3229 C CA . ASN A 1 433 ? 3.226 4.845 -22.810 1.00 96.62 433 ASN A CA 1
ATOM 3230 C C . ASN A 1 433 ? 3.724 5.929 -21.850 1.00 96.62 433 ASN A C 1
ATOM 3232 O O . ASN A 1 433 ? 4.155 5.625 -20.738 1.00 96.62 433 ASN A O 1
ATOM 3236 N N . ALA A 1 434 ? 3.625 7.194 -22.264 1.00 97.25 434 ALA A N 1
ATOM 3237 C CA . ALA A 1 434 ? 4.028 8.327 -21.437 1.00 97.25 434 ALA A CA 1
ATOM 3238 C C . ALA A 1 434 ? 3.273 8.340 -20.101 1.00 97.25 434 ALA A C 1
ATOM 3240 O O . ALA A 1 434 ? 2.048 8.215 -20.075 1.00 97.25 434 ALA A O 1
ATOM 3241 N N . CYS A 1 435 ? 3.999 8.556 -19.005 1.00 96.19 435 CYS A N 1
ATOM 3242 C CA . CYS A 1 435 ? 3.445 8.597 -17.649 1.00 96.19 435 CYS A CA 1
ATOM 3243 C C . CYS A 1 435 ? 2.532 9.807 -17.393 1.00 96.19 435 CYS A C 1
ATOM 3245 O O . CYS A 1 435 ? 1.856 9.877 -16.371 1.00 96.19 435 CYS A O 1
ATOM 3247 N N . THR A 1 436 ? 2.464 10.761 -18.319 1.00 96.44 436 THR A N 1
ATOM 3248 C CA . THR A 1 436 ? 1.478 11.849 -18.305 1.00 96.44 436 THR A CA 1
ATOM 3249 C C . THR A 1 436 ? 0.079 11.386 -18.718 1.00 96.44 436 THR A C 1
ATOM 3251 O O . THR A 1 436 ? -0.904 12.051 -18.393 1.00 96.44 436 THR A O 1
ATOM 3254 N N . ASN A 1 437 ? -0.041 10.241 -19.400 1.00 96.06 437 ASN A N 1
ATOM 3255 C CA . ASN A 1 437 ? -1.330 9.702 -19.817 1.00 96.06 437 ASN A CA 1
ATOM 3256 C C . ASN A 1 437 ? -2.127 9.174 -18.623 1.00 96.06 437 ASN A C 1
ATOM 3258 O O . ASN A 1 437 ? -1.564 8.623 -17.676 1.00 96.06 437 ASN A O 1
ATOM 3262 N N . SER A 1 438 ? -3.452 9.303 -18.704 1.00 95.75 438 SER A N 1
ATOM 3263 C CA . SER A 1 438 ? -4.364 8.850 -17.657 1.00 95.75 438 SER A CA 1
ATOM 3264 C C . SER A 1 438 ? -4.971 7.489 -18.004 1.00 95.75 438 SER A C 1
ATOM 3266 O O . SER A 1 438 ? -5.764 7.382 -18.944 1.00 95.75 438 SER A O 1
ATOM 3268 N N . TYR A 1 439 ? -4.610 6.447 -17.254 1.00 97.00 439 TYR A N 1
ATOM 3269 C CA . TYR A 1 439 ? -5.106 5.079 -17.432 1.00 97.00 439 TYR A CA 1
ATOM 3270 C C . TYR A 1 439 ? -5.598 4.478 -16.117 1.00 97.00 439 TYR A C 1
ATOM 3272 O O . TYR A 1 439 ? -5.405 5.024 -15.036 1.00 97.00 439 TYR A O 1
ATOM 3280 N N . ARG A 1 440 ? -6.289 3.345 -16.211 1.00 97.50 440 ARG A N 1
ATOM 3281 C CA . ARG A 1 440 ? -6.775 2.591 -15.046 1.00 97.50 440 ARG A CA 1
ATOM 3282 C C . ARG A 1 440 ? -5.732 1.572 -14.590 1.00 97.50 440 ARG A C 1
ATOM 3284 O O . ARG A 1 440 ? -4.672 1.468 -15.204 1.00 97.50 440 ARG A O 1
ATOM 3291 N N . ILE A 1 441 ? -6.047 0.813 -13.546 1.00 97.88 441 ILE A N 1
ATOM 3292 C CA . ILE A 1 441 ? -5.228 -0.299 -13.036 1.00 97.88 441 ILE A CA 1
ATOM 3293 C C . ILE A 1 441 ? -6.095 -1.547 -12.851 1.00 97.88 441 ILE A C 1
ATOM 3295 O O . ILE A 1 441 ? -7.313 -1.436 -12.687 1.00 97.88 441 ILE A O 1
ATOM 3299 N N . TYR A 1 442 ? -5.492 -2.735 -12.875 1.00 98.44 442 TYR A N 1
ATOM 3300 C CA . TYR A 1 442 ? -6.204 -3.953 -12.483 1.00 98.44 442 TYR A CA 1
ATOM 3301 C C . TYR A 1 442 ? -6.130 -4.170 -10.976 1.00 98.44 442 TYR A C 1
ATOM 3303 O O . TYR A 1 442 ? -5.101 -3.918 -10.350 1.00 98.44 442 TYR A O 1
ATOM 3311 N N . CYS A 1 443 ? -7.200 -4.724 -10.427 1.00 98.44 443 CYS A N 1
ATOM 3312 C CA . CYS A 1 443 ? -7.360 -5.062 -9.027 1.00 98.44 443 CYS A CA 1
ATOM 3313 C C . CYS A 1 443 ? -7.684 -6.547 -8.900 1.00 98.44 443 CYS A C 1
ATOM 3315 O O . CYS A 1 443 ? -8.637 -7.027 -9.515 1.00 98.44 443 CYS A O 1
ATOM 3317 N N . PHE A 1 444 ? -6.910 -7.256 -8.085 1.00 98.06 444 PHE A N 1
ATOM 3318 C CA . PHE A 1 444 ? -7.056 -8.689 -7.853 1.00 98.06 444 PHE A CA 1
ATOM 3319 C C . PHE A 1 444 ? -7.279 -8.965 -6.376 1.00 98.06 444 PHE A C 1
ATOM 3321 O O . PHE A 1 444 ? -6.611 -8.382 -5.514 1.00 98.06 444 PHE A O 1
ATOM 3328 N N . GLN A 1 445 ? -8.218 -9.862 -6.097 1.00 96.19 445 GLN A N 1
ATOM 3329 C CA . GLN A 1 445 ? -8.413 -10.400 -4.765 1.00 96.19 445 GLN A CA 1
ATOM 3330 C C . GLN A 1 445 ? -7.277 -11.371 -4.427 1.00 96.19 445 GLN A C 1
ATOM 3332 O O . GLN A 1 445 ? -6.848 -12.145 -5.284 1.00 96.19 445 GLN A O 1
ATOM 3337 N N . TYR A 1 446 ? -6.807 -11.339 -3.183 1.00 92.50 446 TYR A N 1
ATOM 3338 C CA . TYR A 1 446 ? -5.760 -12.248 -2.700 1.00 92.50 446 TYR A CA 1
ATOM 3339 C C . TYR A 1 446 ? -6.153 -13.020 -1.432 1.00 92.50 446 TYR A C 1
ATOM 3341 O O . TYR A 1 446 ? -5.569 -14.067 -1.162 1.00 92.50 446 TYR A O 1
ATOM 3349 N N . ASP A 1 447 ? -7.165 -12.553 -0.694 1.00 83.19 447 ASP A N 1
ATOM 3350 C CA . ASP A 1 447 ? -7.662 -13.175 0.542 1.00 83.19 447 ASP A CA 1
ATOM 3351 C C . ASP A 1 447 ? -9.179 -13.384 0.488 1.00 83.19 447 ASP A C 1
ATOM 3353 O O . ASP A 1 447 ? -9.904 -12.411 0.137 1.00 83.19 447 ASP A O 1
#

Sequence (447 aa):
MKIPRLFVRDGELVEPLKLENVGAILKIMRKKLLKNLRSNFPILKSKVFMGFTFIEILVVVGIVGILVGIVAVNFPASQARARDTKRLSDLNQYKTLLEQYANEHDGFYPLYTSRTSLSTICSNDLGFPASQCPKDPKDNADICDGNTRCGYYYVSNSAKTSYVIWGAKEKPVQYTYSLVCSNGTSGEDVASPSAATCPFTFRPSPTAGPTITPTSVPTAVPTSVPTPVPTAVPTAVPTAVPTAVPTPNPCTVGSCNSGACPFGSVPGGTTSCGPSEVSCIPSSCVPAFYYAFVSTTTFTGNMNGISNANTECQKNANSYLVPGKFKAWLSTSPFSVVNAKDNIQPTVPTRKYRRVDGTIIADNFADLLSGSLNAALNKTASGATYNNPIYTGTKTDGTPAIANCLSWADTIGNGRVGRSNFSTNQWTDSSDNACTNSYRIYCFQYD

Organism: NCBI:txid1802516

pLDDT: mean 75.02, std 21.96, range [29.92, 98.44]

Radius of gyration: 33.71 Å; Cα contacts (8 Å, |Δi|>4): 751; chains: 1; bounding box: 100×60×103 Å

Secondary structure (DSSP, 8-state):
---------SS-------TT-HHHHHHHHHHHHHHHTTSS----------PPPHHHHHHHHHHHHHHHHHHHHHHHHHHHHHHHHHHHHHHHHHHHHHHHHHHHTTTPPP--SS-EEHHHHHHHTS---TTTS---TTTTTSEEETTEES-EEEEE-TTSS-EEEEEEPS--SS--EEEEETTS-EEEESS--SSSSPPS--B--------------------------PPP--------------------TT--STT-BTTBB-TTS-----TT-----GGG-B-SEEEEEE-SS-B-S--SSHHHHHHHHHHHHHHTT--S-EEE---B-SSS-B-HHHHT--SSTTSEEEETTS-EEESSHHHHTTT--SS---BBTTS-B--SEEE--B-TTSPBPS-BHHHHT-SSSEEEEEETT--SGGGTS-EEEETTS-BEEEEEE--

Nearest PDB structures (foldseek):
  1koe-assembly1_A  TM=8.355E-01  e=1.446E-10  Mus musculus
  1dy0-assembly1_A  TM=8.236E-01  e=4.306E-10  Mus musculus
  1bnl-assembly1_A  TM=8.248E-01  e=1.207E-09  Homo sapiens
  6eu4-assembly1_C  TM=3.027E-01  e=5.895E+00  Acinetobacter phage vB_AbaP_AS12

InterPro domains:
  IPR000983 General secretion pathway protein G-type pilin [PR00813] (51-76)
  IPR000983 General secretion pathway protein G-type pilin [PR00813] (87-105)
  IPR011448 Domain of unknown function DUF1554 [PF07588] (297-421)
  IPR016186 C-type lectin-like/link domain superfamily [G3DSA:3.10.100.10] (290-446)
  IPR016187 C-type lectin fold [SSF56436] (294-445)
  IPR045584 Pilin-like [SSF54523] (52-167)

Mean predicted aligned error: 21.66 Å

Solvent-accessible surface area (backbone atoms only — not comparable to full-atom values): 25965 Å² total; per-residue (Å²): 144,82,87,81,89,87,87,88,80,83,97,64,94,75,76,81,81,73,88,81,53,63,68,58,55,50,50,53,51,51,52,55,53,58,56,62,68,62,74,79,61,82,77,82,87,67,92,71,80,77,71,73,50,75,65,56,54,51,51,49,54,50,52,50,50,52,53,51,56,62,47,63,78,48,45,66,62,54,51,41,53,52,48,43,51,49,51,54,53,44,52,52,52,49,48,54,52,48,54,50,47,10,72,77,44,89,58,36,44,77,82,34,68,50,88,36,51,42,53,54,46,34,39,75,72,67,74,39,60,70,88,76,43,82,69,45,98,51,47,76,74,44,73,52,49,97,88,37,57,30,44,46,32,34,24,12,31,95,81,18,72,35,31,35,35,35,33,61,48,75,83,57,103,52,56,40,28,45,37,42,33,68,90,69,51,58,22,38,39,69,65,81,81,83,51,27,65,81,78,93,61,78,41,72,58,77,79,75,73,89,77,91,70,89,80,90,76,89,85,88,78,88,84,89,77,91,84,84,85,86,86,87,83,89,83,88,85,88,85,91,84,84,84,86,68,92,71,82,86,69,89,63,91,84,75,68,70,87,43,46,60,99,62,41,52,56,93,84,78,73,89,59,69,55,102,82,69,92,70,89,57,77,92,56,60,43,60,59,52,33,50,37,29,25,45,86,63,70,38,42,24,43,50,75,22,66,70,47,45,19,51,49,27,35,47,42,27,61,77,52,71,48,85,68,45,38,22,30,47,42,14,20,29,84,93,56,75,38,33,17,50,69,66,38,54,44,80,60,51,73,38,22,32,22,35,79,83,70,50,59,28,22,71,19,52,66,40,59,39,68,24,46,37,77,37,47,63,25,34,18,54,84,59,48,80,44,79,48,62,23,45,17,7,19,36,43,72,26,38,53,32,89,33,17,3,73,30,20,55,29,47,61,62,33,21,22,18,10,27,20,67,33,28,49,37,37,36,38,43,60,49,74,40,58,6,71,48,73,29,31,38,39,25,32,39,27,92